Protein AF-0000000065869573 (afdb_homodimer)

Organism: Bacillus paralicheniformis (strain ATCC 9945a / NCIMB 11709 / CD-2) (NCBI:txid766760)

Radius of gyration: 25.01 Å; Cα contacts (8 Å, |Δi|>4): 930; chains: 2; bounding box: 67×70×61 Å

Foldseek 3Di:
DPVVVVLVVVLVVVLVLVVLCLVPDPVNCVVCVVVVCCCVVSVSDDDPPPDCPDDPVNVVSVVVSVVVVCVVPCPQDKFKEKADAPVDDDVHHAPVVVLQVQLVPFQAEKEWEAAAAAPVCVVSVVSNQVNVVVPHQYEYEYEDDDRVVVVCVVCAPPPGDPSHKYKYFPDDPPRDTPQWTWIDGPLFKMKTKNAGNDCCRRHNDIMMIMITGDNVCVVVVVVVVVCVVVPRIDIDDHDD/DPVVVVLVVVLVVVLVLVVLCQVPDPVNCVVCVVVVCCCVPSVSDDPPPPPCPQDPVNVVSVVVSVVVVCVVPCPQDKFKEKADAPVDDDVGHAPVVVLQVQLVPFQAEKEWEAAAAAPVCVVVVVSNQVNVVVPHQYEYEYEDDDRVVVVCVVCAPPPGDPSHKYKYFPDDPPRDTPQWTWIDGPLFKMKTKNAGNDCCRRHNDIMMIMITGDNVCVVVVVVVVVCVVVPRIDIDDHDD

pLDDT: mean 81.39, std 19.96, range [32.12, 98.94]

Nearest PDB structures (foldseek):
  5qhm-assembly1_A  TM=8.121E-01  e=1.082E-10  Homo sapiens
  6ehi-assembly5_J  TM=7.724E-01  e=4.300E-10  Helicobacter pylori
  4urj-assembly1_A  TM=7.788E-01  e=1.507E-09  Homo sapiens
  4urj-assembly2_C  TM=7.269E-01  e=3.346E-10  Homo sapiens
  1byr-assembly1_A  TM=7.566E-01  e=9.718E-10  Salmonella enterica subsp. enterica serovar Typhimurium

Sequence (480 aa):
MRNVTRSHMVLHQIQSVLKKYEEVSAQELYESLDKGTVQREFGVRSVDLSRLSVSEEQFSELLLLFKLYSDQQQQSSIEFVATVPSEVDVRLRKTIAVIREMIHGAQNTILVTGYAVSEYVDEIMERVLEKALAGVNVDIFLDRNPQTDRYIENIRGRNLPSNFNVYVYKGSQGYSSLHAKVIMVDEEKAFVSSANLSYNGIVNNIEIGTLVGGEKILVIKNVLLELVKNNYFEKIIWYAMRNVTRSHMVLHQIQSVLKKYEEVSAQELYESLDKGTVQREFGVRSVDLSRLSVSEEQFSELLLLFKLYSDQQQQSSIEFVATVPSEVDVRLRKTIAVIREMIHGAQNTILVTGYAVSEYVDEIMERVLEKALAGVNVDIFLDRNPQTDRYIENIRGRNLPSNFNVYVYKGSQGYSSLHAKVIMVDEEKAFVSSANLSYNGIVNNIEIGTLVGGEKILVIKNVLLELVKNNYFEKIIWYA

Secondary structure (DSSP, 8-state):
-HHHHHHHHHHHHHHHHHHTTTTS-HHHHHHHHHHT-HHHHH-TT----TT----HHHHHHHHHHHHHHHHHH--S-EEEEEE--TTS--SSEEHHHHHHHHHHH-SSEEEEEES-B-GGGHHHHHHHHHHHHTT-EEEEEE-SSHHHHHHHHHHTTS---TTEEEEEE---TT---B--EEEEETTTEEEEES--BSHIIIIISBEEEEEEESGGGHHHHHHHHHHHHTTSEEEPP---/-HHHHHHHHHHHHHHHHHHTTTTS-HHHHHHHHHHT-HHHHH------STT----HHHHHHHHHHHHHHHHHH--S-EEEEEE--TTS--SSEEHHHHHHHHHHH-SSEEEEEES-B-GGGHHHHHHHHHHHHTT-EEEEEE-SSHHHHHHHHHHTTS---TTEEEEEE---TT---B--EEEEETTTEEEEES--BSHIIIIISBEEEEEEESGGGHHHHHHHHHHHHTT-EEEPP---

Structure (mmCIF, N/CA/C/O backbone):
data_AF-0000000065869573-model_v1
#
loop_
_entity.id
_entity.type
_entity.pdbx_description
1 polymer 'DISARM protein DrmC'
#
loop_
_atom_site.group_PDB
_atom_site.id
_atom_site.type_symbol
_atom_site.label_atom_id
_atom_site.label_alt_id
_atom_site.label_comp_id
_atom_site.label_asym_id
_atom_site.label_entity_id
_atom_site.label_seq_id
_atom_site.pdbx_PDB_ins_code
_atom_site.Cartn_x
_atom_site.Cartn_y
_atom_site.Cartn_z
_atom_site.occupancy
_atom_site.B_iso_or_equiv
_atom_site.auth_seq_id
_atom_site.auth_comp_id
_atom_site.auth_asym_id
_atom_site.auth_atom_id
_atom_site.pdbx_PDB_model_num
ATOM 1 N N . MET A 1 1 ? -0.78 -22.328 -35.75 1 32.72 1 MET A N 1
ATOM 2 C CA . MET A 1 1 ? -1.962 -21.641 -35.281 1 32.72 1 MET A CA 1
ATOM 3 C C . MET A 1 1 ? -2.727 -22.5 -34.281 1 32.72 1 MET A C 1
ATOM 5 O O . MET A 1 1 ? -3.494 -21.984 -33.469 1 32.72 1 MET A O 1
ATOM 9 N N . ARG A 1 2 ? -2.582 -23.719 -34.25 1 42.62 2 ARG A N 1
ATOM 10 C CA . ARG A 1 2 ? -3.434 -24.734 -33.656 1 42.62 2 ARG A CA 1
ATOM 11 C C . ARG A 1 2 ? -3.033 -24.984 -32.188 1 42.62 2 ARG A C 1
ATOM 13 O O . ARG A 1 2 ? -3.893 -25.172 -31.328 1 42.62 2 ARG A O 1
ATOM 20 N N . ASN A 1 3 ? -1.771 -24.828 -31.938 1 44.91 3 ASN A N 1
ATOM 21 C CA . ASN A 1 3 ? -1.206 -25.234 -30.656 1 44.91 3 ASN A CA 1
ATOM 22 C C . ASN A 1 3 ? -1.406 -24.156 -29.594 1 44.91 3 ASN A C 1
ATOM 24 O O . ASN A 1 3 ? -1.649 -24.469 -28.422 1 44.91 3 ASN A O 1
ATOM 28 N N . VAL A 1 4 ? -1.486 -22.938 -30.062 1 45.28 4 VAL A N 1
ATOM 29 C CA . VAL A 1 4 ? -1.736 -21.797 -29.203 1 45.28 4 VAL A CA 1
ATOM 30 C C . VAL A 1 4 ? -3.18 -21.828 -28.703 1 45.28 4 VAL A C 1
ATOM 32 O O . VAL A 1 4 ? -3.439 -21.594 -27.516 1 45.28 4 VAL A O 1
ATOM 35 N N . THR A 1 5 ? -4.004 -22.234 -29.609 1 48.41 5 THR A N 1
ATOM 36 C CA . THR A 1 5 ? -5.426 -22.312 -29.281 1 48.41 5 THR A CA 1
ATOM 37 C C . THR A 1 5 ? -5.691 -23.406 -28.25 1 48.41 5 THR A C 1
ATOM 39 O O . THR A 1 5 ? -6.523 -23.234 -27.359 1 48.41 5 THR A O 1
ATOM 42 N N . ARG A 1 6 ? -4.934 -24.375 -28.438 1 52.56 6 ARG A N 1
ATOM 43 C CA . ARG A 1 6 ? -5.145 -25.5 -27.531 1 52.56 6 ARG A CA 1
ATOM 44 C C . ARG A 1 6 ? -4.66 -25.172 -26.125 1 52.56 6 ARG A C 1
ATOM 46 O O . ARG A 1 6 ? -5.344 -25.469 -25.141 1 52.56 6 ARG A O 1
ATOM 53 N N . SER A 1 7 ? -3.543 -24.453 -26.125 1 54 7 SER A N 1
ATOM 54 C CA . SER A 1 7 ? -3.01 -24.094 -24.812 1 54 7 SER A CA 1
ATOM 55 C C . SER A 1 7 ? -3.914 -23.094 -24.094 1 54 7 SER A C 1
ATOM 57 O O . SER A 1 7 ? -4.129 -23.188 -22.891 1 54 7 SER A O 1
ATOM 59 N N . HIS A 1 8 ? -4.414 -22.234 -24.891 1 53.69 8 HIS A N 1
ATOM 60 C CA . HIS A 1 8 ? -5.344 -21.266 -24.297 1 53.69 8 HIS A CA 1
ATOM 61 C C . HIS A 1 8 ? -6.617 -21.953 -23.812 1 53.69 8 HIS A C 1
ATOM 63 O O . HIS A 1 8 ? -7.148 -21.609 -22.766 1 53.69 8 HIS A O 1
ATOM 69 N N . MET A 1 9 ? -7.008 -22.891 -24.641 1 52.22 9 MET A N 1
ATOM 70 C CA . MET A 1 9 ? -8.211 -23.625 -24.266 1 52.22 9 MET A CA 1
ATOM 71 C C . MET A 1 9 ? -7.969 -24.438 -23 1 52.22 9 MET A C 1
ATOM 73 O O . MET A 1 9 ? -8.82 -24.469 -22.109 1 52.22 9 MET A O 1
ATOM 77 N N . VAL A 1 10 ? -6.805 -25.062 -23.031 1 56.22 10 VAL A N 1
ATOM 78 C CA . VAL A 1 10 ? -6.465 -25.859 -21.859 1 56.22 10 VAL A CA 1
ATOM 79 C C . VAL A 1 10 ? -6.324 -24.969 -20.641 1 56.22 10 VAL A C 1
ATOM 81 O O . VAL A 1 10 ? -6.812 -25.297 -19.562 1 56.22 10 VAL A O 1
ATOM 84 N N . LEU A 1 11 ? -5.707 -23.781 -20.891 1 59 11 LEU A N 1
ATOM 85 C CA . LEU A 1 11 ? -5.586 -22.812 -19.797 1 59 11 LEU A CA 1
ATOM 86 C C . LEU A 1 11 ? -6.961 -22.375 -19.312 1 59 11 LEU A C 1
ATOM 88 O O . LEU A 1 11 ? -7.203 -22.281 -18.109 1 59 11 LEU A O 1
ATOM 92 N N . HIS A 1 12 ? -7.727 -22.125 -20.234 1 57.66 12 HIS A N 1
ATOM 93 C CA . HIS A 1 12 ? -9.078 -21.719 -19.859 1 57.66 12 HIS A CA 1
ATOM 94 C C . HIS A 1 12 ? -9.789 -22.828 -19.094 1 57.66 12 HIS A C 1
ATOM 96 O O . HIS A 1 12 ? -10.523 -22.547 -18.141 1 57.66 12 HIS A O 1
ATOM 102 N N . GLN A 1 13 ? -9.617 -24.047 -19.531 1 56.16 13 GLN A N 1
ATOM 103 C CA . GLN A 1 13 ? -10.219 -25.172 -18.828 1 56.16 13 GLN A CA 1
ATOM 104 C C . GLN A 1 13 ? -9.664 -25.297 -17.422 1 56.16 13 GLN A C 1
ATOM 106 O O . GLN A 1 13 ? -10.414 -25.516 -16.469 1 56.16 13 GLN A O 1
ATOM 111 N N . ILE A 1 14 ? -8.305 -25.125 -17.344 1 60.25 14 ILE A N 1
ATOM 112 C CA . ILE A 1 14 ? -7.652 -25.172 -16.047 1 60.25 14 ILE A CA 1
ATOM 113 C C . ILE A 1 14 ? -8.188 -24.047 -15.156 1 60.25 14 ILE A C 1
ATOM 115 O O . ILE A 1 14 ? -8.547 -24.281 -14 1 60.25 14 ILE A O 1
ATOM 119 N N . GLN A 1 15 ? -8.273 -22.875 -15.766 1 57.16 15 GLN A N 1
ATOM 120 C CA . GLN A 1 15 ? -8.781 -21.734 -15.031 1 57.16 15 GLN A CA 1
ATOM 121 C C . GLN A 1 15 ? -10.219 -21.969 -14.57 1 57.16 15 GLN A C 1
ATOM 123 O O . GLN A 1 15 ? -10.562 -21.672 -13.422 1 57.16 15 GLN A O 1
ATOM 128 N N . SER A 1 16 ? -10.914 -22.469 -15.445 1 58.5 16 SER A N 1
ATOM 129 C CA . SER A 1 16 ? -12.312 -22.719 -15.133 1 58.5 16 SER A CA 1
ATOM 130 C C . SER A 1 16 ? -12.445 -23.734 -14 1 58.5 16 SER A C 1
ATOM 132 O O . SER A 1 16 ? -13.289 -23.562 -13.109 1 58.5 16 SER A O 1
ATOM 134 N N . VAL A 1 17 ? -11.609 -24.75 -14.031 1 58.16 17 VAL A N 1
ATOM 135 C CA . VAL A 1 17 ? -11.656 -25.766 -12.992 1 58.16 17 VAL A CA 1
ATOM 136 C C . VAL A 1 17 ? -11.156 -25.188 -11.672 1 58.16 17 VAL A C 1
ATOM 138 O O . VAL A 1 17 ? -11.789 -25.375 -10.625 1 58.16 17 VAL A O 1
ATOM 141 N N . LEU A 1 18 ? -10.07 -24.406 -11.898 1 62.31 18 LEU A N 1
ATOM 142 C CA . LEU A 1 18 ? -9.445 -23.891 -10.68 1 62.31 18 LEU A CA 1
ATOM 143 C C . LEU A 1 18 ? -10.32 -22.812 -10.031 1 62.31 18 LEU A C 1
ATOM 145 O O . LEU A 1 18 ? -10.32 -22.672 -8.805 1 62.31 18 LEU A O 1
ATOM 149 N N . LYS A 1 19 ? -10.984 -22.109 -10.875 1 57 19 LYS A N 1
ATOM 150 C CA . LYS A 1 19 ? -11.891 -21.078 -10.375 1 57 19 LYS A CA 1
ATOM 151 C C . LYS A 1 19 ? -12.945 -21.688 -9.445 1 57 19 LYS A C 1
ATOM 153 O O . LYS A 1 19 ? -13.383 -21.047 -8.492 1 57 19 LYS A O 1
ATOM 158 N N . LYS A 1 20 ? -13.234 -22.844 -9.695 1 57.12 20 LYS A N 1
ATOM 159 C CA . LYS A 1 20 ? -14.242 -23.5 -8.875 1 57.12 20 LYS A CA 1
ATOM 160 C C . LYS A 1 20 ? -13.742 -23.719 -7.449 1 57.12 20 LYS A C 1
ATOM 162 O O . LYS A 1 20 ? -14.539 -23.906 -6.527 1 57.12 20 LYS A O 1
ATOM 167 N N . TYR A 1 21 ? -12.391 -23.5 -7.367 1 57 21 TYR A N 1
ATOM 168 C CA . TYR A 1 21 ? -11.812 -23.797 -6.062 1 57 21 TYR A CA 1
ATOM 169 C C . TYR A 1 21 ? -11.211 -22.547 -5.434 1 57 21 TYR A C 1
ATOM 171 O O . TYR A 1 21 ? -10.43 -22.625 -4.48 1 57 21 TYR A O 1
ATOM 179 N N . GLU A 1 22 ? -11.484 -21.516 -6.066 1 56.84 22 GLU A N 1
ATOM 180 C CA . GLU A 1 22 ? -10.93 -20.234 -5.602 1 56.84 22 GLU A CA 1
ATOM 181 C C . GLU A 1 22 ? -11.352 -19.953 -4.164 1 56.84 22 GLU A C 1
ATOM 183 O O . GLU A 1 22 ? -10.594 -19.344 -3.406 1 56.84 22 GLU A O 1
ATOM 188 N N . GLU A 1 23 ? -12.438 -20.5 -3.773 1 50.56 23 GLU A N 1
ATOM 189 C CA . GLU A 1 23 ? -12.969 -20.188 -2.447 1 50.56 23 GLU A CA 1
ATOM 190 C C . GLU A 1 23 ? -12.555 -21.25 -1.433 1 50.56 23 GLU A C 1
ATOM 192 O O . GLU A 1 23 ? -12.852 -21.141 -0.243 1 50.56 23 GLU A O 1
ATOM 197 N N . VAL A 1 24 ? -11.883 -22.266 -1.902 1 55.19 24 VAL A N 1
ATOM 198 C CA . VAL A 1 24 ? -11.477 -23.344 -1.003 1 55.19 24 VAL A CA 1
ATOM 199 C C . VAL A 1 24 ? -10.141 -22.984 -0.348 1 55.19 24 VAL A C 1
ATOM 201 O O . VAL A 1 24 ? -9.18 -22.641 -1.034 1 55.19 24 VAL A O 1
ATOM 204 N N . SER A 1 25 ? -10.172 -22.953 0.922 1 54.03 25 SER A N 1
ATOM 205 C CA . SER A 1 25 ? -8.938 -22.656 1.645 1 54.03 25 SER A CA 1
ATOM 206 C C . SER A 1 25 ? -7.867 -23.703 1.363 1 54.03 25 SER A C 1
ATOM 208 O O . SER A 1 25 ? -8.188 -24.844 1.022 1 54.03 25 SER A O 1
ATOM 210 N N . ALA A 1 26 ? -6.602 -23.219 1.472 1 56.09 26 ALA A N 1
ATOM 211 C CA . ALA A 1 26 ? -5.477 -24.125 1.296 1 56.09 26 ALA A CA 1
ATOM 212 C C . ALA A 1 26 ? -5.57 -25.312 2.258 1 56.09 26 ALA A C 1
ATOM 214 O O . ALA A 1 26 ? -5.301 -26.453 1.879 1 56.09 26 ALA A O 1
ATOM 215 N N . GLN A 1 27 ? -5.93 -24.969 3.34 1 56.94 27 GLN A N 1
ATOM 216 C CA . GLN A 1 27 ? -6.039 -26.016 4.355 1 56.94 27 GLN A CA 1
ATOM 217 C C . GLN A 1 27 ? -7.078 -27.062 3.963 1 56.94 27 GLN A C 1
ATOM 219 O O . GLN A 1 27 ? -6.828 -28.266 4.086 1 56.94 27 GLN A O 1
ATOM 224 N N . GLU A 1 28 ? -8.172 -26.625 3.557 1 63.69 28 GLU A N 1
ATOM 225 C CA . GLU A 1 28 ? -9.242 -27.531 3.143 1 63.69 28 GLU A CA 1
ATOM 226 C C . GLU A 1 28 ? -8.805 -28.406 1.966 1 63.69 28 GLU A C 1
ATOM 228 O O . GLU A 1 28 ? -9.117 -29.594 1.918 1 63.69 28 GLU A O 1
ATOM 233 N N . LEU A 1 29 ? -8.047 -27.797 1.129 1 63.25 29 LEU A N 1
ATOM 234 C CA . LEU A 1 29 ? -7.574 -28.531 -0.042 1 63.25 29 LEU A CA 1
ATOM 235 C C . LEU A 1 29 ? -6.57 -29.609 0.358 1 63.25 29 LEU A C 1
ATOM 237 O O . LEU A 1 29 ? -6.633 -30.734 -0.138 1 63.25 29 LEU A O 1
ATOM 241 N N . TYR A 1 30 ? -5.75 -29.172 1.295 1 60.66 30 TYR A N 1
ATOM 242 C CA . TYR A 1 30 ? -4.77 -30.141 1.78 1 60.66 30 TYR A CA 1
ATOM 243 C C . TYR A 1 30 ? -5.453 -31.328 2.432 1 60.66 30 TYR A C 1
ATOM 245 O O . TYR A 1 30 ? -5.066 -32.469 2.201 1 60.66 30 TYR A O 1
ATOM 253 N N . GLU A 1 31 ? -6.324 -31.031 3.094 1 64.81 31 GLU A N 1
ATOM 254 C CA . GLU A 1 31 ? -7.035 -32.094 3.803 1 64.81 31 GLU A CA 1
ATOM 255 C C . GLU A 1 31 ? -7.758 -33.031 2.826 1 64.81 31 GLU A C 1
ATOM 257 O O . GLU A 1 31 ? -7.723 -34.25 2.986 1 64.81 31 GLU A O 1
ATOM 262 N N . SER A 1 32 ? -8.367 -32.469 1.845 1 66.44 32 SER A N 1
ATOM 263 C CA . SER A 1 32 ? -9.102 -33.281 0.869 1 66.44 32 SER A CA 1
ATOM 264 C C . SER A 1 32 ? -8.156 -34.125 0.018 1 66.44 32 SER A C 1
ATOM 266 O O . SER A 1 32 ? -8.484 -35.25 -0.343 1 66.44 32 SER A O 1
ATOM 268 N N . LEU A 1 33 ? -7.074 -33.531 -0.231 1 62.78 33 LEU A N 1
ATOM 269 C CA . LEU A 1 33 ? -6.062 -34.25 -0.993 1 62.78 33 LEU A CA 1
ATOM 270 C C . LEU A 1 33 ? -5.535 -35.469 -0.199 1 62.78 33 LEU A C 1
ATOM 272 O O . LEU A 1 33 ? -5.375 -36.562 -0.746 1 62.78 33 LEU A O 1
ATOM 276 N N . ASP A 1 34 ? -5.32 -35.156 0.992 1 60.97 34 ASP A N 1
ATOM 277 C CA . ASP A 1 34 ? -4.801 -36.219 1.86 1 60.97 34 ASP A CA 1
ATOM 278 C C . ASP A 1 34 ? -5.816 -37.344 2.029 1 60.97 34 ASP A C 1
ATOM 280 O O . ASP A 1 34 ? -5.445 -38.5 2.08 1 60.97 34 ASP A O 1
ATOM 284 N N . LYS A 1 35 ? -7.02 -36.906 2.037 1 63.84 35 LYS A N 1
ATOM 285 C CA . LYS A 1 35 ? -8.086 -37.906 2.254 1 63.84 35 LYS A CA 1
ATOM 286 C C . LYS A 1 35 ? -8.523 -38.531 0.936 1 63.84 35 LYS A C 1
ATOM 288 O O . LYS A 1 35 ? -9.266 -39.5 0.931 1 63.84 35 LYS A O 1
ATOM 293 N N . GLY A 1 36 ? -8.023 -38 -0.086 1 60.56 36 GLY A N 1
ATOM 294 C CA . GLY A 1 36 ? -8.453 -38.469 -1.391 1 60.56 36 GLY A CA 1
ATOM 295 C C . GLY A 1 36 ? -9.906 -38.156 -1.694 1 60.56 36 GLY A C 1
ATOM 296 O O . GLY A 1 36 ? -10.57 -38.875 -2.422 1 60.56 36 GLY A O 1
ATOM 297 N N . THR A 1 37 ? -10.398 -37.156 -0.965 1 63.94 37 THR A N 1
ATOM 298 C CA . THR A 1 37 ? -11.82 -36.844 -1.084 1 63.94 37 THR A CA 1
ATOM 299 C C . THR A 1 37 ? -12.039 -35.625 -1.967 1 63.94 37 THR A C 1
ATOM 301 O O . THR A 1 37 ? -13.109 -35.031 -1.932 1 63.94 37 THR A O 1
ATOM 304 N N . VAL A 1 38 ? -11.125 -35.188 -2.617 1 59.47 38 VAL A N 1
ATOM 305 C CA . VAL A 1 38 ? -11.18 -33.938 -3.395 1 59.47 38 VAL A CA 1
ATOM 306 C C . VAL A 1 38 ? -12.383 -33.969 -4.328 1 59.47 38 VAL A C 1
ATOM 308 O O . VAL A 1 38 ? -13.117 -33 -4.438 1 59.47 38 VAL A O 1
ATOM 311 N N . GLN A 1 39 ? -12.523 -35.125 -4.965 1 59.31 39 GLN A N 1
ATOM 312 C CA . GLN A 1 39 ? -13.633 -35.25 -5.902 1 59.31 39 GLN A CA 1
ATOM 313 C C . GLN A 1 39 ? -14.977 -35.094 -5.191 1 59.31 39 GLN A C 1
ATOM 315 O O . GLN A 1 39 ? -15.867 -34.375 -5.684 1 59.31 39 GLN A O 1
ATOM 320 N N . ARG A 1 40 ? -14.977 -35.719 -4.113 1 64.19 40 ARG A N 1
ATOM 321 C CA . ARG A 1 40 ? -16.219 -35.719 -3.348 1 64.19 40 ARG A CA 1
ATOM 322 C C . ARG A 1 40 ? -16.5 -34.344 -2.768 1 64.19 40 ARG A C 1
ATOM 324 O O . ARG A 1 40 ? -17.641 -33.906 -2.738 1 64.19 40 ARG A O 1
ATOM 331 N N . GLU A 1 41 ? -15.594 -33.688 -2.262 1 62.53 41 GLU A N 1
ATOM 332 C CA . GLU A 1 41 ? -15.789 -32.469 -1.455 1 62.53 41 GLU A CA 1
ATOM 333 C C . GLU A 1 41 ? -15.875 -31.234 -2.334 1 62.53 41 GLU A C 1
ATOM 335 O O . GLU A 1 41 ? -16.625 -30.297 -2.023 1 62.53 41 GLU A O 1
ATOM 340 N N . PHE A 1 42 ? -15.086 -31.234 -3.123 1 57.06 42 PHE A N 1
ATOM 341 C CA . PHE A 1 42 ? -15.031 -29.984 -3.887 1 57.06 42 PHE A CA 1
ATOM 342 C C . PHE A 1 42 ? -15.578 -30.188 -5.293 1 57.06 42 PHE A C 1
ATOM 344 O O . PHE A 1 42 ? -15.664 -29.25 -6.078 1 57.06 42 PHE A O 1
ATOM 351 N N . GLY A 1 43 ? -16.25 -31.203 -5.359 1 49.59 43 GLY A N 1
ATOM 352 C CA . GLY A 1 43 ? -16.844 -31.5 -6.652 1 49.59 43 GLY A CA 1
ATOM 353 C C . GLY A 1 43 ? -15.859 -31.375 -7.805 1 49.59 43 GLY A C 1
ATOM 354 O O . GLY A 1 43 ? -16.234 -30.906 -8.883 1 49.59 43 GLY A O 1
ATOM 355 N N . VAL A 1 44 ? -14.75 -31.391 -7.254 1 47.53 44 VAL A N 1
ATOM 356 C CA . VAL A 1 44 ? -13.742 -31.266 -8.305 1 47.53 44 VAL A CA 1
ATOM 357 C C . VAL A 1 44 ? -14.148 -32.094 -9.516 1 47.53 44 VAL A C 1
ATOM 359 O O . VAL A 1 44 ? -13.859 -33.281 -9.586 1 47.53 44 VAL A O 1
ATOM 362 N N . ARG A 1 45 ? -15.055 -32 -10.016 1 41.12 45 ARG A N 1
ATOM 363 C CA . ARG A 1 45 ? -15.297 -32.781 -11.234 1 41.12 45 ARG A CA 1
ATOM 364 C C . ARG A 1 45 ? -14.672 -32.062 -12.445 1 41.12 45 ARG A C 1
ATOM 366 O O . ARG A 1 45 ? -14.055 -32.719 -13.289 1 41.12 45 ARG A O 1
ATOM 373 N N . SER A 1 46 ? -14.609 -30.719 -13.094 1 35.88 46 SER A N 1
ATOM 374 C CA . SER A 1 46 ? -14.867 -31.234 -14.438 1 35.88 46 SER A CA 1
ATOM 375 C C . SER A 1 46 ? -13.602 -31.828 -15.047 1 35.88 46 SER A C 1
ATOM 377 O O . SER A 1 46 ? -12.562 -31.156 -15.102 1 35.88 46 SER A O 1
ATOM 379 N N . VAL A 1 47 ? -12.891 -32.844 -15.43 1 36.88 47 VAL A N 1
ATOM 380 C CA . VAL A 1 47 ? -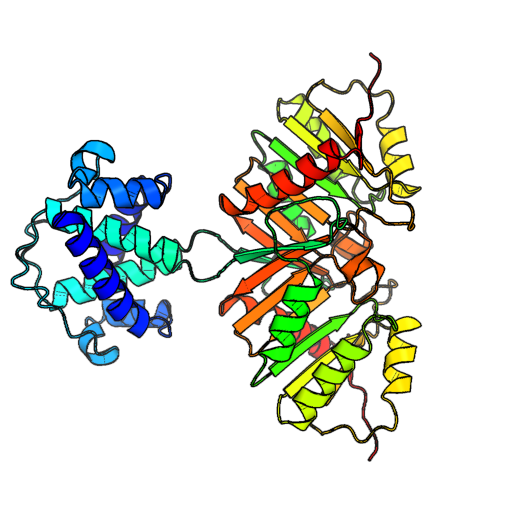12.219 -33.938 -16.094 1 36.88 47 VAL A CA 1
ATOM 381 C C . VAL A 1 47 ? -12.562 -33.938 -17.578 1 36.88 47 VAL A C 1
ATOM 383 O O . VAL A 1 47 ? -11.695 -34.188 -18.422 1 36.88 47 VAL A O 1
ATOM 386 N N . ASP A 1 48 ? -13.062 -33.969 -18.562 1 37.25 48 ASP A N 1
ATOM 387 C CA . ASP A 1 48 ? -12.75 -34.844 -19.672 1 37.25 48 ASP A CA 1
ATOM 388 C C . ASP A 1 48 ? -11.406 -34.469 -20.312 1 37.25 48 ASP A C 1
ATOM 390 O O . ASP A 1 48 ? -11.367 -33.781 -21.312 1 37.25 48 ASP A O 1
ATOM 394 N N . LEU A 1 49 ? -10.648 -34.281 -19.812 1 39.88 49 LEU A N 1
ATOM 395 C CA . LEU A 1 49 ? -9.625 -33.594 -20.609 1 39.88 49 LEU A CA 1
ATOM 396 C C . LEU A 1 49 ? -8.906 -34.625 -21.516 1 39.88 49 LEU A C 1
ATOM 398 O O . LEU A 1 49 ? -8.492 -35.688 -21.047 1 39.88 49 LEU A O 1
ATOM 402 N N . SER A 1 50 ? -10.211 -35.156 -22.438 1 41.03 50 SER A N 1
ATOM 403 C CA . SER A 1 50 ? -10.602 -36.188 -23.391 1 41.03 50 SER A CA 1
ATOM 404 C C . SER A 1 50 ? -9.82 -37.5 -23.172 1 41.03 50 SER A C 1
ATOM 406 O O . SER A 1 50 ? -10.328 -38.594 -23.438 1 41.03 50 SER A O 1
ATOM 408 N N . ARG A 1 51 ? -9.211 -38.375 -22.938 1 44.56 51 ARG A N 1
ATOM 409 C CA . ARG A 1 51 ? -8.273 -39.5 -23.016 1 44.56 51 ARG A CA 1
ATOM 410 C C . ARG A 1 51 ? -7.184 -39.406 -21.969 1 44.56 51 ARG A C 1
ATOM 412 O O . ARG A 1 51 ? -6.203 -40.125 -21.984 1 44.56 51 ARG A O 1
ATOM 419 N N . LEU A 1 52 ? -6.855 -39.125 -21.297 1 43.78 52 LEU A N 1
ATOM 420 C CA . LEU A 1 52 ? -5.688 -38.406 -20.797 1 43.78 52 LEU A CA 1
ATOM 421 C C . LEU A 1 52 ? -4.453 -39.312 -20.812 1 43.78 52 LEU A C 1
ATOM 423 O O . LEU A 1 52 ? -4.219 -40.062 -19.859 1 43.78 52 LEU A O 1
ATOM 427 N N . SER A 1 53 ? -4.016 -40 -21.328 1 53 53 SER A N 1
ATOM 428 C CA . SER A 1 53 ? -2.725 -40.625 -21.578 1 53 53 SER A CA 1
ATOM 429 C C . SER A 1 53 ? -1.607 -39.594 -21.641 1 53 53 SER A C 1
ATOM 431 O O . SER A 1 53 ? -1.274 -39.094 -22.719 1 53 53 SER A O 1
ATOM 433 N N . VAL A 1 54 ? -1.24 -39 -20.594 1 54.03 54 VAL A N 1
ATOM 434 C CA . VAL A 1 54 ? -0.41 -37.812 -20.562 1 54.03 54 VAL A CA 1
ATOM 435 C C . VAL A 1 54 ? 1.065 -38.188 -20.594 1 54.03 54 VAL A C 1
ATOM 437 O O . VAL A 1 54 ? 1.528 -38.969 -19.75 1 54.03 54 VAL A O 1
ATOM 440 N N . SER A 1 55 ? 1.533 -37.906 -21.719 1 58.44 55 SER A N 1
ATOM 441 C CA . SER A 1 55 ? 2.977 -38.094 -21.828 1 58.44 55 SER A CA 1
ATOM 442 C C . SER A 1 55 ? 3.729 -37.125 -20.906 1 58.44 55 SER A C 1
ATOM 444 O O . SER A 1 55 ? 3.141 -36.188 -20.359 1 58.44 55 SER A O 1
ATOM 446 N N . GLU A 1 56 ? 4.832 -37.562 -20.562 1 56.41 56 GLU A N 1
ATOM 447 C CA . GLU A 1 56 ? 5.703 -36.688 -19.797 1 56.41 56 GLU A CA 1
ATOM 448 C C . GLU A 1 56 ? 5.691 -35.25 -20.375 1 56.41 56 GLU A C 1
ATOM 450 O O . GLU A 1 56 ? 5.715 -34.281 -19.641 1 56.41 56 GLU A O 1
ATOM 455 N N . GLU A 1 57 ? 5.609 -35.25 -21.641 1 57.38 57 GLU A N 1
ATOM 456 C CA . GLU A 1 57 ? 5.594 -33.969 -22.344 1 57.38 57 GLU A CA 1
ATOM 457 C C . GLU A 1 57 ? 4.312 -33.188 -22.031 1 57.38 57 GLU A C 1
ATOM 459 O O . GLU A 1 57 ? 4.359 -31.984 -21.781 1 57.38 57 GLU A O 1
ATOM 464 N N . GLN A 1 58 ? 3.25 -33.938 -22.062 1 58.19 58 GLN A N 1
ATOM 465 C CA . GLN A 1 58 ? 1.96 -33.312 -21.797 1 58.19 58 GLN A CA 1
ATOM 466 C C . GLN A 1 58 ? 1.869 -32.781 -20.359 1 58.19 58 GLN A C 1
ATOM 468 O O . GLN A 1 58 ? 1.312 -31.719 -20.109 1 58.19 58 GLN A O 1
ATOM 473 N N . PHE A 1 59 ? 2.482 -33.531 -19.469 1 59 59 PHE A N 1
ATOM 474 C CA . PHE A 1 59 ? 2.484 -33.125 -18.062 1 59 59 PHE A CA 1
ATOM 475 C C . PHE A 1 59 ? 3.301 -31.875 -17.875 1 59 59 PHE A C 1
ATOM 477 O O . PHE A 1 59 ? 2.893 -30.969 -17.125 1 59 59 PHE A O 1
ATOM 484 N N . SER A 1 60 ? 4.402 -31.812 -18.469 1 55.19 60 SER A N 1
ATOM 485 C CA . SER A 1 60 ? 5.219 -30.609 -18.406 1 55.19 60 SER A CA 1
ATOM 486 C C . SER A 1 60 ? 4.449 -29.391 -18.922 1 55.19 60 SER A C 1
ATOM 488 O O . SER A 1 60 ? 4.535 -28.312 -18.344 1 55.19 60 SER A O 1
ATOM 490 N N . GLU A 1 61 ? 3.703 -29.656 -19.984 1 57.19 61 GLU A N 1
ATOM 491 C CA . GLU A 1 61 ? 2.896 -28.562 -20.531 1 57.19 61 GLU A CA 1
ATOM 492 C C . GLU A 1 61 ? 1.83 -28.125 -19.531 1 57.19 61 GLU A C 1
ATOM 494 O O . GLU A 1 61 ? 1.56 -26.922 -19.406 1 57.19 61 GLU A O 1
ATOM 499 N N . LEU A 1 62 ? 1.265 -29.125 -18.859 1 61.38 62 LEU A N 1
ATOM 500 C CA . LEU A 1 62 ? 0.239 -28.812 -17.875 1 61.38 62 LEU A CA 1
ATOM 501 C C . LEU A 1 62 ? 0.815 -27.969 -16.75 1 61.38 62 LEU A C 1
ATOM 503 O O . LEU A 1 62 ? 0.175 -27.031 -16.281 1 61.38 62 LEU A O 1
ATOM 507 N N . LEU A 1 63 ? 2.012 -28.344 -16.281 1 59.66 63 LEU A N 1
ATOM 508 C CA . LEU A 1 63 ? 2.674 -27.594 -15.219 1 59.66 63 LEU A CA 1
ATOM 509 C C . LEU A 1 63 ? 2.916 -26.156 -15.633 1 59.66 63 LEU A C 1
ATOM 511 O O . LEU A 1 63 ? 2.766 -25.234 -14.828 1 59.66 63 LEU A O 1
ATOM 515 N N . LEU A 1 64 ? 3.213 -26.016 -16.891 1 56.19 64 LEU A N 1
ATOM 516 C CA . LEU A 1 64 ? 3.441 -24.672 -17.391 1 56.19 64 LEU A CA 1
ATOM 517 C C . LEU A 1 64 ? 2.137 -23.875 -17.438 1 56.19 64 LEU A C 1
ATOM 519 O O . LEU A 1 64 ? 2.115 -22.688 -17.125 1 56.19 64 LEU A O 1
ATOM 523 N N . LEU A 1 65 ? 1.11 -24.625 -17.891 1 56.88 65 LEU A N 1
ATOM 524 C CA . LEU A 1 65 ? -0.187 -23.953 -17.906 1 56.88 65 LEU A CA 1
ATOM 525 C C . LEU A 1 65 ? -0.623 -23.562 -16.5 1 56.88 65 LEU A C 1
ATOM 527 O O . LEU A 1 65 ? -1.206 -22.484 -16.312 1 56.88 65 LEU A O 1
ATOM 531 N N . PHE A 1 66 ? -0.197 -24.422 -15.609 1 59.59 66 PHE A N 1
ATOM 532 C CA . PHE A 1 66 ? -0.507 -24.125 -14.211 1 59.59 66 PHE A CA 1
ATOM 533 C C . PHE A 1 66 ? 0.278 -22.922 -13.719 1 59.59 66 PHE A C 1
ATOM 535 O O . PHE A 1 66 ? -0.25 -22.094 -12.977 1 59.59 66 PHE A O 1
ATOM 542 N N . LYS A 1 67 ? 1.528 -22.953 -14.008 1 56.56 67 LYS A N 1
ATOM 543 C CA . LYS A 1 67 ? 2.328 -21.781 -13.664 1 56.56 67 LYS A CA 1
ATOM 544 C C . LYS A 1 67 ? 1.703 -20.5 -14.219 1 56.56 67 LYS A C 1
ATOM 546 O O . LYS A 1 67 ? 1.66 -19.469 -13.531 1 56.56 67 LYS A O 1
ATOM 551 N N . LEU A 1 68 ? 1.263 -20.625 -15.383 1 50.28 68 LEU A N 1
ATOM 552 C CA . LEU A 1 68 ? 0.639 -19.453 -16.016 1 50.28 68 LEU A CA 1
ATOM 553 C C . LEU A 1 68 ? -0.638 -19.062 -15.281 1 50.28 68 LEU A C 1
ATOM 555 O O . LEU A 1 68 ? -0.905 -17.875 -15.086 1 50.28 68 LEU A O 1
ATOM 559 N N . TYR A 1 69 ? -1.327 -20.141 -14.953 1 51.03 69 TYR A N 1
ATOM 560 C CA . TYR A 1 69 ? -2.543 -19.875 -14.195 1 51.03 69 TYR A CA 1
ATOM 561 C C . TYR A 1 69 ? -2.215 -19.203 -12.867 1 51.03 69 TYR A C 1
ATOM 563 O O . TYR A 1 69 ? -2.861 -18.219 -12.484 1 51.03 69 TYR A O 1
ATOM 571 N N . SER A 1 70 ? -1.334 -19.906 -12.078 1 53.12 70 SER A N 1
ATOM 572 C CA . SER A 1 70 ? -0.941 -19.391 -10.773 1 53.12 70 SER A CA 1
ATOM 573 C C . SER A 1 70 ? -0.508 -17.938 -10.859 1 53.12 70 SER A C 1
ATOM 575 O O . SER A 1 70 ? -0.856 -17.125 -10 1 53.12 70 SER A O 1
ATOM 577 N N . ASP A 1 71 ? 0.229 -17.766 -11.867 1 50.38 71 ASP A N 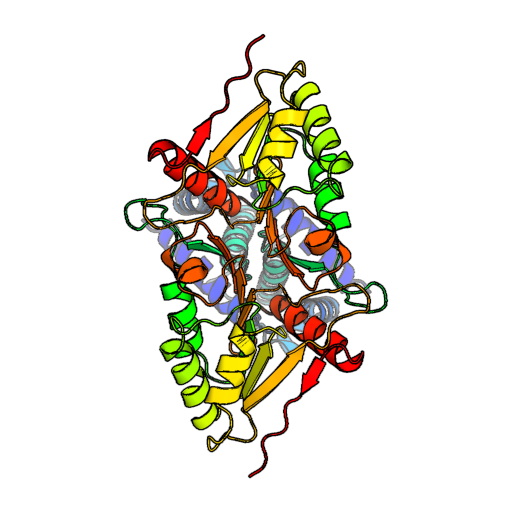1
ATOM 578 C CA . ASP A 1 71 ? 0.685 -16.391 -12.078 1 50.38 71 ASP A CA 1
ATOM 579 C C . ASP A 1 71 ? -0.495 -15.453 -12.289 1 50.38 71 ASP A C 1
ATOM 581 O O . ASP A 1 71 ? -0.472 -14.305 -11.836 1 50.38 71 ASP A O 1
ATOM 585 N N . GLN A 1 72 ? -1.346 -16.172 -13.016 1 46.41 72 GLN A N 1
ATOM 586 C CA . GLN A 1 72 ? -2.525 -15.367 -13.297 1 46.41 72 GLN A CA 1
ATOM 587 C C . GLN A 1 72 ? -3.379 -15.188 -12.047 1 46.41 72 GLN A C 1
ATOM 589 O O . GLN A 1 72 ? -4.008 -14.141 -11.867 1 46.41 72 GLN A O 1
ATOM 594 N N . GLN A 1 73 ? -3.529 -16.531 -11.445 1 46.84 73 GLN A N 1
ATOM 595 C CA . GLN A 1 73 ? -4.363 -16.469 -10.25 1 46.84 73 GLN A CA 1
ATOM 596 C C . GLN A 1 73 ? -3.668 -15.688 -9.133 1 46.84 73 GLN A C 1
ATOM 598 O O . GLN A 1 73 ? -4.281 -15.367 -8.117 1 46.84 73 GLN A O 1
ATOM 603 N N . GLN A 1 74 ? -2.389 -16.094 -8.898 1 47.75 74 GLN A N 1
ATOM 604 C CA . GLN A 1 74 ? -1.768 -15.211 -7.918 1 47.75 74 GLN A CA 1
ATOM 605 C C . GLN A 1 74 ? -2.598 -13.945 -7.715 1 47.75 74 GLN A C 1
ATOM 607 O O . GLN A 1 74 ? -2.561 -13.031 -8.539 1 47.75 74 GLN A O 1
ATOM 612 N N . GLN A 1 75 ? -3.699 -14.43 -7.277 1 46.34 75 GLN A N 1
ATOM 613 C CA . GLN A 1 75 ? -4.961 -13.758 -6.973 1 46.34 75 GLN A CA 1
ATOM 614 C C . GLN A 1 75 ? -4.719 -12.43 -6.266 1 46.34 75 GLN A C 1
ATOM 616 O O . GLN A 1 75 ? -5.492 -11.484 -6.43 1 46.34 75 GLN A O 1
ATOM 621 N N . SER A 1 76 ? -3.928 -12.539 -4.961 1 53.59 76 SER A N 1
ATOM 622 C CA . SER A 1 76 ? -3.949 -11.141 -4.562 1 53.59 76 SER A CA 1
ATOM 623 C C . SER A 1 76 ? -3.467 -10.234 -5.691 1 53.59 76 SER A C 1
ATOM 625 O O . SER A 1 76 ? -2.383 -10.445 -6.238 1 53.59 76 SER A O 1
ATOM 627 N N . SER A 1 77 ? -4.512 -9.906 -6.312 1 70.25 77 SER A N 1
ATOM 628 C CA . SER A 1 77 ? -4.18 -8.945 -7.359 1 70.25 77 SER A CA 1
ATOM 629 C C . SER A 1 77 ? -3.658 -7.641 -6.766 1 70.25 77 SER A C 1
ATOM 631 O O . SER A 1 77 ? -4.074 -7.238 -5.676 1 70.25 77 SER A O 1
ATOM 633 N N . ILE A 1 78 ? -2.52 -7.422 -6.969 1 84.94 78 ILE A N 1
ATOM 634 C CA . ILE A 1 78 ? -1.974 -6.137 -6.551 1 84.94 78 ILE A CA 1
ATOM 635 C C . ILE A 1 78 ? -1.875 -5.199 -7.754 1 84.94 78 ILE A C 1
ATOM 637 O O . ILE A 1 78 ? -1.503 -5.625 -8.852 1 84.94 78 ILE A O 1
ATOM 641 N N . GLU A 1 79 ? -2.422 -4.121 -7.586 1 90.06 79 GLU A N 1
ATOM 642 C CA . GLU A 1 79 ? -2.264 -3.014 -8.523 1 90.06 79 GLU A CA 1
ATOM 643 C C . GLU A 1 79 ? -1.695 -1.778 -7.832 1 90.06 79 GLU A C 1
ATOM 645 O O . GLU A 1 79 ? -2.172 -1.385 -6.766 1 90.06 79 GLU A O 1
ATOM 650 N N . PHE A 1 80 ? -0.61 -1.306 -8.375 1 95.5 80 PHE A N 1
ATOM 651 C CA . PHE A 1 80 ? -0.118 -0.03 -7.871 1 95.5 80 PHE A CA 1
ATOM 652 C C . PHE A 1 80 ? -0.911 1.129 -8.461 1 95.5 80 PHE A C 1
ATOM 654 O O . PHE A 1 80 ? -1.29 1.096 -9.633 1 95.5 80 PHE A O 1
ATOM 661 N N . VAL A 1 81 ? -1.178 2.098 -7.637 1 97.81 81 VAL A N 1
ATOM 662 C CA . VAL A 1 81 ? -1.942 3.297 -7.965 1 97.81 81 VAL A CA 1
ATOM 663 C C . VAL A 1 81 ? -1.147 4.539 -7.57 1 97.81 81 VAL A C 1
ATOM 665 O O . VAL A 1 81 ? -0.438 4.539 -6.562 1 97.81 81 VAL A O 1
ATOM 668 N N . ALA A 1 82 ? -1.253 5.641 -8.43 1 98.25 82 ALA A N 1
ATOM 669 C CA . ALA A 1 82 ? -0.419 6.797 -8.109 1 98.25 82 ALA A CA 1
ATOM 670 C C . ALA A 1 82 ? -1.184 8.102 -8.32 1 98.25 82 ALA A C 1
ATOM 672 O O . ALA A 1 82 ? -2.113 8.156 -9.125 1 98.25 82 ALA A O 1
ATOM 673 N N . THR A 1 83 ? -0.931 9.047 -7.523 1 97.88 83 THR A N 1
ATOM 674 C CA . THR A 1 83 ? -1.168 10.461 -7.816 1 97.88 83 THR A CA 1
ATOM 675 C C . THR A 1 83 ? 0.089 11.117 -8.383 1 97.88 83 THR A C 1
ATOM 677 O O . THR A 1 83 ? 1.131 11.141 -7.723 1 97.88 83 THR A O 1
ATOM 680 N N . VAL A 1 84 ? 0.013 11.562 -9.594 1 96 84 VAL A N 1
ATOM 681 C CA . VAL A 1 84 ? 1.102 12.258 -10.266 1 96 84 VAL A CA 1
ATOM 682 C C . VAL A 1 84 ? 0.544 13.438 -11.062 1 96 84 VAL A C 1
ATOM 684 O O . VAL A 1 84 ? -0.653 13.484 -11.352 1 96 84 VAL A O 1
ATOM 687 N N . PRO A 1 85 ? 1.447 14.367 -11.336 1 92.88 85 PRO A N 1
ATOM 688 C CA . PRO A 1 85 ? 0.967 15.445 -12.203 1 92.88 85 PRO A CA 1
ATOM 689 C C . PRO A 1 85 ? 0.37 14.93 -13.508 1 92.88 85 PRO A C 1
ATOM 691 O O . PRO A 1 85 ? 0.854 13.938 -14.062 1 92.88 85 PRO A O 1
ATOM 694 N N . SER A 1 86 ? -0.679 15.664 -14.008 1 88.44 86 SER A N 1
ATOM 695 C CA . SER A 1 86 ? -1.465 15.211 -15.148 1 88.44 86 SER A CA 1
ATOM 696 C C . SER A 1 86 ? -0.601 15.086 -16.406 1 88.44 86 SER A C 1
ATOM 698 O O . SER A 1 86 ? -0.886 14.273 -17.281 1 88.44 86 SER A O 1
ATOM 700 N N . GLU A 1 87 ? 0.462 15.82 -16.484 1 88.75 87 GLU A N 1
ATOM 701 C CA . GLU A 1 87 ? 1.285 15.836 -17.688 1 88.75 87 GLU A CA 1
ATOM 702 C C . GLU A 1 87 ? 2.254 14.656 -17.703 1 88.75 87 GLU A C 1
ATOM 704 O O . GLU A 1 87 ? 2.891 14.383 -18.734 1 88.75 87 GLU A O 1
ATOM 709 N N . VAL A 1 88 ? 2.383 14.008 -16.594 1 90.19 88 VAL A N 1
ATOM 710 C CA . VAL A 1 88 ? 3.299 12.875 -16.5 1 90.19 88 VAL A CA 1
ATOM 711 C C . VAL A 1 88 ? 2.547 11.578 -16.797 1 90.19 88 VAL A C 1
ATOM 713 O O . VAL A 1 88 ? 1.552 11.266 -16.141 1 90.19 88 VAL A O 1
ATOM 716 N N . ASP A 1 89 ? 2.934 10.883 -17.75 1 86.44 89 ASP A N 1
ATOM 717 C CA . ASP A 1 89 ? 2.314 9.617 -18.109 1 86.44 89 ASP A CA 1
ATOM 718 C C . ASP A 1 89 ? 2.996 8.445 -17.406 1 86.44 89 ASP A C 1
ATOM 720 O O . ASP A 1 89 ? 4.109 8.062 -17.75 1 86.44 89 ASP A O 1
ATOM 724 N N . VAL A 1 90 ? 2.172 8.086 -16.406 1 80.38 90 VAL A N 1
ATOM 725 C CA . VAL A 1 90 ? 2.652 6.902 -15.695 1 80.38 90 VAL A CA 1
ATOM 726 C C . VAL A 1 90 ? 1.714 5.727 -15.961 1 80.38 90 VAL A C 1
ATOM 728 O O . VAL A 1 90 ? 0.543 5.922 -16.297 1 80.38 90 VAL A O 1
ATOM 731 N N . ARG A 1 91 ? 1.854 4.641 -16.609 1 84.56 91 ARG A N 1
ATOM 732 C CA . ARG A 1 91 ? 1.057 3.463 -16.953 1 84.56 91 ARG A CA 1
ATOM 733 C C . ARG A 1 91 ? 0.386 2.885 -15.711 1 84.56 91 ARG A C 1
ATOM 735 O O . ARG A 1 91 ? 0.409 1.671 -15.492 1 84.56 91 ARG A O 1
ATOM 742 N N . LEU A 1 92 ? -0.103 3.822 -14.75 1 89.5 92 LEU A N 1
ATOM 743 C CA . LEU A 1 92 ? -0.854 3.453 -13.555 1 89.5 92 LEU A CA 1
ATOM 744 C C . LEU A 1 92 ? -2.201 4.168 -13.516 1 89.5 92 LEU A C 1
ATOM 746 O O . LEU A 1 92 ? -2.334 5.281 -14.031 1 89.5 92 LEU A O 1
ATOM 750 N N . ARG A 1 93 ? -3.172 3.551 -12.961 1 92.06 93 ARG A N 1
ATOM 751 C CA . ARG A 1 93 ? -4.426 4.25 -12.703 1 92.06 93 ARG A CA 1
ATOM 752 C C . ARG A 1 93 ? -4.238 5.344 -11.656 1 92.06 93 ARG A C 1
ATOM 754 O O . ARG A 1 93 ? -3.406 5.211 -10.758 1 92.06 93 ARG A O 1
ATOM 761 N N . LYS A 1 94 ? -5.07 6.398 -11.82 1 95.62 94 LYS A N 1
ATOM 762 C CA . LYS A 1 94 ? -5.02 7.527 -10.898 1 95.62 94 LYS A CA 1
ATOM 763 C C . LYS A 1 94 ? -5.801 7.234 -9.625 1 95.62 94 LYS A C 1
ATOM 765 O O . LYS A 1 94 ? -6.809 6.527 -9.656 1 95.62 94 LYS A O 1
ATOM 770 N N . THR A 1 95 ? -5.352 7.836 -8.578 1 98.38 95 THR A N 1
ATOM 771 C CA . THR A 1 95 ? -5.938 7.637 -7.258 1 98.38 95 THR A CA 1
ATOM 772 C C . THR A 1 95 ? -7.438 7.906 -7.285 1 98.38 95 THR A C 1
ATOM 774 O O . THR A 1 95 ? -8.227 7.094 -6.797 1 98.38 95 THR A O 1
ATOM 777 N N . ILE A 1 96 ? -7.852 8.984 -7.953 1 97.31 96 ILE A N 1
ATOM 778 C CA . ILE A 1 96 ? -9.258 9.375 -7.969 1 97.31 96 ILE A CA 1
ATOM 779 C C . ILE A 1 96 ? -10.078 8.305 -8.688 1 97.31 96 ILE A C 1
ATOM 781 O O . ILE A 1 96 ? -11.195 7.984 -8.273 1 97.31 96 ILE A O 1
ATOM 785 N N . ALA A 1 97 ? -9.57 7.77 -9.75 1 95.88 97 ALA A N 1
ATOM 786 C CA . ALA A 1 97 ? -10.289 6.762 -10.523 1 95.88 97 ALA A CA 1
ATOM 787 C C . ALA A 1 97 ? -10.516 5.496 -9.703 1 95.88 97 ALA A C 1
ATOM 789 O O . ALA A 1 97 ? -11.617 4.934 -9.711 1 95.88 97 ALA A O 1
ATOM 790 N N . VAL A 1 98 ? -9.516 5.102 -8.984 1 96.44 98 VAL A N 1
ATOM 791 C CA . VAL A 1 98 ? -9.586 3.881 -8.195 1 96.44 98 VAL A CA 1
ATOM 792 C C . VAL A 1 98 ? -10.562 4.07 -7.035 1 96.44 98 VAL A C 1
ATOM 794 O O . VAL A 1 98 ? -11.406 3.209 -6.781 1 96.44 98 VAL A O 1
ATOM 797 N N . ILE A 1 99 ? -10.492 5.23 -6.359 1 98.62 99 ILE A N 1
ATOM 798 C CA . ILE A 1 99 ? -11.375 5.516 -5.238 1 98.62 99 ILE A CA 1
ATOM 799 C C . ILE A 1 99 ? -12.828 5.512 -5.711 1 98.62 99 ILE A C 1
ATOM 801 O O . ILE A 1 99 ? -13.688 4.867 -5.102 1 98.62 99 ILE A O 1
ATOM 805 N N . ARG A 1 100 ? -13.055 6.172 -6.801 1 97.06 100 ARG A N 1
ATOM 806 C CA . ARG A 1 100 ? -14.414 6.258 -7.328 1 97.06 100 ARG A CA 1
ATOM 807 C C . ARG A 1 100 ? -14.93 4.879 -7.723 1 97.06 100 ARG A C 1
ATOM 809 O O . ARG A 1 100 ? -16.078 4.535 -7.43 1 97.06 100 ARG A O 1
ATOM 816 N N . GLU A 1 101 ? -14.117 4.152 -8.414 1 96.25 101 GLU A N 1
ATOM 817 C CA . GLU A 1 101 ? -14.5 2.805 -8.828 1 96.25 101 GLU A CA 1
ATOM 818 C C . GLU A 1 101 ? -14.852 1.936 -7.621 1 96.25 101 GLU A C 1
ATOM 820 O O . GLU A 1 101 ? -15.852 1.218 -7.637 1 96.25 101 GLU A O 1
ATOM 825 N N . MET A 1 102 ? -14.086 1.992 -6.617 1 97.5 102 MET A N 1
ATOM 826 C CA . MET A 1 102 ? -14.289 1.178 -5.422 1 97.5 102 MET A CA 1
ATOM 827 C C . MET A 1 102 ? -15.609 1.541 -4.738 1 97.5 102 MET A C 1
ATOM 829 O O . MET A 1 102 ? -16.422 0.666 -4.449 1 97.5 102 MET A O 1
ATOM 833 N N . ILE A 1 103 ? -15.797 2.822 -4.5 1 98.62 103 ILE A N 1
ATOM 834 C CA . ILE A 1 103 ? -17 3.273 -3.801 1 98.62 103 ILE A CA 1
ATOM 835 C C . ILE A 1 103 ? -18.234 2.939 -4.629 1 98.62 103 ILE A C 1
ATOM 837 O O . ILE A 1 103 ? -19.219 2.422 -4.102 1 98.62 103 ILE A O 1
ATOM 841 N N . HIS A 1 104 ? -18.125 3.23 -5.91 1 96.62 104 HIS A N 1
ATOM 842 C CA . HIS A 1 104 ? -19.25 2.955 -6.797 1 96.62 104 HIS A CA 1
ATOM 843 C C . HIS A 1 104 ? -19.578 1.466 -6.824 1 96.62 104 HIS A C 1
ATOM 845 O O . HIS A 1 104 ? -20.75 1.085 -6.871 1 96.62 104 HIS A O 1
ATOM 851 N N . GLY A 1 105 ? -18.641 0.671 -6.793 1 95.75 105 GLY A N 1
ATOM 852 C CA . GLY A 1 105 ? -18.828 -0.762 -6.961 1 95.75 105 GLY A CA 1
ATOM 853 C C . GLY A 1 105 ? -19.188 -1.474 -5.668 1 95.75 105 GLY A C 1
ATOM 854 O O . GLY A 1 105 ? -19.562 -2.645 -5.684 1 95.75 105 GLY A O 1
ATOM 855 N N . ALA A 1 106 ? -19.062 -0.843 -4.582 1 97.62 106 ALA A N 1
ATOM 856 C CA . ALA A 1 106 ? -19.297 -1.472 -3.283 1 97.62 106 ALA A CA 1
ATOM 857 C C . ALA A 1 106 ? -20.734 -1.942 -3.146 1 97.62 106 ALA A C 1
ATOM 859 O O . ALA A 1 106 ? -21.672 -1.196 -3.449 1 97.62 106 ALA A O 1
ATOM 860 N N . GLN A 1 107 ? -20.922 -3.178 -2.557 1 96.56 107 GLN A N 1
ATOM 861 C CA . GLN A 1 107 ? -22.25 -3.754 -2.479 1 96.56 107 GLN A CA 1
ATOM 862 C C . GLN A 1 107 ? -22.609 -4.113 -1.04 1 96.56 107 GLN A C 1
ATOM 864 O O . GLN A 1 107 ? -23.797 -4.109 -0.67 1 96.56 107 GLN A O 1
ATOM 869 N N . ASN A 1 108 ? -21.672 -4.422 -0.217 1 97.88 108 ASN A N 1
ATOM 870 C CA . ASN A 1 108 ? -21.984 -4.949 1.109 1 97.88 108 ASN A CA 1
ATOM 871 C C . ASN A 1 108 ? -21.375 -4.082 2.211 1 97.88 108 ASN A C 1
ATOM 873 O O . ASN A 1 108 ? -22.047 -3.764 3.193 1 97.88 108 ASN A O 1
ATOM 877 N N . THR A 1 109 ? -20.078 -3.787 2.08 1 98.81 109 THR A N 1
ATOM 878 C CA . THR A 1 109 ? -19.406 -3.027 3.127 1 98.81 109 THR A CA 1
ATOM 879 C C . THR A 1 109 ? -18.453 -2.004 2.523 1 98.81 109 THR A C 1
ATOM 881 O O . THR A 1 109 ? -17.891 -2.23 1.448 1 98.81 109 THR A O 1
ATOM 884 N N . ILE A 1 110 ? -18.281 -0.868 3.182 1 98.88 110 ILE A N 1
ATOM 885 C CA . ILE A 1 110 ? -17.266 0.137 2.918 1 98.88 110 ILE A CA 1
ATOM 886 C C . ILE A 1 110 ? -16.547 0.504 4.219 1 98.88 110 ILE A C 1
ATOM 888 O O . ILE A 1 110 ? -17.188 0.788 5.227 1 98.88 110 ILE A O 1
ATOM 892 N N . LEU A 1 111 ? -15.289 0.38 4.246 1 98.94 111 LEU A N 1
ATOM 893 C CA . LEU A 1 111 ? -14.445 0.843 5.344 1 98.94 111 LEU A CA 1
ATOM 894 C C . LEU A 1 111 ? -13.477 1.914 4.863 1 98.94 111 LEU A C 1
ATOM 896 O O . LEU A 1 111 ? -12.797 1.735 3.848 1 98.94 111 LEU A O 1
ATOM 900 N N . VAL A 1 112 ? -13.453 3.057 5.539 1 98.88 112 VAL A N 1
ATOM 901 C CA . VAL A 1 112 ? -12.57 4.164 5.184 1 98.88 112 VAL A CA 1
ATOM 902 C C . VAL A 1 112 ? -11.812 4.641 6.418 1 98.88 112 VAL A C 1
ATOM 904 O O . VAL A 1 112 ? -12.398 4.797 7.492 1 98.88 112 VAL A O 1
ATOM 907 N N . THR A 1 113 ? -10.492 4.805 6.297 1 98.81 113 THR A N 1
ATOM 908 C CA . THR A 1 113 ? -9.734 5.562 7.285 1 98.81 113 THR A CA 1
ATOM 909 C C . THR A 1 113 ? -9.25 6.883 6.691 1 98.81 113 THR A C 1
ATOM 911 O O . THR A 1 113 ? -8.914 6.949 5.508 1 98.81 113 THR A O 1
ATOM 914 N N . GLY A 1 114 ? -9.266 7.953 7.508 1 97.44 114 GLY A N 1
ATOM 915 C CA . GLY A 1 114 ? -8.852 9.258 7.012 1 97.44 114 GLY A CA 1
ATOM 916 C C . GLY A 1 114 ? -8.156 10.102 8.062 1 97.44 114 GLY A C 1
ATOM 917 O O . GLY A 1 114 ? -8.719 10.352 9.133 1 97.44 114 GLY A O 1
ATOM 918 N N . TYR A 1 115 ? -6.969 10.492 7.734 1 98 115 TYR A N 1
ATOM 919 C CA . TYR A 1 115 ? -6.281 11.5 8.531 1 98 115 TYR A CA 1
ATOM 920 C C . TYR A 1 115 ? -6.777 12.898 8.18 1 98 115 TYR A C 1
ATOM 922 O O . TYR A 1 115 ? -7.07 13.703 9.07 1 98 115 TYR A O 1
ATOM 930 N N . ALA A 1 116 ? -6.898 13.133 6.91 1 97.12 116 ALA A N 1
ATOM 931 C CA . ALA A 1 116 ? -7.453 14.383 6.395 1 97.12 116 ALA A CA 1
ATOM 932 C C . ALA A 1 116 ? -8.602 14.117 5.422 1 97.12 116 ALA A C 1
ATOM 934 O O . ALA A 1 116 ? -8.469 13.297 4.508 1 97.12 116 ALA A O 1
ATOM 935 N N . VAL A 1 117 ? -9.711 14.781 5.68 1 97.44 117 VAL A N 1
ATOM 936 C CA . VAL A 1 117 ? -10.875 14.766 4.805 1 97.44 117 VAL A CA 1
ATOM 937 C C . VAL A 1 117 ? -11.281 16.203 4.457 1 97.44 117 VAL A C 1
ATOM 939 O O . VAL A 1 117 ? -12 16.859 5.219 1 97.44 117 VAL A O 1
ATOM 942 N N . SER A 1 118 ? -10.828 16.625 3.281 1 96.69 118 SER A N 1
ATOM 943 C CA . SER A 1 118 ? -11.078 18.016 2.92 1 96.69 118 SER A CA 1
ATOM 944 C C . SER A 1 118 ? -12.391 18.156 2.156 1 96.69 118 SER A C 1
ATOM 946 O O . SER A 1 118 ? -13.031 17.156 1.827 1 96.69 118 SER A O 1
ATOM 948 N N . GLU A 1 119 ? -12.742 19.344 1.865 1 95.5 119 GLU A N 1
ATOM 949 C CA . GLU A 1 119 ? -13.977 19.625 1.138 1 95.5 119 GLU A CA 1
ATOM 950 C C . GLU A 1 119 ? -13.906 19.094 -0.291 1 95.5 119 GLU A C 1
ATOM 952 O O . GLU A 1 119 ? -14.938 18.859 -0.92 1 95.5 119 GLU A O 1
ATOM 957 N N . TYR A 1 120 ? -12.758 18.891 -0.769 1 95.44 120 TYR A N 1
ATOM 958 C CA . TYR A 1 120 ? -12.562 18.391 -2.131 1 95.44 120 TYR A CA 1
ATOM 959 C C . TYR A 1 120 ? -13.195 17.016 -2.309 1 95.44 120 TYR A C 1
ATOM 961 O O . TYR A 1 120 ? -13.633 16.672 -3.406 1 95.44 120 TYR A O 1
ATOM 969 N N . VAL A 1 121 ? -13.305 16.281 -1.186 1 96.25 121 VAL A N 1
ATOM 970 C CA . VAL A 1 121 ? -13.781 14.914 -1.328 1 96.25 121 VAL A CA 1
ATOM 971 C C . VAL A 1 121 ? -15.227 14.812 -0.834 1 96.25 121 VAL A C 1
ATOM 973 O O . VAL A 1 121 ? -15.727 13.711 -0.581 1 96.25 121 VAL A O 1
ATOM 976 N N . ASP A 1 122 ? -15.945 15.883 -0.716 1 95.88 122 ASP A N 1
ATOM 977 C CA . ASP A 1 122 ? -17.328 15.883 -0.237 1 95.88 122 ASP A CA 1
ATOM 978 C C . ASP A 1 122 ? -18.203 15.016 -1.128 1 95.88 122 ASP A C 1
ATOM 980 O O . ASP A 1 122 ? -19.062 14.281 -0.633 1 95.88 122 ASP A O 1
ATOM 984 N N . GLU A 1 123 ? -18.016 15.133 -2.408 1 96.06 123 GLU A N 1
ATOM 985 C CA . GLU A 1 123 ? -18.828 14.344 -3.334 1 96.06 123 GLU A CA 1
ATOM 986 C C . GLU A 1 123 ? -18.609 12.852 -3.117 1 96.06 123 GLU A C 1
ATOM 988 O O . GLU A 1 123 ? -19.562 12.07 -3.148 1 96.06 123 GLU A O 1
ATOM 993 N N . ILE A 1 124 ? -17.359 12.469 -2.914 1 97.44 124 ILE A N 1
ATOM 994 C CA . ILE A 1 124 ? -17.031 11.062 -2.68 1 97.4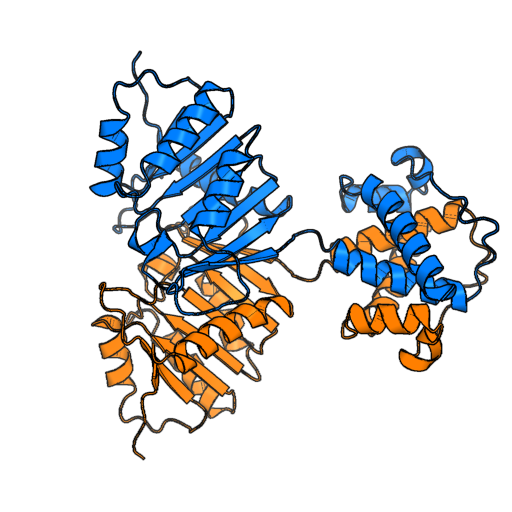4 124 ILE A CA 1
ATOM 995 C C . ILE A 1 124 ? -17.688 10.594 -1.38 1 97.44 124 ILE A C 1
ATOM 997 O O . ILE A 1 124 ? -18.297 9.523 -1.337 1 97.44 124 ILE A O 1
ATOM 1001 N N . MET A 1 125 ? -17.594 11.398 -0.349 1 96.94 125 MET A N 1
ATOM 1002 C CA . MET A 1 125 ? -18.156 11.039 0.953 1 96.94 125 MET A CA 1
ATOM 1003 C C . MET A 1 125 ? -19.672 11 0.901 1 96.94 125 MET A C 1
ATOM 1005 O O . MET A 1 125 ? -20.312 10.188 1.592 1 96.94 125 MET A O 1
ATOM 1009 N N . GLU A 1 126 ? -20.25 11.844 0.065 1 97.12 126 GLU A N 1
ATOM 1010 C CA . GLU A 1 126 ? -21.688 11.781 -0.146 1 97.12 126 GLU A CA 1
ATOM 1011 C C . GLU A 1 126 ? -22.094 10.461 -0.801 1 97.12 126 GLU A C 1
ATOM 1013 O O . GLU A 1 126 ? -23.141 9.891 -0.468 1 97.12 126 GLU A O 1
ATOM 1018 N N . ARG A 1 127 ? -21.312 10.062 -1.733 1 98.12 127 ARG A N 1
ATOM 1019 C CA . ARG A 1 127 ? -21.578 8.773 -2.367 1 98.12 127 ARG A CA 1
ATOM 1020 C C . ARG A 1 127 ? -21.484 7.633 -1.358 1 98.12 127 ARG A C 1
ATOM 1022 O O . ARG A 1 127 ? -22.25 6.672 -1.424 1 98.12 127 ARG A O 1
ATOM 1029 N N . VAL A 1 128 ? -20.562 7.688 -0.481 1 98.44 128 VAL A N 1
ATOM 1030 C CA . VAL A 1 128 ? -20.438 6.699 0.585 1 98.44 128 VAL A CA 1
ATOM 1031 C C . VAL A 1 128 ? -21.703 6.668 1.422 1 98.44 128 VAL A C 1
ATOM 1033 O O . VAL A 1 128 ? -22.234 5.594 1.73 1 98.44 128 VAL A O 1
ATOM 1036 N N . LEU A 1 129 ? -22.188 7.84 1.781 1 97.12 129 LEU A N 1
ATOM 1037 C CA . LEU A 1 129 ? -23.422 7.926 2.539 1 97.12 129 LEU A CA 1
ATOM 1038 C C . LEU A 1 129 ? -24.594 7.336 1.744 1 97.12 129 LEU A C 1
ATOM 1040 O O . LEU A 1 129 ? -25.422 6.617 2.297 1 97.12 129 LEU A O 1
ATOM 1044 N N . GLU A 1 130 ? -24.656 7.676 0.487 1 97.62 130 GLU A N 1
ATOM 1045 C CA . GLU A 1 130 ? -25.703 7.121 -0.369 1 97.62 130 GLU A CA 1
ATOM 1046 C C . GLU A 1 130 ? -25.656 5.598 -0.372 1 97.62 130 GLU A C 1
ATOM 1048 O O . GLU A 1 130 ? -26.703 4.941 -0.39 1 97.62 130 GLU A O 1
ATOM 1053 N N . LYS A 1 131 ? -24.469 5.078 -0.411 1 98.56 131 LYS A N 1
ATOM 1054 C CA . LYS A 1 131 ? -24.328 3.625 -0.348 1 98.56 131 LYS A CA 1
ATOM 1055 C C . LYS A 1 131 ? -24.891 3.074 0.962 1 98.56 131 LYS A C 1
ATOM 1057 O O . LYS A 1 131 ? -25.547 2.031 0.973 1 98.56 131 LYS A O 1
ATOM 1062 N N . ALA A 1 132 ? -24.625 3.721 2.035 1 98 132 ALA A N 1
ATOM 1063 C CA . ALA A 1 132 ? -25.172 3.307 3.326 1 98 132 ALA A CA 1
ATOM 1064 C C . ALA A 1 132 ? -26.688 3.314 3.307 1 98 132 ALA A C 1
ATOM 1066 O O . ALA A 1 132 ? -27.328 2.377 3.791 1 98 132 ALA A O 1
ATOM 1067 N N . LEU A 1 133 ? -27.234 4.355 2.764 1 97.19 133 LEU A N 1
ATOM 1068 C CA . LEU A 1 133 ? -28.688 4.48 2.664 1 97.19 133 LEU A CA 1
ATOM 1069 C C . LEU A 1 133 ? -29.281 3.359 1.811 1 97.19 133 LEU A C 1
ATOM 1071 O O . LEU A 1 133 ? -30.422 2.959 2.008 1 97.19 133 LEU A O 1
ATOM 1075 N N . ALA A 1 134 ? -28.484 2.857 0.949 1 97.94 134 ALA A N 1
ATOM 1076 C CA . ALA A 1 134 ? -28.906 1.763 0.078 1 97.94 134 ALA A CA 1
ATOM 1077 C C . ALA A 1 134 ? -28.641 0.409 0.733 1 97.94 134 ALA A C 1
ATOM 1079 O O . ALA A 1 134 ? -28.812 -0.637 0.104 1 97.94 134 ALA A O 1
ATOM 1080 N N . GLY A 1 135 ? -28.141 0.395 1.929 1 98.19 135 GLY A N 1
ATOM 1081 C CA . GLY A 1 135 ? -28.047 -0.851 2.674 1 98.19 135 GLY A CA 1
ATOM 1082 C C . GLY A 1 135 ? -26.625 -1.328 2.883 1 98.19 135 GLY A C 1
ATOM 1083 O O . GLY A 1 135 ? -26.406 -2.363 3.514 1 98.19 135 GLY A O 1
ATOM 1084 N N . VAL A 1 136 ? -25.656 -0.64 2.334 1 98.75 136 VAL A N 1
ATOM 1085 C CA . VAL A 1 136 ? -24.25 -0.994 2.508 1 98.75 136 VAL A CA 1
ATOM 1086 C C . VAL A 1 136 ? -23.797 -0.609 3.914 1 98.75 136 VAL A C 1
ATOM 1088 O O . VAL A 1 136 ? -24.062 0.5 4.379 1 98.75 136 VAL A O 1
ATOM 1091 N N . ASN A 1 137 ? -23.125 -1.538 4.637 1 98.81 137 ASN A N 1
ATOM 1092 C CA . ASN A 1 137 ? -22.562 -1.214 5.941 1 98.81 137 ASN A CA 1
ATOM 1093 C C . ASN A 1 137 ? -21.297 -0.37 5.809 1 98.81 137 ASN A C 1
ATOM 1095 O O . ASN A 1 137 ? -20.344 -0.768 5.129 1 98.81 137 ASN A O 1
ATOM 1099 N N . VAL A 1 138 ? -21.328 0.776 6.441 1 98.69 138 VAL A N 1
ATOM 1100 C CA . VAL A 1 138 ? -20.219 1.716 6.277 1 98.69 138 VAL A CA 1
ATOM 1101 C C . VAL A 1 138 ? -19.562 1.979 7.625 1 98.69 138 VAL A C 1
ATOM 1103 O O . VAL A 1 138 ? -20.234 2.311 8.602 1 98.69 138 VAL A O 1
ATOM 1106 N N . ASP A 1 139 ? -18.25 1.753 7.742 1 98.81 139 ASP A N 1
ATOM 1107 C CA . ASP A 1 139 ? -17.422 2.125 8.875 1 98.81 139 ASP A CA 1
ATOM 1108 C C . ASP A 1 139 ? -16.375 3.164 8.477 1 98.81 139 ASP A C 1
ATOM 1110 O O . ASP A 1 139 ? -15.508 2.891 7.641 1 98.81 139 ASP A O 1
ATOM 1114 N N . ILE A 1 140 ? -16.469 4.305 9.055 1 98.62 140 ILE A N 1
ATOM 1115 C CA . ILE A 1 140 ? -15.508 5.375 8.797 1 98.62 140 ILE A CA 1
ATOM 1116 C C . ILE A 1 140 ? -14.68 5.637 10.055 1 98.62 140 ILE A C 1
ATOM 1118 O O . ILE A 1 140 ? -15.227 5.93 11.117 1 98.62 140 ILE A O 1
ATOM 1122 N N . PHE A 1 141 ? -13.375 5.504 9.922 1 98.75 141 PHE A N 1
ATOM 1123 C CA . PHE A 1 141 ? -12.43 5.824 10.984 1 98.75 141 PHE A CA 1
ATOM 1124 C C . PHE A 1 141 ? -11.695 7.125 10.68 1 98.75 141 PHE A C 1
ATOM 1126 O O . PHE A 1 141 ? -11.023 7.242 9.648 1 98.75 141 PHE A O 1
ATOM 1133 N N . LEU A 1 142 ? -11.789 8.094 11.594 1 98.38 142 LEU A N 1
ATOM 1134 C CA . LEU A 1 142 ? -11.203 9.406 11.336 1 98.38 142 LEU A CA 1
ATOM 1135 C C . LEU A 1 142 ? -10.227 9.789 12.445 1 98.38 142 LEU A C 1
ATOM 1137 O O . LEU A 1 142 ? -10.453 9.477 13.609 1 98.38 142 LEU A O 1
ATOM 1141 N N . ASP A 1 143 ? -9.141 10.43 12.016 1 97.88 143 ASP A N 1
ATOM 1142 C CA . ASP A 1 143 ? -8.32 11.125 13.008 1 97.88 143 ASP A CA 1
ATOM 1143 C C . ASP A 1 143 ? -9.086 12.289 13.625 1 97.88 143 ASP A C 1
ATOM 1145 O O . ASP A 1 143 ? -10.094 12.742 13.078 1 97.88 143 ASP A O 1
ATOM 1149 N N . ARG A 1 144 ? -8.602 12.672 14.766 1 94.88 144 ARG A N 1
ATOM 1150 C CA . ARG A 1 144 ? -9.188 13.852 15.391 1 94.88 144 ARG A CA 1
ATOM 1151 C C . ARG A 1 144 ? -8.398 15.109 15.039 1 94.88 144 ARG A C 1
ATOM 1153 O O . ARG A 1 144 ? -7.312 15.336 15.578 1 94.88 144 ARG A O 1
ATOM 1160 N N . ASN A 1 145 ? -8.969 15.914 14.156 1 94 145 ASN A N 1
ATOM 1161 C CA . ASN A 1 145 ? -8.359 17.172 13.75 1 94 145 ASN A CA 1
ATOM 1162 C C . ASN A 1 145 ? -9.383 18.109 13.109 1 94 145 ASN A C 1
ATOM 1164 O O . ASN A 1 145 ? -10.523 17.719 12.883 1 94 145 ASN A O 1
ATOM 1168 N N . PRO A 1 146 ? -9.031 19.328 12.797 1 92.81 146 PRO A N 1
ATOM 1169 C CA . PRO A 1 146 ? -10.016 20.297 12.328 1 92.81 146 PRO A CA 1
ATOM 1170 C C . PRO A 1 146 ? -10.719 19.859 11.047 1 92.81 146 PRO A C 1
ATOM 1172 O O . PRO A 1 146 ? -11.914 20.094 10.883 1 92.81 146 PRO A O 1
ATOM 1175 N N . GLN A 1 147 ? -10.031 19.234 10.141 1 92.12 147 GLN A N 1
ATOM 1176 C CA . GLN A 1 147 ? -10.641 18.812 8.883 1 92.12 147 GLN A CA 1
ATOM 1177 C C . GLN A 1 147 ? -11.688 17.734 9.117 1 92.12 147 GLN A C 1
ATOM 1179 O O . GLN A 1 147 ? -12.789 17.797 8.57 1 92.12 147 GLN A O 1
ATOM 1184 N N . THR A 1 148 ? -11.328 16.797 9.891 1 94.31 148 THR A N 1
ATOM 1185 C CA . THR A 1 148 ? -12.258 15.695 10.133 1 94.31 148 THR A CA 1
ATOM 1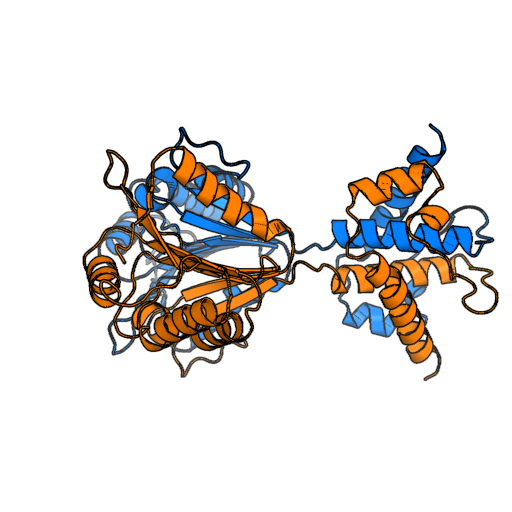186 C C . THR A 1 148 ? -13.391 16.141 11.055 1 94.31 148 THR A C 1
ATOM 1188 O O . THR A 1 148 ? -14.523 15.672 10.922 1 94.31 148 THR A O 1
ATOM 1191 N N . ASP A 1 149 ? -13.117 17.109 11.938 1 94.19 149 ASP A N 1
ATOM 1192 C CA . ASP A 1 149 ? -14.18 17.688 12.75 1 94.19 149 ASP A CA 1
ATOM 1193 C C . ASP A 1 149 ? -15.227 18.375 11.875 1 94.19 149 ASP A C 1
ATOM 1195 O O . ASP A 1 149 ? -16.438 18.25 12.125 1 94.19 149 ASP A O 1
ATOM 1199 N N . ARG A 1 150 ? -14.727 19.078 10.953 1 94.94 150 ARG A N 1
ATOM 1200 C CA . ARG A 1 150 ? -15.641 19.734 10.023 1 94.94 150 ARG A CA 1
ATOM 1201 C C . ARG A 1 150 ? -16.547 18.719 9.336 1 94.94 150 ARG A C 1
ATOM 1203 O O . ARG A 1 150 ? -17.75 18.938 9.203 1 94.94 150 ARG A O 1
ATOM 1210 N N . TYR A 1 151 ? -15.984 17.641 8.844 1 95 151 TYR A N 1
ATOM 1211 C CA . TYR A 1 151 ? -16.766 16.609 8.188 1 95 151 TYR A CA 1
ATOM 1212 C C . TYR A 1 151 ? -17.828 16.047 9.133 1 95 151 TYR A C 1
ATOM 1214 O O . TYR A 1 151 ? -18.984 15.891 8.75 1 95 151 TYR A O 1
ATOM 1222 N N . ILE A 1 152 ? -17.422 15.742 10.336 1 94.62 152 ILE A N 1
ATOM 1223 C CA . ILE A 1 152 ? -18.328 15.172 11.32 1 94.62 152 ILE A CA 1
ATOM 1224 C C . ILE A 1 152 ? -19.484 16.141 11.594 1 94.62 152 ILE A C 1
ATOM 1226 O O . ILE A 1 152 ? -20.641 15.734 11.656 1 94.62 152 ILE A O 1
ATOM 1230 N N . GLU A 1 153 ? -19.156 17.391 11.758 1 93.62 153 GLU A N 1
ATOM 1231 C CA . GLU A 1 153 ? -20.172 18.406 12 1 93.62 153 GLU A CA 1
ATOM 1232 C C . GLU A 1 153 ? -21.156 18.5 10.836 1 93.62 153 GLU A C 1
ATOM 1234 O O . GLU A 1 153 ? -22.359 18.688 11.039 1 93.62 153 GLU A O 1
ATOM 1239 N N . ASN A 1 154 ? -20.594 18.359 9.648 1 92.12 154 ASN A N 1
ATOM 1240 C CA . ASN A 1 154 ? -21.422 18.453 8.453 1 92.12 154 ASN A CA 1
ATOM 1241 C C . ASN A 1 154 ? -22.438 17.312 8.367 1 92.12 154 ASN A C 1
ATOM 1243 O O . ASN A 1 154 ? -23.531 17.484 7.832 1 92.12 154 ASN A O 1
ATOM 1247 N N . ILE A 1 155 ? -22 16.234 8.867 1 90.88 155 ILE A N 1
ATOM 1248 C CA . ILE A 1 155 ? -22.906 15.109 8.703 1 90.88 155 ILE A CA 1
ATOM 1249 C C . ILE A 1 155 ? -23.766 14.969 9.953 1 90.88 155 ILE A C 1
ATOM 1251 O O . ILE A 1 155 ? -24.781 14.25 9.945 1 90.88 155 ILE A O 1
ATOM 1255 N N . ARG A 1 156 ? -23.25 15.797 10.898 1 85.75 156 ARG A N 1
ATOM 1256 C CA . ARG A 1 156 ? -24.031 15.781 12.133 1 85.75 156 ARG A CA 1
ATOM 1257 C C . ARG A 1 156 ? -25.422 16.359 11.891 1 85.75 156 ARG A C 1
ATOM 1259 O O . ARG A 1 156 ? -25.578 17.375 11.219 1 85.75 156 ARG A O 1
ATOM 1266 N N . GLY A 1 157 ? -26.484 15.75 12.109 1 82 157 GLY A N 1
ATOM 1267 C CA . GLY A 1 157 ? -27.844 16.234 11.961 1 82 157 GLY A CA 1
ATOM 1268 C C . GLY A 1 157 ? -28.578 15.602 10.805 1 82 157 GLY A C 1
ATOM 1269 O O . GLY A 1 157 ? -29.781 15.828 10.633 1 82 157 GLY A O 1
ATOM 1270 N N . ARG A 1 158 ? -27.719 15.07 10.078 1 87.44 158 ARG A N 1
ATOM 1271 C CA . ARG A 1 158 ? -28.375 14.352 8.992 1 87.44 158 ARG A CA 1
ATOM 1272 C C . ARG A 1 158 ? -29.016 13.07 9.492 1 87.44 158 ARG A C 1
ATOM 1274 O O . ARG A 1 158 ? -28.797 12.656 10.633 1 87.44 158 ARG A O 1
ATOM 1281 N N . ASN A 1 159 ? -30.062 12.641 8.75 1 86.25 159 ASN A N 1
ATOM 1282 C CA . ASN A 1 159 ? -30.656 11.344 9.031 1 86.25 159 ASN A CA 1
ATOM 1283 C C . ASN A 1 159 ? -29.75 10.203 8.586 1 86.25 159 ASN A C 1
ATOM 1285 O O . ASN A 1 159 ? -29.875 9.703 7.465 1 86.25 159 ASN A O 1
ATOM 1289 N N . LEU A 1 160 ? -28.875 9.812 9.539 1 93.44 160 LEU A N 1
ATOM 1290 C CA . LEU A 1 160 ? -27.922 8.766 9.203 1 93.44 160 LEU A CA 1
ATOM 1291 C C . LEU A 1 160 ? -28.469 7.387 9.539 1 93.44 160 LEU A C 1
ATOM 1293 O O . LEU A 1 160 ? -29.078 7.199 10.594 1 93.44 160 LEU A O 1
ATOM 1297 N N . PRO A 1 161 ? -28.375 6.527 8.562 1 94.69 161 PRO A N 1
ATOM 1298 C CA . PRO A 1 161 ? -28.859 5.176 8.859 1 94.69 161 PRO A CA 1
ATOM 1299 C C . PRO A 1 161 ? -28 4.469 9.914 1 94.69 161 PRO A C 1
ATOM 1301 O O . PRO A 1 161 ? -26.875 4.875 10.172 1 94.69 161 PRO A O 1
ATOM 1304 N N . SER A 1 162 ? -28.5 3.379 10.531 1 94.69 162 SER A N 1
ATOM 1305 C CA . SER A 1 162 ? -27.859 2.688 11.648 1 94.69 162 SER A CA 1
ATOM 1306 C C . SER A 1 162 ? -26.594 1.951 11.195 1 94.69 162 SER A C 1
ATOM 1308 O O . SER A 1 162 ? -25.734 1.615 12.008 1 94.69 162 SER A O 1
ATOM 1310 N N . ASN A 1 163 ? -26.516 1.722 9.844 1 97.12 163 ASN A N 1
ATOM 1311 C CA . ASN A 1 163 ? -25.375 0.991 9.312 1 97.12 163 ASN A CA 1
ATOM 1312 C C . ASN A 1 163 ? -24.25 1.938 8.875 1 97.12 163 ASN A C 1
ATOM 1314 O O . ASN A 1 163 ? -23.344 1.539 8.141 1 97.12 163 ASN A O 1
ATOM 1318 N N . PHE A 1 164 ? -24.391 3.205 9.188 1 97.56 164 PHE A N 1
ATOM 1319 C CA . PHE A 1 164 ? -23.359 4.219 8.938 1 97.56 164 PHE A CA 1
ATOM 1320 C C . PHE A 1 164 ? -22.641 4.582 10.234 1 97.56 164 PHE A C 1
ATOM 1322 O O . PHE A 1 164 ? -23.141 5.379 11.031 1 97.56 164 PHE A O 1
ATOM 1329 N N . ASN A 1 165 ? -21.406 4.004 10.43 1 97.75 165 ASN A N 1
ATOM 1330 C CA . ASN A 1 165 ? -20.656 4.176 11.664 1 97.75 165 ASN A CA 1
ATOM 1331 C C . ASN A 1 165 ? -19.438 5.082 11.469 1 97.75 165 ASN A C 1
ATOM 1333 O O . ASN A 1 165 ? -18.703 4.941 10.484 1 97.75 165 ASN A O 1
ATOM 1337 N N . VAL A 1 166 ? -19.297 5.98 12.383 1 97.88 166 VAL A N 1
ATOM 1338 C CA . VAL A 1 166 ? -18.125 6.855 12.383 1 97.88 166 VAL A CA 1
ATOM 1339 C C . VAL A 1 166 ? -17.359 6.699 13.695 1 97.88 166 VAL A C 1
ATOM 1341 O O . VAL A 1 166 ? -17.938 6.805 14.781 1 97.88 166 VAL A O 1
ATOM 1344 N N . TYR A 1 167 ? -16.125 6.363 13.586 1 98.06 167 TYR A N 1
ATOM 1345 C CA . TYR A 1 167 ? -15.195 6.25 14.703 1 98.06 167 TYR A CA 1
ATOM 1346 C C . TYR A 1 167 ? -14.164 7.363 14.664 1 98.06 167 TYR A C 1
ATOM 1348 O O . TYR A 1 167 ? -13.617 7.676 13.602 1 98.06 167 TYR A O 1
ATOM 1356 N N . VAL A 1 168 ? -13.891 7.953 15.812 1 97.62 168 VAL A N 1
ATOM 1357 C CA . VAL A 1 168 ? -12.898 9.016 15.891 1 97.62 168 VAL A CA 1
ATOM 1358 C C . VAL A 1 168 ? -11.734 8.578 16.766 1 97.62 168 VAL A C 1
ATOM 1360 O O . VAL A 1 168 ? -11.938 8.047 17.859 1 97.62 168 VAL A O 1
ATOM 1363 N N . TYR A 1 169 ? -10.562 8.836 16.266 1 97.62 169 TYR A N 1
ATOM 1364 C CA . TYR A 1 169 ? -9.344 8.453 16.969 1 97.62 169 TYR A CA 1
ATOM 1365 C C . TYR A 1 169 ? -9.164 9.281 18.234 1 97.62 169 TYR A C 1
ATOM 1367 O O . TYR A 1 169 ? -9.258 10.508 18.203 1 97.62 169 TYR A O 1
ATOM 1375 N N . LYS A 1 170 ? -8.922 8.664 19.344 1 93.38 170 LYS A N 1
ATOM 1376 C CA . LYS A 1 170 ? -8.789 9.328 20.641 1 93.38 170 LYS A CA 1
ATOM 1377 C C . LYS A 1 170 ? -7.344 9.727 20.906 1 93.38 170 LYS A C 1
ATOM 1379 O O . LYS A 1 170 ? -7.082 10.656 21.672 1 93.38 170 LYS A O 1
ATOM 1384 N N . GLY A 1 171 ? -6.441 9.188 20.203 1 81.62 171 GLY A N 1
ATOM 1385 C CA . GLY A 1 171 ? -5.035 9.477 20.422 1 81.62 171 GLY A CA 1
ATOM 1386 C C . GLY A 1 171 ? -4.434 8.695 21.578 1 81.62 171 GLY A C 1
ATOM 1387 O O . GLY A 1 171 ? -5.133 7.949 22.25 1 81.62 171 GLY A O 1
ATOM 1388 N N . SER A 1 172 ? -3.107 8.695 21.562 1 69.19 172 SER A N 1
ATOM 1389 C CA . SER A 1 172 ? -2.334 8.188 22.688 1 69.19 172 SER A CA 1
ATOM 1390 C C . SER A 1 172 ? -1.625 9.312 23.422 1 69.19 172 SER A C 1
ATOM 1392 O O . SER A 1 172 ? -1.726 10.477 23.031 1 69.19 172 SER A O 1
ATOM 1394 N N . GLN A 1 173 ? -1.12 9.078 24.594 1 64.81 173 GLN A N 1
ATOM 1395 C CA . GLN A 1 173 ? -0.385 10.039 25.406 1 64.81 173 GLN A CA 1
ATOM 1396 C C . GLN A 1 173 ? 0.74 10.688 24.609 1 64.81 173 GLN A C 1
ATOM 1398 O O . GLN A 1 173 ? 1.18 11.797 24.938 1 64.81 173 GLN A O 1
ATOM 1403 N N . GLY A 1 174 ? 1.024 10.359 23.531 1 70.19 174 GLY A N 1
ATOM 1404 C CA . GLY A 1 174 ? 2.189 10.844 22.812 1 70.19 174 GLY A CA 1
ATOM 1405 C C . GLY A 1 174 ? 1.834 11.562 21.516 1 70.19 174 GLY A C 1
ATOM 1406 O O . GLY A 1 174 ? 2.66 11.664 20.609 1 70.19 174 GLY A O 1
ATOM 1407 N N . TYR A 1 175 ? 0.638 12.148 21.422 1 85.12 175 TYR A N 1
ATOM 1408 C CA . TYR A 1 175 ? 0.19 12.922 20.266 1 85.12 175 TYR A CA 1
ATOM 1409 C C . TYR A 1 175 ? 0.252 12.086 19 1 85.12 175 TYR A C 1
ATOM 1411 O O . TYR A 1 175 ? 0.762 12.547 17.969 1 85.12 175 TYR A O 1
ATOM 1419 N N . SER A 1 176 ? -0.222 10.953 19.062 1 94.19 176 SER A N 1
ATOM 1420 C CA . SER A 1 176 ? -0.312 10.039 17.922 1 94.19 176 SER A CA 1
ATOM 1421 C C . SER A 1 176 ? -1.513 10.375 17.047 1 94.19 176 SER A C 1
ATOM 1423 O O . SER A 1 176 ? -2.428 11.078 17.469 1 94.19 176 SER A O 1
ATOM 1425 N N . SER A 1 177 ? -1.444 9.969 15.797 1 97.12 177 SER A N 1
ATOM 1426 C CA . SER A 1 177 ? -2.525 10.188 14.836 1 97.12 177 SER A CA 1
ATOM 1427 C C . SER A 1 177 ? -2.891 8.898 14.109 1 97.12 177 SER A C 1
ATOM 1429 O O . SER A 1 177 ? -2.07 7.984 14.008 1 97.12 177 SER A O 1
ATOM 1431 N N . LEU A 1 178 ? -4.133 8.797 13.789 1 98.19 178 LEU A N 1
ATOM 1432 C CA . LEU A 1 178 ? -4.48 7.855 12.734 1 98.19 178 LEU A CA 1
ATOM 1433 C C . LEU A 1 178 ? -4.035 8.375 11.367 1 98.19 178 LEU A C 1
ATOM 1435 O O . LEU A 1 178 ? -4.695 9.234 10.781 1 98.19 178 LEU A O 1
ATOM 1439 N N . HIS A 1 179 ? -2.934 7.797 10.906 1 98.5 179 HIS A N 1
ATOM 1440 C CA . HIS A 1 179 ? -2.318 8.328 9.695 1 98.5 179 HIS A CA 1
ATOM 1441 C C . HIS A 1 179 ? -2.463 7.352 8.531 1 98.5 179 HIS A C 1
ATOM 1443 O O . HIS A 1 179 ? -2.119 7.676 7.395 1 98.5 179 HIS A O 1
ATOM 1449 N N . ALA A 1 180 ? -3.055 6.207 8.859 1 98.75 180 ALA A N 1
ATOM 1450 C CA . ALA A 1 180 ? -3.328 5.23 7.805 1 98.75 180 ALA A CA 1
ATOM 1451 C C . ALA A 1 180 ? -4.434 5.727 6.875 1 98.75 180 ALA A C 1
ATOM 1453 O O . ALA A 1 180 ? -5.43 6.293 7.328 1 98.75 180 ALA A O 1
ATOM 1454 N N . LYS A 1 181 ? -4.246 5.562 5.547 1 98.69 181 LYS A N 1
ATOM 1455 C CA . LYS A 1 181 ? -5.254 5.832 4.527 1 98.69 181 LYS A CA 1
ATOM 1456 C C . LYS A 1 181 ? -5.676 4.547 3.818 1 98.69 181 LYS A C 1
ATOM 1458 O O . LYS A 1 181 ? -4.898 3.971 3.057 1 98.69 181 LYS A O 1
ATOM 1463 N N . VAL A 1 182 ? -6.879 4.176 4.133 1 98.88 182 VAL A N 1
ATOM 1464 C CA . VAL A 1 182 ? -7.355 2.893 3.625 1 98.88 182 VAL A CA 1
ATOM 1465 C C . VAL A 1 182 ? -8.797 3.029 3.143 1 98.88 182 VAL A C 1
ATOM 1467 O O . VAL A 1 182 ? -9.617 3.684 3.791 1 98.88 182 VAL A O 1
ATOM 1470 N N . ILE A 1 183 ? -9.109 2.467 2.004 1 98.94 183 ILE A N 1
ATOM 1471 C CA . ILE A 1 183 ? -10.477 2.176 1.567 1 98.94 183 ILE A CA 1
ATOM 1472 C C . ILE A 1 183 ? -10.617 0.681 1.292 1 98.94 183 ILE A C 1
ATOM 1474 O O . ILE A 1 183 ? -9.852 0.108 0.516 1 98.94 183 ILE A O 1
ATOM 1478 N N . MET A 1 184 ? -11.5 0.052 1.971 1 98.81 184 MET A N 1
ATOM 1479 C CA . MET A 1 184 ? -11.812 -1.357 1.754 1 98.81 184 MET A CA 1
ATOM 1480 C C . MET A 1 184 ? -13.281 -1.538 1.394 1 98.81 184 MET A C 1
ATOM 1482 O O . MET A 1 184 ? -14.156 -0.941 2.023 1 98.81 184 MET A O 1
ATOM 1486 N N . VAL A 1 185 ? -13.562 -2.352 0.357 1 98.5 185 VAL A N 1
ATOM 1487 C CA . VAL A 1 185 ? -14.945 -2.561 -0.051 1 98.5 185 VAL A CA 1
ATOM 1488 C C . VAL A 1 185 ? -15.25 -4.059 -0.101 1 98.5 185 VAL A C 1
ATOM 1490 O O . VAL A 1 185 ? -14.406 -4.852 -0.525 1 98.5 185 VAL A O 1
ATOM 1493 N N . ASP A 1 186 ? -16.391 -4.43 0.447 1 95.88 186 ASP A N 1
ATOM 1494 C CA . ASP A 1 186 ? -17.016 -5.742 0.388 1 95.88 186 ASP A CA 1
ATOM 1495 C C . ASP A 1 186 ? -16.094 -6.82 0.956 1 95.88 186 ASP A C 1
ATOM 1497 O O . ASP A 1 186 ? -16.25 -8.008 0.649 1 95.88 186 ASP A O 1
ATOM 1501 N N . GLU A 1 187 ? -15.062 -6.309 1.671 1 92.81 187 GLU A N 1
ATOM 1502 C CA . GLU A 1 187 ? -14.078 -7.207 2.275 1 92.81 187 GLU A CA 1
ATOM 1503 C C . GLU A 1 187 ? -13.398 -8.07 1.221 1 92.81 187 GLU A C 1
ATOM 1505 O O . GLU A 1 187 ? -13.07 -9.234 1.477 1 92.81 187 GLU A O 1
ATOM 1510 N N . GLU A 1 188 ? -13.25 -7.473 0.052 1 87.81 188 GLU A N 1
ATOM 1511 C CA . GLU A 1 188 ? -12.656 -8.188 -1.07 1 87.81 188 GLU A CA 1
ATOM 1512 C C . GLU A 1 188 ? -11.469 -7.426 -1.652 1 87.81 188 GLU A C 1
ATOM 1514 O O . GLU A 1 188 ? -10.539 -8.023 -2.188 1 87.81 188 GLU A O 1
ATOM 1519 N N . LYS A 1 189 ? -11.578 -6.078 -1.579 1 93.31 189 LYS A N 1
ATOM 1520 C CA . LYS A 1 189 ? -10.539 -5.203 -2.111 1 93.31 189 LYS A CA 1
ATOM 1521 C C . LYS A 1 189 ? -10.18 -4.105 -1.114 1 93.31 189 LYS A C 1
ATOM 1523 O O . LYS A 1 189 ? -11.055 -3.553 -0.449 1 93.31 189 LYS A O 1
ATOM 1528 N N . ALA A 1 190 ? -8.945 -3.854 -1.016 1 97.75 190 ALA A N 1
ATOM 1529 C CA . ALA A 1 190 ? -8.484 -2.764 -0.161 1 97.75 190 ALA A CA 1
ATOM 1530 C C . ALA A 1 190 ? -7.453 -1.903 -0.882 1 97.75 190 ALA A C 1
ATOM 1532 O O . ALA A 1 190 ? -6.59 -2.424 -1.594 1 97.75 190 ALA A O 1
ATOM 1533 N N . PHE A 1 191 ? -7.68 -0.655 -0.808 1 98.81 191 PHE A N 1
ATOM 1534 C CA . PHE A 1 191 ? -6.727 0.339 -1.291 1 98.81 191 PHE A CA 1
ATOM 1535 C C . PHE A 1 191 ? -5.98 0.981 -0.13 1 98.81 191 PHE A C 1
ATOM 1537 O O . PHE A 1 191 ? -6.59 1.611 0.737 1 98.81 191 PHE A O 1
ATOM 1544 N N . VAL A 1 192 ? -4.637 0.746 0.002 1 98.75 192 VAL A N 1
ATOM 1545 C CA . VAL A 1 192 ? -3.738 1.341 0.987 1 98.75 192 VAL A CA 1
ATOM 1546 C C . VAL A 1 192 ? -2.791 2.318 0.299 1 98.75 192 VAL A C 1
ATOM 1548 O O . VAL A 1 192 ? -2.125 1.965 -0.677 1 98.75 192 VAL A O 1
ATOM 1551 N N . SER A 1 193 ? -2.74 3.559 0.827 1 98.62 193 SER A N 1
ATOM 1552 C CA . SER A 1 193 ? -2.002 4.57 0.079 1 98.62 193 SER A CA 1
ATOM 1553 C C . SER A 1 193 ? -1.406 5.621 1.01 1 98.62 193 SER A C 1
ATOM 1555 O O . SER A 1 193 ? -1.679 5.621 2.213 1 98.62 193 SER A O 1
ATOM 1557 N N . SER A 1 194 ? -0.491 6.383 0.408 1 98.69 194 SER A N 1
ATOM 1558 C CA . SER A 1 194 ? 0.018 7.57 1.086 1 98.69 194 SER A CA 1
ATOM 1559 C C . SER A 1 194 ? -0.951 8.742 0.951 1 98.69 194 SER A C 1
ATOM 1561 O O . SER A 1 194 ? -0.802 9.758 1.631 1 98.69 194 SER A O 1
ATOM 1563 N N . ALA A 1 195 ? -1.988 8.648 0.162 1 98.62 195 ALA A N 1
ATOM 1564 C CA . ALA A 1 195 ? -2.838 9.766 -0.243 1 98.62 195 ALA A CA 1
ATOM 1565 C C . ALA A 1 195 ? -3.924 10.031 0.796 1 98.62 195 ALA A C 1
ATOM 1567 O O . ALA A 1 195 ? -4.758 9.164 1.071 1 98.62 195 ALA A O 1
ATOM 1568 N N . ASN A 1 196 ? -3.969 11.242 1.314 1 98.38 196 ASN A N 1
ATOM 1569 C CA . ASN A 1 196 ? -5.109 11.703 2.096 1 98.38 196 ASN A CA 1
ATOM 1570 C C . ASN A 1 196 ? -6.34 11.922 1.22 1 98.38 196 ASN A C 1
ATOM 1572 O O . ASN A 1 196 ? -6.223 12.031 -0.002 1 98.38 196 ASN A O 1
ATOM 1576 N N . LEU A 1 197 ? -7.477 11.945 1.891 1 98.19 197 LEU A N 1
ATOM 1577 C CA . LEU A 1 197 ? -8.703 12.312 1.195 1 98.19 197 LEU A CA 1
ATOM 1578 C C . LEU A 1 197 ? -8.828 13.82 1.06 1 98.19 197 LEU A C 1
ATOM 1580 O O . LEU A 1 197 ? -9.688 14.445 1.686 1 98.19 197 LEU A O 1
ATOM 1584 N N . SER A 1 198 ? -8.055 14.383 0.212 1 97.44 198 SER A N 1
ATOM 1585 C CA . SER A 1 198 ? -7.934 15.82 -0.028 1 97.44 198 SER A CA 1
ATOM 1586 C C . SER A 1 198 ? -7.496 16.109 -1.461 1 97.44 198 SER A C 1
ATOM 1588 O O . SER A 1 198 ? -7.129 15.188 -2.197 1 97.44 198 SER A O 1
ATOM 1590 N N . TYR A 1 199 ? -7.594 17.328 -1.839 1 96.12 199 TYR A N 1
ATOM 1591 C CA . TYR A 1 199 ? -7.117 17.719 -3.158 1 96.12 199 TYR A CA 1
ATOM 1592 C C . TYR A 1 199 ? -5.652 17.344 -3.348 1 96.12 199 TYR A C 1
ATOM 1594 O O . TYR A 1 199 ? -5.277 16.797 -4.387 1 96.12 199 TYR A O 1
ATOM 1602 N N . ASN A 1 200 ? -4.852 17.609 -2.338 1 96.19 200 ASN A N 1
ATOM 1603 C CA . ASN A 1 200 ? -3.428 17.312 -2.439 1 96.19 200 ASN A CA 1
ATOM 1604 C C . ASN A 1 200 ? -3.182 15.812 -2.602 1 96.19 200 ASN A C 1
ATOM 1606 O O . ASN A 1 200 ? -2.43 15.398 -3.484 1 96.19 200 ASN A O 1
ATOM 1610 N N . GLY A 1 201 ? -3.82 15 -1.81 1 97.69 201 GLY A N 1
ATOM 1611 C CA . GLY A 1 201 ? -3.629 13.562 -1.88 1 97.69 201 GLY A CA 1
ATOM 1612 C C . GLY A 1 201 ? -4.133 12.961 -3.176 1 97.69 201 GLY A C 1
ATOM 1613 O O . GLY A 1 201 ? -3.469 12.102 -3.764 1 97.69 201 GLY A O 1
ATOM 1614 N N . ILE A 1 202 ? -5.215 13.508 -3.676 1 97.25 202 ILE A N 1
ATOM 1615 C CA . ILE A 1 202 ? -5.918 12.867 -4.777 1 97.25 202 ILE A CA 1
ATOM 1616 C C . ILE A 1 202 ? -5.414 13.414 -6.109 1 97.25 202 ILE A C 1
ATOM 1618 O O . ILE A 1 202 ? -5.352 12.695 -7.105 1 97.25 202 ILE A O 1
ATOM 1622 N N . VAL A 1 203 ? -4.887 14.672 -6.125 1 94.56 203 VAL A N 1
ATOM 1623 C CA . VAL A 1 203 ? -4.637 15.305 -7.418 1 94.56 203 VAL A CA 1
ATOM 1624 C C . VAL A 1 203 ? -3.234 15.906 -7.438 1 94.56 203 VAL A C 1
ATOM 1626 O O . VAL A 1 203 ? -2.479 15.703 -8.391 1 94.56 203 VAL A O 1
ATOM 1629 N N . ASN A 1 204 ? -2.842 16.547 -6.391 1 95.12 204 ASN A N 1
ATOM 1630 C CA . ASN A 1 204 ? -1.766 17.531 -6.473 1 95.12 204 ASN A CA 1
ATOM 1631 C C . ASN A 1 204 ? -0.417 16.922 -6.117 1 95.12 204 ASN A C 1
ATOM 1633 O O . ASN A 1 204 ? 0.591 17.203 -6.766 1 95.12 204 ASN A O 1
ATOM 1637 N N . ASN A 1 205 ? -0.361 16.109 -5.117 1 97.25 205 ASN A N 1
ATOM 1638 C CA . ASN A 1 205 ? 0.878 15.531 -4.613 1 97.25 205 ASN A CA 1
ATOM 1639 C C . ASN A 1 205 ? 1.356 14.383 -5.496 1 97.25 205 ASN A C 1
ATOM 1641 O O . ASN A 1 205 ? 0.718 14.055 -6.5 1 97.25 205 ASN A O 1
ATOM 1645 N N . ILE A 1 206 ? 2.537 13.898 -5.203 1 97.88 206 ILE A N 1
ATOM 1646 C CA . ILE A 1 206 ? 2.975 12.578 -5.645 1 97.88 206 ILE A CA 1
ATOM 1647 C C . ILE A 1 206 ? 2.67 11.547 -4.562 1 97.88 206 ILE A C 1
ATOM 1649 O O . ILE A 1 206 ? 3.244 11.594 -3.471 1 97.88 206 ILE A O 1
ATOM 1653 N N . GLU A 1 207 ? 1.757 10.656 -4.852 1 98.56 207 GLU A N 1
ATOM 1654 C CA . GLU A 1 207 ? 1.341 9.594 -3.947 1 98.56 207 GLU A CA 1
ATOM 1655 C C . GLU A 1 207 ? 1.445 8.227 -4.617 1 98.56 207 GLU A C 1
ATOM 1657 O O . GLU A 1 207 ? 1.257 8.109 -5.828 1 98.56 207 GLU A O 1
ATOM 1662 N N . ILE A 1 208 ? 1.75 7.246 -3.842 1 98.75 208 ILE A N 1
ATOM 1663 C CA . ILE A 1 208 ? 1.706 5.867 -4.32 1 98.75 208 ILE A CA 1
ATOM 1664 C C . ILE A 1 208 ? 0.92 5.004 -3.338 1 98.75 208 ILE A C 1
ATOM 1666 O O . ILE A 1 208 ? 1.06 5.156 -2.121 1 98.75 208 ILE A O 1
ATOM 1670 N N . GLY A 1 209 ? 0.054 4.16 -3.855 1 98.69 209 GLY A N 1
ATOM 1671 C CA . GLY A 1 209 ? -0.714 3.203 -3.074 1 98.69 209 GLY A CA 1
ATOM 1672 C C . GLY A 1 209 ? -0.821 1.843 -3.736 1 98.69 209 GLY A C 1
ATOM 1673 O O . GLY A 1 209 ? -0.308 1.641 -4.84 1 98.69 209 GLY A O 1
ATOM 1674 N N . THR A 1 210 ? -1.414 0.92 -3.029 1 97.69 210 THR A N 1
ATOM 1675 C CA . THR A 1 210 ? -1.616 -0.444 -3.502 1 97.69 210 THR A CA 1
ATOM 1676 C C . THR A 1 210 ? -3.086 -0.842 -3.395 1 97.69 210 THR A C 1
ATOM 1678 O O . THR A 1 210 ? -3.701 -0.683 -2.338 1 97.69 210 THR A O 1
ATOM 1681 N N . LEU A 1 211 ? -3.607 -1.271 -4.535 1 96.25 211 LEU A N 1
ATOM 1682 C CA . LEU A 1 211 ? -4.91 -1.931 -4.559 1 96.25 211 LEU A CA 1
ATOM 1683 C C . LEU A 1 211 ? -4.754 -3.445 -4.48 1 96.25 211 LEU A C 1
ATOM 1685 O O . LEU A 1 211 ? -4.164 -4.059 -5.375 1 96.25 211 LEU A O 1
ATOM 1689 N N . VAL A 1 212 ? -5.254 -4.004 -3.404 1 92.94 212 VAL A N 1
ATOM 1690 C CA . VAL A 1 212 ? -5.043 -5.426 -3.141 1 92.94 212 VAL A CA 1
ATOM 1691 C C . VAL A 1 212 ? -6.387 -6.148 -3.094 1 92.94 212 VAL A C 1
ATOM 1693 O O . VAL A 1 212 ? -7.324 -5.691 -2.432 1 92.94 212 VAL A O 1
ATOM 1696 N N . GLY A 1 213 ? -6.422 -7.129 -3.826 1 86.56 213 GLY A N 1
ATOM 1697 C CA . GLY A 1 213 ? -7.574 -8.016 -3.748 1 86.56 213 GLY A CA 1
ATOM 1698 C C . GLY A 1 213 ? -7.277 -9.32 -3.033 1 86.56 213 GLY A C 1
ATOM 1699 O O . GLY A 1 213 ? -6.133 -9.781 -3.016 1 86.56 213 GLY A O 1
ATOM 1700 N N . GLY A 1 214 ? -8.336 -9.82 -2.34 1 80.94 214 GLY A N 1
ATOM 1701 C CA . GLY A 1 214 ? -8.188 -11.125 -1.706 1 80.94 214 GLY A CA 1
ATOM 1702 C C . GLY A 1 214 ? -8.375 -11.078 -0.202 1 80.94 214 GLY A C 1
ATOM 1703 O O . GLY A 1 214 ? -8.531 -10 0.379 1 80.94 214 GLY A O 1
ATOM 1704 N N . GLU A 1 215 ? -8.344 -12.18 0.454 1 78.5 215 GLU A N 1
ATOM 1705 C CA . GLU A 1 215 ? -8.742 -12.328 1.85 1 78.5 215 GLU A CA 1
ATOM 1706 C C . GLU A 1 215 ? -7.707 -11.711 2.789 1 78.5 215 GLU A C 1
ATOM 1708 O O . GLU A 1 215 ? -8.016 -11.391 3.938 1 78.5 215 GLU A O 1
ATOM 1713 N N . LYS A 1 216 ? -6.508 -11.539 2.305 1 82.69 216 LYS A N 1
ATOM 1714 C CA . LYS A 1 216 ? -5.441 -11.016 3.156 1 82.69 216 LYS A CA 1
ATOM 1715 C C . LYS A 1 216 ? -5.766 -9.609 3.645 1 82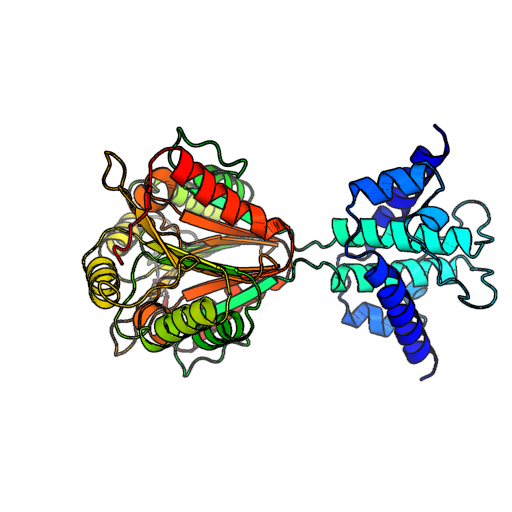.69 216 LYS A C 1
ATOM 1717 O O . LYS A 1 216 ? -5.254 -9.172 4.676 1 82.69 216 LYS A O 1
ATOM 1722 N N . ILE A 1 217 ? -6.652 -8.969 2.916 1 92.31 217 ILE A N 1
ATOM 1723 C CA . ILE A 1 217 ? -6.934 -7.578 3.246 1 92.31 217 ILE A CA 1
ATOM 1724 C C . ILE A 1 217 ? -7.711 -7.504 4.559 1 92.31 217 ILE A C 1
ATOM 1726 O O . ILE A 1 217 ? -7.816 -6.438 5.164 1 92.31 217 ILE A O 1
ATOM 1730 N N . LEU A 1 218 ? -8.25 -8.656 5.008 1 91.25 218 LEU A N 1
ATOM 1731 C CA . LEU A 1 218 ? -9.094 -8.664 6.191 1 91.25 218 LEU A CA 1
ATOM 1732 C C . LEU A 1 218 ? -8.289 -8.344 7.445 1 91.25 218 LEU A C 1
ATOM 1734 O O . LEU A 1 218 ? -8.844 -7.922 8.461 1 91.25 218 LEU A O 1
ATOM 1738 N N . VAL A 1 219 ? -6.988 -8.508 7.34 1 90.69 219 VAL A N 1
ATOM 1739 C CA . VAL A 1 219 ? -6.133 -8.195 8.477 1 90.69 219 VAL A CA 1
ATOM 1740 C C . VAL A 1 219 ? -6.215 -6.699 8.789 1 90.69 219 VAL A C 1
ATOM 1742 O O . VAL A 1 219 ? -6.066 -6.293 9.945 1 90.69 219 VAL A O 1
ATOM 1745 N N . ILE A 1 220 ? -6.477 -5.875 7.785 1 97.75 220 ILE A N 1
ATOM 1746 C CA . ILE A 1 220 ? -6.609 -4.434 7.977 1 97.75 220 ILE A CA 1
ATOM 1747 C C . ILE A 1 220 ? -7.801 -4.141 8.883 1 97.75 220 ILE A C 1
ATOM 1749 O O . ILE A 1 220 ? -7.684 -3.375 9.844 1 97.75 220 ILE A O 1
ATOM 1753 N N . LYS A 1 221 ? -8.875 -4.777 8.523 1 97.31 221 LYS A N 1
ATOM 1754 C CA . LYS A 1 221 ? -10.07 -4.617 9.344 1 97.31 221 LYS A CA 1
ATOM 1755 C C . LYS A 1 221 ? -9.82 -5.086 10.773 1 97.31 221 LYS A C 1
ATOM 1757 O O . LYS A 1 221 ? -10.227 -4.426 11.734 1 97.31 221 LYS A O 1
ATOM 1762 N N . ASN A 1 222 ? -9.148 -6.172 10.914 1 95.38 222 ASN A N 1
ATOM 1763 C CA . ASN A 1 222 ? -8.852 -6.719 12.234 1 95.38 222 ASN A CA 1
ATOM 1764 C C . ASN A 1 222 ? -8.008 -5.758 13.062 1 95.38 222 ASN A C 1
ATOM 1766 O O . ASN A 1 222 ? -8.211 -5.625 14.273 1 95.38 222 ASN A O 1
ATOM 1770 N N . VAL A 1 223 ? -7.078 -5.082 12.477 1 97.19 223 VAL A N 1
ATOM 1771 C CA . VAL A 1 223 ? -6.246 -4.094 13.156 1 97.19 223 VAL A CA 1
ATOM 1772 C C . VAL A 1 223 ? -7.125 -2.986 13.734 1 97.19 223 VAL A C 1
ATOM 1774 O O . VAL A 1 223 ? -7 -2.635 14.906 1 97.19 223 VAL A O 1
ATOM 1777 N N . LEU A 1 224 ? -8.023 -2.498 12.906 1 98.19 224 LEU A N 1
ATOM 1778 C CA . LEU A 1 224 ? -8.875 -1.392 13.32 1 98.19 224 LEU A CA 1
ATOM 1779 C C . LEU A 1 224 ? -9.82 -1.826 14.438 1 98.19 224 LEU A C 1
ATOM 1781 O O . LEU A 1 224 ? -10.039 -1.081 15.398 1 98.19 224 LEU A O 1
ATOM 1785 N N . LEU A 1 225 ? -10.297 -3.051 14.336 1 96.88 225 LEU A N 1
ATOM 1786 C CA . LEU A 1 225 ? -11.195 -3.564 15.367 1 96.88 225 LEU A CA 1
ATOM 1787 C C . LEU A 1 225 ? -10.453 -3.75 16.688 1 96.88 225 LEU A C 1
ATOM 1789 O O . LEU A 1 225 ? -11.008 -3.482 17.75 1 96.88 225 LEU A O 1
ATOM 1793 N N . GLU A 1 226 ? -9.25 -4.199 16.625 1 96.06 226 GLU A N 1
ATOM 1794 C CA . GLU A 1 226 ? -8.438 -4.344 17.844 1 96.06 226 GLU A CA 1
ATOM 1795 C C . GLU A 1 226 ? -8.188 -2.994 18.5 1 96.06 226 GLU A C 1
ATOM 1797 O O . GLU A 1 226 ? -8.203 -2.885 19.719 1 96.06 226 GLU A O 1
ATOM 1802 N N . LEU A 1 227 ? -7.953 -1.989 17.688 1 97.06 227 LEU A N 1
ATOM 1803 C CA . LEU A 1 227 ? -7.742 -0.647 18.234 1 97.06 227 LEU A CA 1
ATOM 1804 C C . LEU A 1 227 ? -9 -0.124 18.906 1 97.06 227 LEU A C 1
ATOM 1806 O O . LEU A 1 227 ? -8.93 0.538 19.938 1 97.06 227 LEU A O 1
ATOM 1810 N N . VAL A 1 228 ? -10.125 -0.451 18.312 1 97.25 228 VAL A N 1
ATOM 1811 C CA . VAL A 1 228 ? -11.391 -0.077 18.938 1 97.25 228 VAL A CA 1
ATOM 1812 C C . VAL A 1 228 ? -11.539 -0.786 20.281 1 97.25 228 VAL A C 1
ATOM 1814 O O . VAL A 1 228 ? -11.875 -0.157 21.281 1 97.25 228 VAL A O 1
ATOM 1817 N N . LYS A 1 229 ? -11.25 -2.023 20.25 1 95.81 229 LYS A N 1
ATOM 1818 C CA . LYS A 1 229 ? -11.367 -2.83 21.453 1 95.81 229 LYS A CA 1
ATOM 1819 C C . LYS A 1 229 ? -10.461 -2.295 22.562 1 95.81 229 LYS A C 1
ATOM 1821 O O . LYS A 1 229 ? -10.805 -2.361 23.75 1 95.81 229 LYS A O 1
ATOM 1826 N N . ASN A 1 230 ? -9.383 -1.778 22.188 1 94.56 230 ASN A N 1
ATOM 1827 C CA . ASN A 1 230 ? -8.414 -1.267 23.156 1 94.56 230 ASN A CA 1
ATOM 1828 C C . ASN A 1 230 ? -8.641 0.213 23.453 1 94.56 230 ASN A C 1
ATOM 1830 O O . ASN A 1 230 ? -7.758 0.89 23.969 1 94.56 230 ASN A O 1
ATOM 1834 N N . ASN A 1 231 ? -9.68 0.791 23 1 94.62 231 ASN A N 1
ATOM 1835 C CA . ASN A 1 231 ? -10.188 2.107 23.375 1 94.62 231 ASN A CA 1
ATOM 1836 C C . ASN A 1 231 ? -9.391 3.225 22.703 1 94.62 231 ASN A C 1
ATOM 1838 O O . ASN A 1 231 ? -9.203 4.297 23.281 1 94.62 231 ASN A O 1
ATOM 1842 N N . TYR A 1 232 ? -8.922 2.934 21.547 1 96.31 232 TYR A N 1
ATOM 1843 C CA . TYR A 1 232 ? -8.211 3.973 20.812 1 96.31 232 TYR A CA 1
ATOM 1844 C C . TYR A 1 232 ? -9.172 4.762 19.922 1 96.31 232 TYR A C 1
ATOM 1846 O O . TYR A 1 232 ? -8.781 5.762 19.312 1 96.31 232 TYR A O 1
ATOM 1854 N N . PHE A 1 233 ? -10.383 4.289 19.859 1 97.19 233 PHE A N 1
ATOM 1855 C CA . PHE A 1 233 ? -11.406 4.984 19.078 1 97.19 233 PHE A CA 1
ATOM 1856 C C . PHE A 1 233 ? -12.672 5.191 19.891 1 97.19 233 PHE A C 1
ATOM 1858 O O . PHE A 1 233 ? -12.961 4.414 20.797 1 97.19 233 PHE A O 1
ATOM 1865 N N . GLU A 1 234 ? -13.352 6.246 19.547 1 96.12 234 GLU A N 1
ATOM 1866 C CA . GLU A 1 234 ? -14.695 6.5 20.047 1 96.12 234 GLU A CA 1
ATOM 1867 C C . GLU A 1 234 ? -15.719 6.488 18.922 1 96.12 234 GLU A C 1
ATOM 1869 O O . GLU A 1 234 ? -15.547 7.168 17.906 1 96.12 234 GLU A O 1
ATOM 1874 N N . LYS A 1 235 ? -16.688 5.676 19.109 1 96.31 235 LYS A N 1
ATOM 1875 C CA . LYS A 1 235 ? -17.766 5.676 18.141 1 96.31 235 LYS A CA 1
ATOM 1876 C C . LYS A 1 235 ? -18.719 6.852 18.359 1 96.31 235 LYS A C 1
ATOM 1878 O O . LYS A 1 235 ? -19.172 7.082 19.484 1 96.31 235 LYS A O 1
ATOM 1883 N N . ILE A 1 236 ? -18.969 7.59 17.312 1 94.5 236 ILE A N 1
ATOM 1884 C CA . ILE A 1 236 ? -19.891 8.703 17.406 1 94.5 236 ILE A CA 1
ATOM 1885 C C . ILE A 1 236 ? -21.328 8.188 17.422 1 94.5 236 ILE A C 1
ATOM 1887 O O . ILE A 1 236 ? -21.703 7.367 16.562 1 94.5 236 ILE A O 1
ATOM 1891 N N . ILE A 1 237 ? -22.094 8.516 18.328 1 87.12 237 ILE A N 1
ATOM 1892 C CA . ILE A 1 237 ? -23.516 8.172 18.406 1 87.12 237 ILE A CA 1
ATOM 1893 C C . ILE A 1 237 ? -24.359 9.312 17.828 1 87.12 237 ILE A C 1
ATOM 1895 O O . ILE A 1 237 ? -24.203 10.469 18.234 1 87.12 237 ILE A O 1
ATOM 1899 N N . TRP A 1 238 ? -25.125 8.859 16.859 1 81.69 238 TRP A N 1
ATOM 1900 C CA . TRP A 1 238 ? -25.953 9.852 16.188 1 81.69 238 TRP A CA 1
ATOM 1901 C C . TRP A 1 238 ? -27.344 9.93 16.828 1 81.69 238 TRP A C 1
ATOM 1903 O O . TRP A 1 238 ? -27.891 8.914 17.25 1 81.69 238 TRP A O 1
ATOM 1913 N N . TYR A 1 239 ? -27.797 10.805 17.531 1 63.66 239 TYR A N 1
ATOM 1914 C CA . TYR A 1 239 ? -29.141 10.922 18.094 1 63.66 239 TYR A CA 1
ATOM 1915 C C . TYR A 1 239 ? -30.172 11.203 17.016 1 63.66 239 TYR A C 1
ATOM 1917 O O . TYR A 1 239 ? -29.891 11.945 16.062 1 63.66 239 TYR A O 1
ATOM 1925 N N . ALA A 1 240 ? -31.156 10.125 16.906 1 49.72 240 ALA A N 1
ATOM 1926 C CA . ALA A 1 240 ? -32.375 10.43 16.141 1 49.72 240 ALA A CA 1
ATOM 1927 C C . ALA A 1 240 ? -33.094 11.648 16.734 1 49.72 240 ALA A C 1
ATOM 1929 O O . ALA A 1 240 ? -33.031 11.898 17.938 1 49.72 240 ALA A O 1
ATOM 1930 N N . MET B 1 1 ? -2.129 -42.312 5.996 1 32.12 1 MET B N 1
ATOM 1931 C CA . MET B 1 1 ? -0.879 -41.594 6.164 1 32.12 1 MET B CA 1
ATOM 1932 C C . MET B 1 1 ? -0.165 -41.406 4.828 1 32.12 1 MET B C 1
ATOM 1934 O O . MET B 1 1 ? 0.711 -40.562 4.691 1 32.12 1 MET B O 1
ATOM 1938 N N . ARG B 1 2 ? -0.446 -42.125 3.869 1 42.75 2 ARG B N 1
ATOM 1939 C CA . ARG B 1 2 ? 0.335 -42.344 2.656 1 42.75 2 ARG B CA 1
ATOM 1940 C C . ARG B 1 2 ? -0.026 -41.344 1.573 1 42.75 2 ARG B C 1
ATOM 1942 O O . ARG B 1 2 ? 0.848 -40.875 0.842 1 42.75 2 ARG B O 1
ATOM 1949 N N . ASN B 1 3 ? -1.248 -40.906 1.587 1 44.34 3 ASN B N 1
ATOM 1950 C CA . ASN B 1 3 ? -1.795 -40.125 0.49 1 44.34 3 ASN B CA 1
ATOM 1951 C C . ASN B 1 3 ? -1.447 -38.625 0.639 1 44.34 3 ASN B C 1
ATOM 1953 O O . ASN B 1 3 ? -1.194 -37.938 -0.354 1 44.34 3 ASN B O 1
ATOM 1957 N N . VAL B 1 4 ? -1.295 -38.219 1.871 1 44.84 4 VAL B N 1
ATOM 1958 C CA . VAL B 1 4 ? -0.881 -36.875 2.205 1 44.84 4 VAL B CA 1
ATOM 1959 C C . VAL B 1 4 ? 0.567 -36.656 1.772 1 44.84 4 VAL B C 1
ATOM 1961 O O . VAL B 1 4 ? 0.899 -35.594 1.20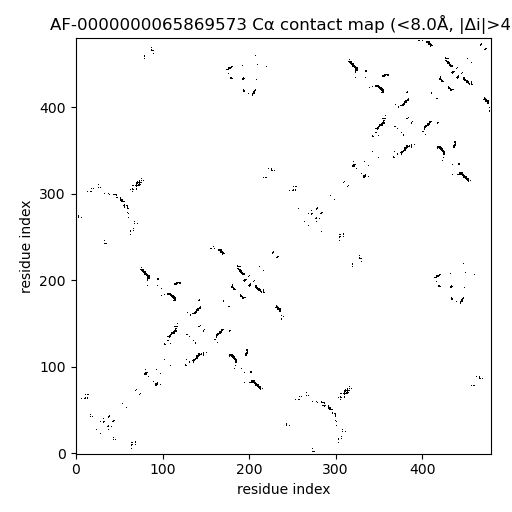1 1 44.84 4 VAL B O 1
ATOM 1964 N N . THR B 1 5 ? 1.292 -37.688 2.008 1 48.19 5 THR B N 1
ATOM 1965 C CA . THR B 1 5 ? 2.711 -37.625 1.67 1 48.19 5 THR B CA 1
ATOM 1966 C C . THR B 1 5 ? 2.904 -37.531 0.159 1 48.19 5 THR B C 1
ATOM 1968 O O . THR B 1 5 ? 3.793 -36.844 -0.32 1 48.19 5 THR B O 1
ATOM 1971 N N . ARG B 1 6 ? 2.049 -38.156 -0.443 1 52.75 6 ARG B N 1
ATOM 1972 C CA . ARG B 1 6 ? 2.176 -38.188 -1.896 1 52.75 6 ARG B CA 1
ATOM 1973 C C . ARG B 1 6 ? 1.796 -36.844 -2.51 1 52.75 6 ARG B C 1
ATOM 1975 O O . ARG B 1 6 ? 2.486 -36.344 -3.4 1 52.75 6 ARG B O 1
ATOM 1982 N N . SER B 1 7 ? 0.758 -36.25 -1.893 1 53.78 7 SER B N 1
ATOM 1983 C CA . SER B 1 7 ? 0.327 -34.969 -2.42 1 53.78 7 SER B CA 1
ATOM 1984 C C . SER B 1 7 ? 1.367 -33.875 -2.15 1 53.78 7 SER B C 1
ATOM 1986 O O . SER B 1 7 ? 1.623 -33.031 -3.008 1 53.78 7 SER B O 1
ATOM 1988 N N . HIS B 1 8 ? 1.906 -34 -0.991 1 53.38 8 HIS B N 1
ATOM 1989 C CA . HIS B 1 8 ? 2.961 -33.062 -0.671 1 53.38 8 HIS B CA 1
ATOM 1990 C C . HIS B 1 8 ? 4.176 -33.25 -1.573 1 53.38 8 HIS B C 1
ATOM 1992 O O . HIS B 1 8 ? 4.793 -32.281 -2.014 1 53.38 8 HIS B O 1
ATOM 1998 N N . MET B 1 9 ? 4.43 -34.5 -1.755 1 52.75 9 MET B N 1
ATOM 1999 C CA . MET B 1 9 ? 5.559 -34.812 -2.629 1 52.75 9 MET B CA 1
ATOM 2000 C C . MET B 1 9 ? 5.289 -34.344 -4.051 1 52.75 9 MET B C 1
ATOM 2002 O O . MET B 1 9 ? 6.172 -33.75 -4.691 1 52.75 9 MET B O 1
ATOM 2006 N N . VAL B 1 10 ? 4.078 -34.625 -4.473 1 56.28 10 VAL B N 1
ATOM 2007 C CA . VAL B 1 10 ? 3.715 -34.188 -5.816 1 56.28 10 VAL B CA 1
ATOM 2008 C C . VAL B 1 10 ? 3.734 -32.656 -5.895 1 56.28 10 VAL B C 1
ATOM 2010 O O . VAL B 1 10 ? 4.238 -32.094 -6.863 1 56.28 10 VAL B O 1
ATOM 2013 N N . LEU B 1 11 ? 3.223 -32.031 -4.785 1 58.72 11 LEU B N 1
ATOM 2014 C CA . LEU B 1 11 ? 3.264 -30.578 -4.723 1 58.72 11 LEU B CA 1
ATOM 2015 C C . LEU B 1 11 ? 4.703 -30.078 -4.766 1 58.72 11 LEU B C 1
ATOM 2017 O O . LEU B 1 11 ? 5.008 -29.109 -5.477 1 58.72 11 LEU B O 1
ATOM 2021 N N . HIS B 1 12 ? 5.438 -30.703 -4.027 1 57.44 12 HIS B N 1
ATOM 2022 C CA . HIS B 1 12 ? 6.844 -30.297 -4.027 1 57.44 12 HIS B CA 1
ATOM 2023 C C . HIS B 1 12 ? 7.465 -30.469 -5.406 1 57.44 12 HIS B C 1
ATOM 2025 O O . HIS B 1 12 ? 8.273 -29.641 -5.84 1 57.44 12 HIS B O 1
ATOM 2031 N N . GLN B 1 13 ? 7.152 -31.562 -6.051 1 56.47 13 GLN B N 1
ATOM 2032 C CA . GLN B 1 13 ? 7.66 -31.812 -7.398 1 56.47 13 GLN B CA 1
ATOM 2033 C C . GLN B 1 13 ? 7.156 -30.734 -8.367 1 56.47 13 GLN B C 1
ATOM 2035 O O . GLN B 1 13 ? 7.926 -30.219 -9.18 1 56.47 13 GLN B O 1
ATOM 2040 N N . ILE B 1 14 ? 5.852 -30.438 -8.211 1 60 14 ILE B N 1
ATOM 2041 C CA . ILE B 1 14 ? 5.258 -29.406 -9.047 1 60 14 ILE B CA 1
ATOM 2042 C C . ILE B 1 14 ? 5.945 -28.062 -8.781 1 60 14 ILE B C 1
ATOM 2044 O O . ILE B 1 14 ? 6.332 -27.359 -9.719 1 60 14 ILE B O 1
ATOM 2048 N N . GLN B 1 15 ? 6.109 -27.812 -7.484 1 57.03 15 GLN B N 1
ATOM 2049 C CA . GLN B 1 15 ? 6.773 -26.578 -7.102 1 57.03 15 GLN B CA 1
ATOM 2050 C C . GLN B 1 15 ? 8.195 -26.516 -7.652 1 57.03 15 GLN B C 1
ATOM 2052 O O . GLN B 1 15 ? 8.625 -25.484 -8.172 1 57.03 15 GLN B O 1
ATOM 2057 N N . SER B 1 16 ? 8.812 -27.562 -7.512 1 58.66 16 SER B N 1
ATOM 2058 C CA . SER B 1 16 ? 10.195 -27.641 -7.992 1 58.66 16 SER B CA 1
ATOM 2059 C C . SER B 1 16 ? 10.266 -27.406 -9.5 1 58.66 16 SER B C 1
ATOM 2061 O O . SER B 1 16 ? 11.156 -26.703 -9.977 1 58.66 16 SER B O 1
ATOM 2063 N N . VAL B 1 17 ? 9.32 -27.984 -10.219 1 58.22 17 VAL B N 1
ATOM 2064 C CA . VAL B 1 17 ? 9.312 -27.844 -11.672 1 58.22 17 VAL B CA 1
ATOM 2065 C C . VAL B 1 17 ? 8.938 -26.406 -12.031 1 58.22 17 VAL B C 1
ATOM 2067 O O . VAL B 1 17 ? 9.594 -25.781 -12.875 1 58.22 17 VAL B O 1
ATOM 2070 N N . LEU B 1 18 ? 7.914 -25.969 -11.234 1 62.19 18 LEU B N 1
ATOM 2071 C CA . LEU B 1 18 ? 7.406 -24.641 -11.578 1 62.19 18 LEU B CA 1
ATOM 2072 C C . LEU B 1 18 ? 8.414 -23.562 -11.219 1 62.19 18 LEU B C 1
ATOM 2074 O O . LEU B 1 18 ? 8.492 -22.531 -11.891 1 62.19 18 LEU B O 1
ATOM 2078 N N . LYS B 1 19 ? 9.117 -23.812 -10.141 1 57 19 LYS B N 1
ATOM 2079 C CA . LYS B 1 19 ? 10.156 -22.875 -9.727 1 57 19 LYS B CA 1
ATOM 2080 C C . LYS B 1 19 ? 11.172 -22.656 -10.844 1 57 19 LYS B C 1
ATOM 2082 O O . LYS B 1 19 ? 11.734 -21.578 -10.977 1 57 19 LYS B O 1
ATOM 2087 N N . LYS B 1 20 ? 11.375 -23.625 -11.594 1 58.16 20 LYS B N 1
ATOM 2088 C CA . LYS B 1 20 ? 12.336 -23.516 -12.688 1 58.16 20 LYS B CA 1
ATOM 2089 C C . LYS B 1 20 ? 11.875 -22.5 -13.719 1 58.16 20 LYS B C 1
ATOM 2091 O O . LYS B 1 20 ? 12.695 -21.984 -14.492 1 58.16 20 LYS B O 1
ATOM 2096 N N . TYR B 1 21 ? 10.531 -22.156 -13.539 1 57.31 21 TYR B N 1
ATOM 2097 C CA . TYR B 1 21 ? 9.984 -21.266 -14.562 1 57.31 21 TYR B CA 1
ATOM 2098 C C . TYR B 1 21 ? 9.578 -19.938 -13.961 1 57.31 21 TYR B C 1
ATOM 2100 O O . TYR B 1 21 ? 8.844 -19.156 -14.594 1 57.31 21 TYR B O 1
ATOM 2108 N N . GLU B 1 22 ? 9.938 -19.766 -12.781 1 56.69 22 GLU B N 1
ATOM 2109 C CA . GLU B 1 22 ? 9.555 -18.547 -12.07 1 56.69 22 GLU B CA 1
ATOM 2110 C C . GLU B 1 22 ? 10.078 -17.297 -12.781 1 56.69 22 GLU B C 1
ATOM 2112 O O . GLU B 1 22 ? 9.438 -16.25 -12.758 1 56.69 22 GLU B O 1
ATOM 2117 N N . GLU B 1 23 ? 11.125 -17.469 -13.508 1 50.59 23 GLU B N 1
ATOM 2118 C CA . GLU B 1 23 ? 11.75 -16.312 -14.148 1 50.59 23 GLU B CA 1
ATOM 2119 C C . GLU B 1 23 ? 11.281 -16.172 -15.594 1 50.59 23 GLU B C 1
ATOM 2121 O O . GLU B 1 23 ? 11.664 -15.227 -16.281 1 50.59 23 GLU B O 1
ATOM 2126 N N . VAL B 1 24 ? 10.469 -17.094 -16.031 1 55.31 24 VAL B N 1
ATOM 2127 C CA . VAL B 1 24 ? 10 -17.031 -17.406 1 55.31 24 VAL B CA 1
ATOM 2128 C C . VAL B 1 24 ? 8.742 -16.172 -17.5 1 55.31 24 VAL B C 1
ATOM 2130 O O . VAL B 1 24 ? 7.793 -16.359 -16.734 1 55.31 24 VAL B O 1
ATOM 2133 N N . SER B 1 25 ? 8.812 -15.172 -18.281 1 53.88 25 SER B N 1
ATOM 2134 C CA . SER B 1 25 ? 7.656 -14.305 -18.453 1 53.88 25 SER B CA 1
ATOM 2135 C C . SER B 1 25 ? 6.473 -15.07 -19.031 1 53.88 25 SER B C 1
ATOM 2137 O O . SER B 1 25 ? 6.652 -16.078 -19.703 1 53.88 25 SER B O 1
ATOM 2139 N N . ALA B 1 26 ? 5.281 -14.547 -18.656 1 56.03 26 ALA B N 1
ATOM 2140 C CA . ALA B 1 26 ? 4.062 -15.141 -19.188 1 56.03 26 ALA B CA 1
ATOM 2141 C C . ALA B 1 26 ? 4.086 -15.148 -20.719 1 56.03 26 ALA B C 1
ATOM 2143 O O . ALA B 1 26 ? 3.68 -16.125 -21.344 1 56.03 26 ALA B O 1
ATOM 2144 N N . GLN B 1 27 ? 4.512 -14.141 -21.156 1 56.94 27 GLN B N 1
ATOM 2145 C CA . GLN B 1 27 ? 4.566 -14.023 -22.609 1 56.94 27 GLN B CA 1
ATOM 2146 C C . GLN B 1 27 ? 5.465 -15.094 -23.219 1 56.94 27 GLN B C 1
ATOM 2148 O O . GLN B 1 27 ? 5.105 -15.734 -24.219 1 56.94 27 GLN B O 1
ATOM 2153 N N . GLU B 1 28 ? 6.594 -15.266 -22.672 1 63.88 28 GLU B N 1
ATOM 2154 C CA . GLU B 1 28 ? 7.539 -16.266 -23.156 1 63.88 28 GLU B CA 1
ATOM 2155 C C . GLU B 1 28 ? 6.953 -17.672 -23.062 1 63.88 28 GLU B C 1
ATOM 2157 O O . GLU B 1 28 ? 7.145 -18.5 -23.953 1 63.88 28 GLU B O 1
ATOM 2162 N N . LEU B 1 29 ? 6.211 -17.859 -22.016 1 63.84 29 LEU B N 1
ATOM 2163 C CA . LEU B 1 29 ? 5.605 -19.172 -21.812 1 63.84 29 LEU B CA 1
ATOM 2164 C C . LEU B 1 29 ? 4.52 -19.438 -22.844 1 63.84 29 LEU B C 1
ATOM 2166 O O . LEU B 1 29 ? 4.438 -20.531 -23.391 1 63.84 29 LEU B O 1
ATOM 2170 N N . TYR B 1 30 ? 3.816 -18.328 -23.047 1 60.91 30 TYR B N 1
ATOM 2171 C CA . TYR B 1 30 ? 2.77 -18.453 -24.062 1 60.91 30 TYR B CA 1
ATOM 2172 C C . TYR B 1 30 ? 3.361 -18.781 -25.422 1 60.91 30 TYR B C 1
ATOM 2174 O O . TYR B 1 30 ? 2.848 -19.641 -26.141 1 60.91 30 TYR B O 1
ATOM 2182 N N . GLU B 1 31 ? 4.262 -18.203 -25.656 1 65.88 31 GLU B N 1
ATOM 2183 C CA . GLU B 1 31 ? 4.898 -18.406 -26.953 1 65.88 31 GLU B CA 1
ATOM 2184 C C . GLU B 1 31 ? 5.465 -19.812 -27.078 1 65.88 31 GLU B C 1
ATOM 2186 O O . GLU B 1 31 ? 5.309 -20.453 -28.109 1 65.88 31 GLU B O 1
ATOM 2191 N N . SER B 1 32 ? 6.098 -20.281 -26.078 1 66.94 32 SER B N 1
ATOM 2192 C CA . SER B 1 32 ? 6.695 -21.609 -26.109 1 66.94 32 SER B CA 1
ATOM 2193 C C . SER B 1 32 ? 5.629 -22.688 -26.172 1 66.94 32 SER B C 1
ATOM 2195 O O . SER B 1 32 ? 5.816 -23.719 -26.828 1 66.94 32 SER B O 1
ATOM 2197 N N . LEU B 1 33 ? 4.594 -22.391 -25.5 1 63.25 33 LEU B N 1
ATOM 2198 C CA . LEU B 1 33 ? 3.477 -23.328 -25.516 1 63.25 33 LEU B CA 1
ATOM 2199 C C . LEU B 1 33 ? 2.869 -23.406 -26.922 1 63.25 33 LEU B C 1
ATOM 2201 O O . LEU B 1 33 ? 2.574 -24.5 -27.406 1 63.25 33 LEU B O 1
ATOM 2205 N N . ASP B 1 34 ? 2.748 -22.266 -27.438 1 61.16 34 ASP B N 1
ATOM 2206 C CA . ASP B 1 34 ? 2.168 -22.203 -28.781 1 61.16 34 ASP B CA 1
ATOM 2207 C C . ASP B 1 34 ? 3.068 -22.891 -29.797 1 61.16 34 ASP B C 1
ATOM 2209 O O . ASP B 1 34 ? 2.582 -23.562 -30.719 1 61.16 34 ASP B O 1
ATOM 2213 N N . LYS B 1 35 ? 4.289 -22.781 -29.516 1 65.19 35 LYS B N 1
ATOM 2214 C CA . LYS B 1 35 ? 5.258 -23.344 -30.453 1 65.19 35 LYS B CA 1
ATOM 2215 C C . LYS B 1 35 ? 5.566 -24.797 -30.125 1 65.19 35 LYS B C 1
ATOM 2217 O O . LYS B 1 35 ? 6.199 -25.5 -30.922 1 65.19 35 LYS B O 1
ATOM 2222 N N . GLY B 1 36 ? 5.066 -25.188 -29.078 1 60.94 36 GLY B N 1
ATOM 2223 C CA . GLY B 1 36 ? 5.379 -26.547 -28.641 1 60.94 36 GLY B CA 1
ATOM 2224 C C . GLY B 1 36 ? 6.84 -26.734 -28.281 1 60.94 36 GLY B C 1
ATOM 2225 O O . GLY B 1 36 ? 7.383 -27.828 -28.422 1 60.94 36 GLY B O 1
ATOM 2226 N N . THR B 1 37 ? 7.449 -25.656 -28.062 1 63.62 37 THR B N 1
ATOM 2227 C CA . THR B 1 37 ? 8.883 -25.703 -27.828 1 63.62 37 THR B CA 1
ATOM 2228 C C . THR B 1 37 ? 9.195 -25.641 -26.328 1 63.62 37 THR B C 1
ATOM 2230 O O . THR B 1 37 ? 10.32 -25.344 -25.938 1 63.62 37 THR B O 1
ATOM 2233 N N . VAL B 1 38 ? 8.273 -25.75 -25.5 1 60.44 38 VAL B N 1
ATOM 2234 C CA . VAL B 1 38 ? 8.422 -25.594 -24.062 1 60.44 38 VAL B CA 1
ATOM 2235 C C . VAL B 1 38 ? 9.578 -26.453 -23.562 1 60.44 38 VAL B C 1
ATOM 2237 O O . VAL B 1 38 ? 10.406 -26 -22.766 1 60.44 38 VAL B O 1
ATOM 2240 N N . GLN B 1 39 ? 9.547 -27.688 -24.031 1 60.41 39 GLN B N 1
ATOM 2241 C CA . GLN B 1 39 ? 10.586 -28.609 -23.594 1 60.41 39 GLN B CA 1
ATOM 2242 C C . GLN B 1 39 ? 11.969 -28.109 -23.984 1 60.41 39 GLN B C 1
ATOM 2244 O O . GLN B 1 39 ? 12.906 -28.141 -23.188 1 60.41 39 GLN B O 1
ATOM 2249 N N . ARG B 1 40 ? 11.953 -27.75 -25.203 1 64.25 40 ARG B N 1
ATOM 2250 C CA . ARG B 1 40 ? 13.227 -27.281 -25.766 1 64.25 40 ARG B CA 1
ATOM 2251 C C . ARG B 1 40 ? 13.688 -26 -25.094 1 64.25 40 ARG B C 1
ATOM 2253 O O . ARG B 1 40 ? 14.875 -25.828 -24.828 1 64.25 40 ARG B O 1
ATOM 2260 N N . GLU B 1 41 ? 12.883 -25.094 -24.875 1 63.25 41 GLU B N 1
ATOM 2261 C CA . GLU B 1 41 ? 13.242 -23.734 -24.484 1 63.25 41 GLU B CA 1
ATOM 2262 C C . GLU B 1 41 ? 13.422 -23.625 -22.969 1 63.25 41 GLU B C 1
ATOM 2264 O O . GLU B 1 41 ? 14.273 -22.875 -22.484 1 63.25 41 GLU B O 1
ATOM 2269 N N . PHE B 1 42 ? 12.555 -24.234 -22.438 1 58.62 42 PHE B N 1
ATOM 2270 C CA . PHE B 1 42 ? 12.594 -24.047 -21 1 58.62 42 PHE B CA 1
ATOM 2271 C C . PHE B 1 42 ? 13.047 -25.328 -20.297 1 58.62 42 PHE B C 1
ATOM 2273 O O . PHE B 1 42 ? 13.18 -25.344 -19.078 1 58.62 42 PHE B O 1
ATOM 2280 N N . GLY B 1 43 ? 13.562 -26.203 -21.219 1 51.56 43 GLY B N 1
ATOM 2281 C CA . GLY B 1 43 ? 14.039 -27.453 -20.656 1 51.56 43 GLY B CA 1
ATOM 2282 C C . GLY B 1 43 ? 13.023 -28.156 -19.781 1 51.56 43 GLY B C 1
ATOM 2283 O O . GLY B 1 43 ? 13.375 -28.734 -18.75 1 51.56 43 GLY B O 1
ATOM 2284 N N . VAL B 1 44 ? 11.859 -27.828 -20.219 1 48.31 44 VAL B N 1
ATOM 2285 C CA . VAL B 1 44 ? 10.812 -28.438 -19.406 1 48.31 44 VAL B CA 1
ATOM 2286 C C . VAL B 1 44 ? 11.016 -29.953 -19.359 1 48.31 44 VAL B C 1
ATOM 2288 O O . VAL B 1 44 ? 10.828 -30.656 -20.359 1 48.31 44 VAL B O 1
ATOM 2291 N N . ARG B 1 45 ? 11.758 -30.594 -19.234 1 41.41 45 ARG B N 1
ATOM 2292 C CA . ARG B 1 45 ? 11.844 -32.062 -19.094 1 41.41 45 ARG B CA 1
ATOM 2293 C C . ARG B 1 45 ? 11.07 -32.531 -17.891 1 41.41 45 ARG B C 1
ATOM 2295 O O . ARG B 1 45 ? 10.266 -33.469 -17.984 1 41.41 45 ARG B O 1
ATOM 2302 N N . SER B 1 46 ? 11.43 -32.688 -16.562 1 37.12 46 SER B N 1
ATOM 2303 C CA . SER B 1 46 ? 11.547 -34.125 -16.422 1 37.12 46 SER B CA 1
ATOM 2304 C C . SER B 1 46 ? 10.188 -34.781 -16.219 1 37.12 46 SER B C 1
ATOM 2306 O O . SER B 1 46 ? 9.422 -34.375 -15.336 1 37.12 46 SER B O 1
ATOM 2308 N N . VAL B 1 47 ? 9.195 -35.312 -16.766 1 39.88 47 VAL B N 1
ATOM 2309 C CA . VAL B 1 47 ? 7.859 -35.625 -16.266 1 39.88 47 VAL B CA 1
ATOM 2310 C C . VAL B 1 47 ? 7.801 -37.125 -15.883 1 39.88 47 VAL B C 1
ATOM 2312 O O . VAL B 1 47 ? 6.758 -37.594 -15.438 1 39.88 47 VAL B O 1
ATOM 2315 N N . ASP B 1 48 ? 8.039 -38.188 -15.977 1 37.62 48 ASP B N 1
ATOM 2316 C CA . ASP B 1 48 ? 7.816 -39.469 -15.352 1 37.62 48 ASP B CA 1
ATOM 2317 C C . ASP B 1 48 ? 7.359 -39.344 -13.906 1 37.62 48 ASP B C 1
ATOM 2319 O O . ASP B 1 48 ? 8.172 -39.406 -12.984 1 37.62 48 ASP B O 1
ATOM 2323 N N . LEU B 1 49 ? 6.293 -38.719 -13.57 1 40.78 49 LEU B N 1
ATOM 2324 C CA . LEU B 1 49 ? 6.293 -39 -12.133 1 40.78 49 LEU B CA 1
ATOM 2325 C C . LEU B 1 49 ? 5.762 -40.375 -11.828 1 40.78 49 LEU B C 1
ATOM 2327 O O . LEU B 1 49 ? 4.875 -40.875 -12.523 1 40.78 49 LEU B O 1
ATOM 2331 N N . SER B 1 50 ? 6.266 -41.594 -11.602 1 41.44 50 SER B N 1
ATOM 2332 C CA . SER B 1 50 ? 6.348 -43.062 -11.734 1 41.44 50 SER B CA 1
ATOM 2333 C C . SER B 1 50 ? 5.645 -43.531 -13 1 41.44 50 SER B C 1
ATOM 2335 O O . SER B 1 50 ? 5.969 -44.594 -13.531 1 41.44 50 SER B O 1
ATOM 2337 N N . ARG B 1 51 ? 4.789 -43.531 -14.016 1 45.53 51 ARG B N 1
ATOM 2338 C CA . ARG B 1 51 ? 3.871 -44.156 -14.961 1 45.53 51 ARG B CA 1
ATOM 2339 C C . ARG B 1 51 ? 3.154 -43.125 -15.812 1 45.53 51 ARG B C 1
ATOM 2341 O O . ARG B 1 51 ? 2.258 -43.438 -16.594 1 45.53 51 ARG B O 1
ATOM 2348 N N . LEU B 1 52 ? 2.609 -42.281 -15.891 1 42.72 52 LEU B N 1
ATOM 2349 C CA . LEU B 1 52 ? 1.539 -41.438 -15.375 1 42.72 52 LEU B CA 1
ATOM 2350 C C . LEU B 1 52 ? 0.206 -41.781 -16.031 1 42.72 52 LEU B C 1
ATOM 2352 O O . LEU B 1 52 ? 0.065 -41.719 -17.25 1 42.72 52 LEU B O 1
ATOM 2356 N N . SER B 1 53 ? -0.351 -42.562 -16.234 1 52.62 53 SER B N 1
ATOM 2357 C CA . SER B 1 53 ? -1.708 -42.969 -16.578 1 52.62 53 SER B CA 1
ATOM 2358 C C . SER B 1 53 ? -2.744 -42.188 -15.789 1 52.62 53 SER B C 1
ATOM 2360 O O . SER B 1 53 ? -3.186 -42.594 -14.727 1 52.62 53 SER B O 1
ATOM 2362 N N . VAL B 1 54 ? -2.959 -40.906 -16.047 1 54.31 54 VAL B N 1
ATOM 2363 C CA . VAL B 1 54 ? -3.664 -40 -15.148 1 54.31 54 VAL B CA 1
ATOM 2364 C C . VAL B 1 54 ? -5.168 -40.094 -15.391 1 54.31 54 VAL B C 1
ATOM 2366 O O . VAL B 1 54 ? -5.637 -39.875 -16.516 1 54.31 54 VAL B O 1
ATOM 2369 N N . SER B 1 55 ? -5.668 -40.75 -14.469 1 58.38 55 SER B N 1
ATOM 2370 C CA . SER B 1 55 ? -7.125 -40.781 -14.484 1 58.38 55 SER B CA 1
ATOM 2371 C C . SER B 1 55 ? -7.703 -39.375 -14.32 1 58.38 55 SER B C 1
ATOM 2373 O O . SER B 1 55 ? -6.98 -38.438 -13.992 1 58.38 55 SER B O 1
ATOM 2375 N N . GLU B 1 56 ? -8.867 -39.25 -14.828 1 56.06 56 GLU B N 1
ATOM 2376 C CA . GLU B 1 56 ? -9.586 -38 -14.594 1 56.06 56 GLU B CA 1
ATOM 2377 C C . GLU B 1 56 ? -9.438 -37.531 -13.148 1 56.06 56 GLU B C 1
ATOM 2379 O O . GLU B 1 56 ? -9.312 -36.344 -12.875 1 56.06 56 GLU B O 1
ATOM 2384 N N . GLU B 1 57 ? -9.391 -38.562 -12.328 1 56.88 57 GLU B N 1
ATOM 2385 C CA . GLU B 1 57 ? -9.258 -38.281 -10.906 1 56.88 57 GLU B CA 1
ATOM 2386 C C . GLU B 1 57 ? -7.879 -37.688 -10.586 1 56.88 57 GLU B C 1
ATOM 2388 O O . GLU B 1 57 ? -7.766 -36.719 -9.82 1 56.88 57 GLU B O 1
ATOM 2393 N N . GLN B 1 58 ? -6.93 -38.281 -11.18 1 57.5 58 GLN B N 1
ATOM 2394 C CA . GLN B 1 58 ? -5.562 -37.812 -10.938 1 57.5 58 GLN B CA 1
ATOM 2395 C C . GLN B 1 58 ? -5.332 -36.406 -11.477 1 57.5 58 GLN B C 1
ATOM 2397 O O . GLN B 1 58 ? -4.645 -35.594 -10.859 1 57.5 58 GLN B O 1
ATOM 2402 N N . PHE B 1 59 ? -5.969 -36.125 -12.594 1 58.62 59 PHE B N 1
ATOM 2403 C CA . PHE B 1 59 ? -5.836 -34.812 -13.188 1 58.62 59 PHE B CA 1
ATOM 2404 C C . PHE B 1 59 ? -6.496 -33.75 -12.312 1 58.62 59 PHE B C 1
ATOM 2406 O O . PHE B 1 59 ? -5.945 -32.656 -12.117 1 58.62 59 PHE B O 1
ATOM 2413 N N . SER B 1 60 ? -7.594 -34.062 -11.844 1 54.56 60 SER B N 1
ATOM 2414 C CA . SER B 1 60 ? -8.266 -33.156 -10.914 1 54.56 60 SER B CA 1
ATOM 2415 C C . SER B 1 60 ? -7.387 -32.875 -9.703 1 54.56 60 SER B C 1
ATOM 2417 O O . SER B 1 60 ? -7.316 -31.719 -9.242 1 54.56 60 SER B O 1
ATOM 2419 N N . GLU B 1 61 ? -6.754 -33.938 -9.242 1 56.81 61 GLU B N 1
ATOM 2420 C CA . GLU B 1 61 ? -5.859 -33.781 -8.102 1 56.81 61 GLU B CA 1
ATOM 2421 C C . GLU B 1 61 ? -4.695 -32.844 -8.453 1 56.81 61 GLU B C 1
ATOM 2423 O O . GLU B 1 61 ? -4.281 -32.031 -7.641 1 56.81 61 GLU B O 1
ATOM 2428 N N . LEU B 1 62 ? -4.199 -33.031 -9.703 1 61.41 62 LEU B N 1
ATOM 2429 C CA . LEU B 1 62 ? -3.094 -32.188 -10.156 1 61.41 62 LEU B CA 1
ATOM 2430 C C . LEU B 1 62 ? -3.512 -30.719 -10.211 1 61.41 62 LEU B C 1
ATOM 2432 O O . LEU B 1 62 ? -2.748 -29.828 -9.812 1 61.41 62 LEU B O 1
ATOM 2436 N N . LEU B 1 63 ? -4.715 -30.469 -10.734 1 59.69 63 LEU B N 1
ATOM 2437 C CA . LEU B 1 63 ? -5.23 -29.109 -10.812 1 59.69 63 LEU B CA 1
ATOM 2438 C C . LEU B 1 63 ? -5.34 -28.484 -9.422 1 59.69 63 LEU B C 1
ATOM 2440 O O . LEU B 1 63 ? -5.043 -27.297 -9.242 1 59.69 63 LEU B O 1
ATOM 2444 N N . LEU B 1 64 ? -5.695 -29.344 -8.523 1 55.59 64 LEU B N 1
ATOM 2445 C CA . LEU B 1 64 ? -5.805 -28.844 -7.152 1 55.59 64 LEU B CA 1
ATOM 2446 C C . LEU B 1 64 ? -4.43 -28.531 -6.574 1 55.59 64 LEU B C 1
ATOM 2448 O O . LEU B 1 64 ? -4.266 -27.547 -5.855 1 55.59 64 LEU B O 1
ATOM 2452 N N . LEU B 1 65 ? -3.521 -29.453 -6.887 1 56.62 65 LEU B N 1
ATOM 2453 C CA . LEU B 1 65 ? -2.164 -29.188 -6.418 1 56.62 65 LEU B CA 1
ATOM 2454 C C . LEU B 1 65 ? -1.612 -27.906 -7.027 1 56.62 65 LEU B C 1
ATOM 2456 O O . LEU B 1 65 ? -0.914 -27.156 -6.355 1 56.62 65 LEU B O 1
ATOM 2460 N N . PHE B 1 66 ? -2.051 -27.703 -8.242 1 59.47 66 PHE B N 1
ATOM 2461 C CA . PHE B 1 66 ? -1.624 -26.484 -8.922 1 59.47 66 PHE B CA 1
ATOM 2462 C C . PHE B 1 66 ? -2.26 -25.266 -8.281 1 59.47 66 PHE B C 1
ATOM 2464 O O . PHE B 1 66 ? -1.612 -24.219 -8.148 1 59.47 66 PHE B O 1
ATOM 2471 N N . LYS B 1 67 ? -3.518 -25.391 -8.078 1 56.53 67 LYS B N 1
ATOM 2472 C CA . LYS B 1 67 ? -4.172 -24.297 -7.367 1 56.53 67 LYS B CA 1
ATOM 2473 C C . LYS B 1 67 ? -3.449 -23.969 -6.062 1 56.53 67 LYS B C 1
ATOM 2475 O O . LYS B 1 67 ? -3.27 -22.797 -5.719 1 56.53 67 LYS B O 1
ATOM 2480 N N . LEU B 1 68 ? -3.113 -24.984 -5.418 1 50.19 68 LEU B N 1
ATOM 2481 C CA . LEU B 1 68 ? -2.4 -24.812 -4.16 1 50.19 68 LEU B CA 1
ATOM 2482 C C . LEU B 1 68 ? -1.052 -24.125 -4.391 1 50.19 68 LEU B C 1
ATOM 2484 O O . LEU B 1 68 ? -0.65 -23.266 -3.617 1 50.19 68 LEU B O 1
ATOM 2488 N N . TYR B 1 69 ? -0.44 -24.641 -5.445 1 51.22 69 TYR B N 1
ATOM 2489 C CA . TYR B 1 69 ? 0.833 -24.016 -5.785 1 51.22 69 TYR B CA 1
ATOM 2490 C C . TYR B 1 69 ? 0.646 -22.531 -6.109 1 51.22 69 TYR B C 1
ATOM 2492 O O . TYR B 1 69 ? 1.409 -21.688 -5.637 1 51.22 69 TYR B O 1
ATOM 2500 N N . SER B 1 70 ? -0.278 -22.297 -7.098 1 53.06 70 SER B N 1
ATOM 2501 C CA . SER B 1 70 ? -0.549 -20.922 -7.523 1 53.06 70 SER B CA 1
ATOM 2502 C C . SER B 1 70 ? -0.831 -20.031 -6.328 1 53.06 70 SER B C 1
ATOM 2504 O O . SER B 1 70 ? -0.358 -18.891 -6.277 1 53.06 70 SER B O 1
ATOM 2506 N N . ASP B 1 71 ? -1.602 -20.625 -5.52 1 50.28 71 ASP B N 1
ATOM 2507 C CA . ASP B 1 71 ? -1.921 -19.859 -4.316 1 50.28 71 ASP B CA 1
ATOM 2508 C C . ASP B 1 71 ? -0.66 -19.562 -3.51 1 50.28 71 ASP B C 1
ATOM 2510 O O . ASP B 1 71 ? -0.539 -18.484 -2.926 1 50.28 71 ASP B O 1
ATOM 2514 N N . GLN B 1 72 ? 0.047 -20.672 -3.623 1 46.28 72 GLN B N 1
ATOM 2515 C CA . GLN B 1 72 ? 1.29 -20.5 -2.879 1 46.28 72 GLN B CA 1
ATOM 2516 C C . GLN B 1 72 ? 2.219 -19.516 -3.58 1 46.28 72 GLN B C 1
ATOM 2518 O O . GLN B 1 72 ? 2.959 -18.781 -2.926 1 46.28 72 GLN B O 1
ATOM 2523 N N . GLN B 1 73 ? 2.252 -19.922 -4.996 1 46.88 73 GLN B N 1
ATOM 2524 C CA . GLN B 1 73 ? 3.145 -19.031 -5.742 1 46.88 73 GLN B CA 1
ATOM 2525 C C . GLN B 1 73 ? 2.582 -17.609 -5.816 1 46.88 73 GLN B C 1
ATOM 2527 O O . GLN B 1 73 ? 3.279 -16.688 -6.23 1 46.88 73 GLN B O 1
ATOM 2532 N N . GLN B 1 74 ? 1.272 -17.578 -6.207 1 47.84 74 GLN B N 1
ATOM 2533 C CA . GLN B 1 74 ? 0.788 -16.203 -6.125 1 47.84 74 GLN B CA 1
ATOM 2534 C C . GLN B 1 74 ? 1.743 -15.328 -5.312 1 47.84 74 GLN B C 1
ATOM 2536 O O . GLN B 1 74 ? 1.74 -15.375 -4.082 1 47.84 74 GLN B O 1
ATOM 2541 N N . GLN B 1 75 ? 2.789 -15.406 -5.969 1 46.62 75 GLN B N 1
ATOM 2542 C CA . GLN B 1 75 ? 4.113 -14.859 -5.68 1 46.62 75 GLN B CA 1
ATOM 2543 C C . GLN B 1 75 ? 4.016 -13.438 -5.137 1 46.62 75 GLN B C 1
ATOM 2545 O O . GLN B 1 75 ? 4.879 -13 -4.371 1 46.62 75 GLN B O 1
ATOM 2550 N N . SER B 1 76 ? 3.248 -12.453 -6.027 1 53.66 76 SER B N 1
ATOM 2551 C CA . SER B 1 76 ? 3.441 -11.242 -5.242 1 53.66 76 SER B CA 1
ATOM 2552 C C . SER B 1 76 ? 3.027 -11.445 -3.791 1 53.66 76 SER B C 1
ATOM 2554 O O . SER B 1 76 ? 1.908 -11.883 -3.514 1 53.66 76 SER B O 1
ATOM 2556 N N . SER B 1 77 ? 4.074 -11.805 -3.172 1 71.12 77 SER B N 1
ATOM 2557 C CA . SER B 1 77 ? 3.805 -11.906 -1.741 1 71.12 77 SER B CA 1
ATOM 2558 C C . SER B 1 77 ? 3.393 -10.562 -1.157 1 71.12 77 SER B C 1
ATOM 2560 O O . SER B 1 77 ? 3.881 -9.516 -1.59 1 71.12 77 SER B O 1
ATOM 2562 N N . ILE B 1 78 ? 2.227 -10.484 -0.839 1 85.94 78 ILE B N 1
ATOM 2563 C CA . ILE B 1 78 ? 1.747 -9.289 -0.161 1 85.94 78 ILE B CA 1
ATOM 2564 C C . ILE B 1 78 ? 1.701 -9.531 1.346 1 85.94 78 ILE B C 1
ATOM 2566 O O . ILE B 1 78 ? 1.255 -10.586 1.797 1 85.94 78 ILE B O 1
ATOM 2570 N N . GLU B 1 79 ? 2.344 -8.695 1.998 1 90.56 79 GLU B N 1
ATOM 2571 C CA . GLU B 1 79 ? 2.264 -8.648 3.455 1 90.56 79 GLU B CA 1
ATOM 2572 C C . GLU B 1 79 ? 1.853 -7.262 3.943 1 90.56 79 GLU B C 1
ATOM 2574 O O . GLU B 1 79 ? 2.43 -6.254 3.529 1 90.56 79 GLU B O 1
ATOM 2579 N N . PHE B 1 80 ? 0.78 -7.25 4.699 1 95.69 80 PHE B N 1
ATOM 2580 C CA . PHE B 1 80 ? 0.436 -5.984 5.34 1 95.69 80 PHE B CA 1
ATOM 2581 C C . PHE B 1 80 ? 1.307 -5.742 6.566 1 95.69 80 PHE B C 1
ATOM 2583 O O . PHE B 1 80 ? 1.631 -6.68 7.301 1 95.69 80 PHE B O 1
ATOM 2590 N N . VAL B 1 81 ? 1.705 -4.516 6.746 1 97.88 81 VAL B N 1
ATOM 2591 C CA . VAL B 1 81 ? 2.564 -4.043 7.828 1 97.88 81 VAL B CA 1
ATOM 2592 C C . VAL B 1 81 ? 1.911 -2.852 8.523 1 97.88 81 VAL B C 1
ATOM 2594 O O . VAL B 1 81 ? 1.251 -2.033 7.879 1 97.88 81 VAL B O 1
ATOM 2597 N N . ALA B 1 82 ? 2.084 -2.773 9.914 1 98.25 82 ALA B N 1
ATOM 2598 C CA . ALA B 1 82 ? 1.378 -1.688 10.586 1 98.25 82 ALA B CA 1
ATOM 2599 C C . ALA B 1 82 ? 2.252 -1.058 11.672 1 98.25 82 ALA B C 1
ATOM 2601 O O . ALA B 1 82 ? 3.141 -1.712 12.219 1 98.25 82 ALA B O 1
ATOM 2602 N N . THR B 1 83 ? 2.131 0.193 11.852 1 97.88 83 THR B N 1
ATOM 2603 C CA . THR B 1 83 ? 2.484 0.884 13.086 1 97.88 83 THR B CA 1
ATOM 2604 C C . THR B 1 83 ? 1.271 1.011 14 1 97.88 83 THR B C 1
ATOM 2606 O O . THR B 1 83 ? 0.269 1.625 13.633 1 97.88 83 THR B O 1
ATOM 2609 N N . VAL B 1 84 ? 1.329 0.394 15.148 1 96.06 84 VAL B N 1
ATOM 2610 C CA . VAL B 1 84 ? 0.284 0.456 16.156 1 96.06 84 VAL B CA 1
ATOM 2611 C C . VAL B 1 84 ? 0.917 0.584 17.547 1 96.06 84 VAL B C 1
ATOM 2613 O O . VAL B 1 84 ? 2.1 0.283 17.719 1 96.06 84 VAL B O 1
ATOM 2616 N N . PRO B 1 85 ? 0.092 1.084 18.453 1 93 85 PRO B N 1
ATOM 2617 C CA . PRO B 1 85 ? 0.636 1.103 19.812 1 93 85 PRO B CA 1
ATOM 2618 C C . PRO B 1 85 ? 1.124 -0.27 20.266 1 93 85 PRO B C 1
ATOM 2620 O O . PRO B 1 85 ? 0.523 -1.29 19.922 1 93 85 PRO B O 1
ATOM 2623 N N . SER B 1 86 ? 2.227 -0.256 21.094 1 88.56 86 SER B N 1
ATOM 2624 C CA . SER B 1 86 ? 2.914 -1.482 21.484 1 88.56 86 SER B CA 1
ATOM 2625 C C . SER B 1 86 ? 1.99 -2.414 22.266 1 88.56 86 SER B C 1
ATOM 2627 O O . SER B 1 86 ? 2.156 -3.635 22.219 1 88.56 86 SER B O 1
ATOM 2629 N N . GLU B 1 87 ? 0.999 -1.89 22.906 1 88.94 87 GLU B N 1
ATOM 2630 C CA . GLU B 1 87 ? 0.129 -2.699 23.766 1 88.94 87 GLU B CA 1
ATOM 2631 C C . GLU B 1 87 ? -0.949 -3.398 22.938 1 88.94 87 GLU B C 1
ATOM 2633 O O . GLU B 1 87 ? -1.65 -4.277 23.438 1 88.94 87 GLU B O 1
ATOM 2638 N N . VAL B 1 88 ? -1.089 -2.984 21.719 1 90.31 88 VAL B N 1
ATOM 2639 C CA . VAL B 1 88 ? -2.105 -3.578 20.859 1 90.31 88 VAL B CA 1
ATOM 2640 C C . VAL B 1 88 ? -1.498 -4.727 20.047 1 90.31 88 VAL B C 1
ATOM 2642 O O . VAL B 1 88 ? -0.515 -4.535 19.328 1 90.31 88 VAL B O 1
ATOM 2645 N N . ASP B 1 89 ? -2.039 -5.867 20.141 1 86.81 89 ASP B N 1
ATOM 2646 C CA . ASP B 1 89 ? -1.566 -7.035 19.406 1 86.81 89 ASP B CA 1
ATOM 2647 C C . ASP B 1 89 ? -2.334 -7.211 18.094 1 86.81 89 ASP B C 1
ATOM 2649 O O . ASP B 1 89 ? -3.49 -7.637 18.109 1 86.81 89 ASP B O 1
ATOM 2653 N N . VAL B 1 90 ? -1.704 -6.824 16.953 1 85.5 90 VAL B N 1
ATOM 2654 C CA . VAL B 1 90 ? -2.348 -6.945 15.648 1 85.5 90 VAL B CA 1
ATOM 2655 C C . VAL B 1 90 ? -1.638 -8.016 14.82 1 85.5 90 VAL B C 1
ATOM 2657 O O . VAL B 1 90 ? -1.911 -8.164 13.633 1 85.5 90 VAL B O 1
ATOM 2660 N N . ARG B 1 91 ? -1.263 -9.156 14.906 1 85.5 91 ARG B N 1
ATOM 2661 C CA . ARG B 1 91 ? -0.605 -10.258 14.219 1 85.5 91 ARG B CA 1
ATOM 2662 C C . ARG B 1 91 ? 0.026 -9.789 12.906 1 85.5 91 ARG B C 1
ATOM 2664 O O . ARG B 1 91 ? -0.118 -10.445 11.875 1 85.5 91 ARG B O 1
ATOM 2671 N N . LEU B 1 92 ? 0.528 -8.555 12.828 1 90.19 92 LEU B N 1
ATOM 2672 C CA . LEU B 1 92 ? 1.287 -7.98 11.727 1 90.19 92 LEU B CA 1
ATOM 2673 C C . LEU B 1 92 ? 2.697 -7.605 12.172 1 90.19 92 LEU B C 1
ATOM 2675 O O . LEU B 1 92 ? 2.914 -7.262 13.336 1 90.19 92 LEU B O 1
ATOM 2679 N N . ARG B 1 93 ? 3.617 -7.703 11.281 1 92.56 93 ARG B N 1
ATOM 2680 C CA . ARG B 1 93 ? 4.941 -7.168 11.57 1 92.56 93 ARG B CA 1
ATOM 2681 C C . ARG B 1 93 ? 4.902 -5.648 11.695 1 92.56 93 ARG B C 1
ATOM 2683 O O . ARG B 1 93 ? 4.098 -4.984 11.039 1 92.56 93 ARG B O 1
ATOM 2690 N N . LYS B 1 94 ? 5.82 -5.148 12.57 1 95.69 94 LYS B N 1
ATOM 2691 C CA . LYS B 1 94 ? 5.914 -3.711 12.797 1 95.69 94 LYS B CA 1
ATOM 2692 C C . LYS B 1 94 ? 6.715 -3.029 11.695 1 95.69 94 LYS B C 1
ATOM 2694 O O . LYS B 1 94 ? 7.652 -3.615 11.148 1 95.69 94 LYS B O 1
ATOM 2699 N N . THR B 1 95 ? 6.371 -1.816 11.461 1 98.38 95 THR B N 1
ATOM 2700 C CA . THR B 1 95 ? 6.988 -1.019 10.406 1 98.38 95 THR B CA 1
ATOM 2701 C C . THR B 1 95 ? 8.508 -1.005 10.562 1 98.38 95 THR B C 1
ATOM 2703 O O . THR B 1 95 ? 9.234 -1.256 9.594 1 98.38 95 THR B O 1
ATOM 2706 N N . ILE B 1 96 ? 8.992 -0.833 11.797 1 97.38 96 ILE B N 1
ATOM 2707 C CA . ILE B 1 96 ? 10.422 -0.721 12.031 1 97.38 96 ILE B CA 1
ATOM 2708 C C . ILE B 1 96 ? 11.109 -2.041 11.688 1 97.38 96 ILE B C 1
ATOM 2710 O O . ILE B 1 96 ? 12.203 -2.049 11.117 1 97.38 96 ILE B O 1
ATOM 2714 N N . ALA B 1 97 ? 10.508 -3.141 12.008 1 96 97 ALA B N 1
ATOM 2715 C CA . ALA B 1 97 ? 11.094 -4.453 11.742 1 96 97 ALA B CA 1
ATOM 2716 C C . ALA B 1 97 ? 11.234 -4.695 10.242 1 96 97 ALA B C 1
ATOM 2718 O O . ALA B 1 97 ? 12.273 -5.172 9.773 1 96 97 ALA B O 1
ATOM 2719 N N . VAL B 1 98 ? 10.234 -4.32 9.516 1 96.62 98 VAL B N 1
ATOM 2720 C CA . VAL B 1 98 ? 10.219 -4.539 8.07 1 96.62 98 VAL B CA 1
ATOM 2721 C C . VAL B 1 98 ? 11.258 -3.643 7.402 1 96.62 98 VAL B C 1
ATOM 2723 O O . VAL B 1 98 ? 12.023 -4.102 6.551 1 96.62 98 VAL B O 1
ATOM 2726 N N . ILE B 1 99 ? 11.328 -2.375 7.82 1 98.62 99 ILE B N 1
ATOM 2727 C CA . ILE B 1 99 ? 12.281 -1.433 7.246 1 98.62 99 ILE B CA 1
ATOM 2728 C C . ILE B 1 99 ? 13.703 -1.923 7.5 1 98.62 99 ILE B C 1
ATOM 2730 O O . ILE B 1 99 ? 14.523 -1.977 6.574 1 98.62 99 ILE B O 1
ATOM 2734 N N . ARG B 1 100 ? 13.953 -2.318 8.703 1 97.06 100 ARG B N 1
ATOM 2735 C CA . ARG B 1 100 ? 15.289 -2.783 9.062 1 97.06 100 ARG B CA 1
ATOM 2736 C C . ARG B 1 100 ? 15.656 -4.039 8.273 1 97.06 100 ARG B C 1
ATOM 2738 O O . ARG B 1 100 ? 16.781 -4.156 7.781 1 97.06 100 ARG B O 1
ATOM 2745 N N . GLU B 1 101 ? 14.75 -4.945 8.219 1 96.44 101 GLU B N 1
ATOM 2746 C CA . GLU B 1 101 ? 14.984 -6.18 7.477 1 96.44 101 GLU B CA 1
ATOM 2747 C C . GLU B 1 101 ? 15.305 -5.891 6.012 1 96.44 101 GLU B C 1
ATOM 2749 O O . GLU B 1 101 ? 16.234 -6.473 5.445 1 96.44 101 GLU B O 1
ATOM 2754 N N . MET B 1 102 ? 14.586 -5.031 5.422 1 97.56 102 MET B N 1
ATOM 2755 C CA . MET B 1 102 ? 14.773 -4.699 4.012 1 97.56 102 MET B CA 1
ATOM 2756 C C . MET B 1 102 ? 16.141 -4.074 3.773 1 97.56 102 MET B C 1
ATOM 2758 O O . MET B 1 102 ? 16.875 -4.516 2.893 1 97.56 102 MET B O 1
ATOM 2762 N N . ILE B 1 103 ? 16.453 -3.074 4.57 1 98.62 103 ILE B N 1
ATOM 2763 C CA . ILE B 1 103 ? 17.719 -2.367 4.387 1 98.62 103 ILE B CA 1
ATOM 2764 C C . ILE B 1 103 ? 18.875 -3.32 4.641 1 98.62 103 ILE B C 1
ATOM 2766 O O . ILE B 1 103 ? 19.828 -3.363 3.861 1 98.62 103 ILE B O 1
ATOM 2770 N N . HIS B 1 104 ? 18.75 -4.07 5.707 1 96.69 104 HIS B N 1
ATOM 2771 C CA . HIS B 1 104 ? 19.812 -5.02 6.043 1 96.69 104 HIS B CA 1
ATOM 2772 C C . HIS B 1 104 ? 19.984 -6.055 4.938 1 96.69 104 HIS B C 1
ATOM 2774 O O . HIS B 1 104 ? 21.125 -6.453 4.637 1 96.69 104 HIS B O 1
ATOM 2780 N N . GLY B 1 105 ? 18.984 -6.469 4.363 1 95.81 105 GLY B N 1
ATOM 2781 C CA . GLY B 1 105 ? 19.031 -7.555 3.396 1 95.81 105 GLY B CA 1
ATOM 2782 C C . GLY B 1 105 ? 19.375 -7.098 1.992 1 95.81 105 GLY B C 1
ATOM 2783 O O . GLY B 1 105 ? 19.656 -7.918 1.115 1 95.81 105 GLY B O 1
ATOM 2784 N N . ALA B 1 106 ? 19.359 -5.859 1.746 1 97.62 106 ALA B N 1
ATOM 2785 C CA . ALA B 1 106 ? 19.578 -5.328 0.403 1 97.62 106 ALA B CA 1
ATOM 2786 C C . ALA B 1 106 ? 20.984 -5.668 -0.096 1 97.62 106 ALA B C 1
ATOM 2788 O O . ALA B 1 106 ? 21.969 -5.488 0.626 1 97.62 106 ALA B O 1
ATOM 2789 N N . GLN B 1 107 ? 21.078 -6.055 -1.413 1 96.56 107 GLN B N 1
ATOM 2790 C CA . GLN B 1 107 ? 22.359 -6.5 -1.948 1 96.56 107 GLN B CA 1
ATOM 2791 C C . GLN B 1 107 ? 22.75 -5.703 -3.191 1 96.56 107 GLN B C 1
ATOM 2793 O O . GLN B 1 107 ? 23.938 -5.535 -3.486 1 96.56 107 GLN B O 1
ATOM 2798 N N . ASN B 1 108 ? 21.812 -5.219 -3.939 1 97.81 108 ASN B N 1
ATOM 2799 C CA . ASN B 1 108 ? 22.109 -4.609 -5.227 1 97.81 108 ASN B CA 1
ATOM 2800 C C . ASN B 1 108 ? 21.641 -3.158 -5.289 1 97.81 108 ASN B C 1
ATOM 2802 O O . ASN B 1 108 ? 22.391 -2.279 -5.738 1 97.81 108 ASN B O 1
ATOM 2806 N N . THR B 1 109 ? 20.375 -2.943 -4.914 1 98.81 109 THR B N 1
ATOM 2807 C CA . THR B 1 109 ? 19.828 -1.599 -5.02 1 98.81 109 THR B CA 1
ATOM 2808 C C . THR B 1 109 ? 18.953 -1.283 -3.811 1 98.81 109 THR B C 1
ATOM 2810 O O . THR B 1 109 ? 18.328 -2.18 -3.236 1 98.81 109 THR B O 1
ATOM 2813 N N . ILE B 1 110 ? 18.906 -0.023 -3.398 1 98.88 110 ILE B N 1
ATOM 2814 C CA . ILE B 1 110 ? 17.984 0.54 -2.432 1 98.88 110 ILE B CA 1
ATOM 2815 C C . ILE B 1 110 ? 17.359 1.816 -2.996 1 98.88 110 ILE B C 1
ATOM 2817 O O . ILE B 1 110 ? 18.062 2.695 -3.484 1 98.88 110 ILE B O 1
ATOM 2821 N N . LEU B 1 111 ? 16.094 1.874 -3.051 1 98.94 111 LEU B N 1
ATOM 2822 C CA . LEU B 1 111 ? 15.344 3.076 -3.402 1 98.94 111 LEU B CA 1
ATOM 2823 C C . LEU B 1 111 ? 14.453 3.518 -2.246 1 98.94 111 LEU B C 1
ATOM 2825 O O . LEU B 1 111 ? 13.727 2.705 -1.675 1 98.94 111 LEU B O 1
ATOM 2829 N N . VAL B 1 112 ? 14.57 4.777 -1.834 1 98.88 112 VAL B N 1
ATOM 2830 C CA . VAL B 1 112 ? 13.789 5.328 -0.736 1 98.88 112 VAL B CA 1
ATOM 2831 C C . VAL B 1 112 ? 13.133 6.637 -1.178 1 98.88 112 VAL B C 1
ATOM 2833 O O . VAL B 1 112 ? 13.773 7.48 -1.804 1 98.88 112 VAL B O 1
ATOM 2836 N N . THR B 1 113 ? 11.828 6.777 -0.922 1 98.81 113 THR B N 1
ATOM 2837 C CA . THR B 1 113 ? 11.188 8.086 -0.983 1 98.81 113 THR B CA 1
ATOM 2838 C C . THR B 1 113 ? 10.805 8.562 0.413 1 98.81 113 THR B C 1
ATOM 2840 O O . THR B 1 113 ? 10.43 7.758 1.269 1 98.81 113 THR B O 1
ATOM 2843 N N . GLY B 1 114 ? 10.953 9.875 0.676 1 97.44 114 GLY B N 1
ATOM 2844 C CA . GLY B 1 114 ? 10.641 10.406 1.993 1 97.44 114 GLY B CA 1
ATOM 2845 C C . GLY B 1 114 ? 10.078 11.812 1.95 1 97.44 114 GLY B C 1
ATOM 2846 O O . GLY B 1 114 ? 10.711 12.727 1.416 1 97.44 114 GLY B O 1
ATOM 2847 N N . TYR B 1 115 ? 8.898 11.93 2.494 1 98.06 115 TYR B N 1
ATOM 2848 C CA . TYR B 1 115 ? 8.344 13.258 2.75 1 98.06 115 TYR B CA 1
ATOM 2849 C C . TYR B 1 115 ? 8.953 13.867 4.004 1 98.06 115 TYR B C 1
ATOM 2851 O O . TYR B 1 115 ? 9.352 15.031 4 1 98.06 115 TYR B O 1
ATOM 2859 N N . ALA B 1 116 ? 9.047 13.062 5.016 1 97.19 116 ALA B N 1
ATOM 2860 C CA . ALA B 1 116 ? 9.688 13.453 6.27 1 97.19 116 ALA B CA 1
ATOM 2861 C C . ALA B 1 116 ? 10.766 12.445 6.668 1 97.19 116 ALA B C 1
ATOM 2863 O O . ALA B 1 116 ? 10.516 11.234 6.676 1 97.19 116 ALA B O 1
ATOM 2864 N N . VAL B 1 117 ? 11.945 12.984 6.949 1 97.5 117 VAL B N 1
ATOM 2865 C CA . VAL B 1 117 ? 13.07 12.211 7.469 1 97.5 117 VAL B CA 1
ATOM 2866 C C . VAL B 1 117 ? 13.594 12.859 8.75 1 97.5 117 VAL B C 1
ATOM 2868 O O . VAL B 1 117 ? 14.406 13.789 8.695 1 97.5 117 VAL B O 1
ATOM 2871 N N . SER B 1 118 ? 13.141 12.312 9.867 1 96.75 118 SER B N 1
ATOM 2872 C CA . SER B 1 118 ? 13.508 12.938 11.133 1 96.75 118 SER B CA 1
ATOM 2873 C C . SER B 1 118 ? 14.789 12.344 11.695 1 96.75 118 SER B C 1
ATOM 2875 O O . SER B 1 118 ? 15.328 11.375 11.141 1 96.75 118 SER B O 1
ATOM 2877 N N . GLU B 1 119 ? 15.234 12.883 12.766 1 95.56 119 GLU B N 1
ATOM 2878 C CA . GLU B 1 119 ? 16.453 12.406 13.406 1 95.56 119 GLU B CA 1
ATOM 2879 C C . GLU B 1 119 ? 16.281 11 13.961 1 95.56 119 GLU B C 1
ATOM 2881 O O . GLU B 1 119 ? 17.25 10.273 14.156 1 95.56 119 GLU B O 1
ATOM 2886 N N . TYR B 1 120 ? 15.094 10.609 14.172 1 95.5 120 TYR B N 1
ATOM 2887 C CA . TYR B 1 120 ? 14.797 9.289 14.719 1 95.5 120 TYR B CA 1
ATOM 2888 C C . TYR B 1 120 ? 15.289 8.188 13.789 1 95.5 120 TYR B C 1
ATOM 2890 O O . TYR B 1 120 ? 15.641 7.098 14.242 1 95.5 120 TYR B O 1
ATOM 2898 N N . VAL B 1 121 ? 15.375 8.523 12.492 1 96.19 121 VAL B N 1
ATOM 2899 C CA . VAL B 1 121 ? 15.711 7.465 11.547 1 96.19 121 VAL B CA 1
ATOM 2900 C C . VAL B 1 121 ? 17.156 7.629 11.086 1 96.19 121 VAL B C 1
ATOM 2902 O O . VAL B 1 121 ? 17.562 7.043 10.078 1 96.19 121 VAL B O 1
ATOM 2905 N N . ASP B 1 122 ? 17.984 8.359 11.766 1 95.88 122 ASP B N 1
ATOM 2906 C CA . ASP B 1 122 ? 19.375 8.586 11.391 1 95.88 122 ASP B CA 1
ATOM 2907 C C . ASP B 1 122 ? 20.141 7.27 11.297 1 95.88 122 ASP B C 1
ATOM 2909 O O . ASP B 1 122 ? 20.953 7.07 10.391 1 95.88 122 ASP B O 1
ATOM 2913 N N . GLU B 1 123 ? 19.906 6.41 12.242 1 96.12 123 GLU B N 1
ATOM 2914 C CA . GLU B 1 123 ? 20.594 5.125 12.242 1 96.12 123 GLU B CA 1
ATOM 2915 C C . GLU B 1 123 ? 20.25 4.316 10.992 1 96.12 123 GLU B C 1
ATOM 2917 O O . GLU B 1 123 ? 21.125 3.688 10.398 1 96.12 123 GLU B O 1
ATOM 2922 N N . ILE B 1 124 ? 18.984 4.34 10.625 1 97.44 124 ILE B N 1
ATOM 2923 C CA . ILE B 1 124 ? 18.547 3.619 9.438 1 97.44 124 ILE B CA 1
ATOM 2924 C C . ILE B 1 124 ? 19.203 4.215 8.195 1 97.44 124 ILE B C 1
ATOM 2926 O O . ILE B 1 124 ? 19.719 3.482 7.344 1 97.44 124 ILE B O 1
ATOM 2930 N N . MET B 1 125 ? 19.234 5.516 8.117 1 96.94 125 MET B N 1
ATOM 2931 C CA . MET B 1 125 ? 19.812 6.195 6.961 1 96.94 125 MET B CA 1
ATOM 2932 C C . MET B 1 125 ? 21.312 5.988 6.898 1 96.94 125 MET B C 1
ATOM 2934 O O . MET B 1 125 ? 21.891 5.906 5.812 1 96.94 125 MET B O 1
ATOM 2938 N N . GLU B 1 126 ? 21.938 5.867 8.062 1 97.12 126 GLU B N 1
ATOM 2939 C CA . GLU B 1 126 ? 23.359 5.531 8.094 1 97.12 126 GLU B CA 1
ATOM 2940 C C . GLU B 1 126 ? 23.609 4.137 7.531 1 97.12 126 GLU B C 1
ATOM 2942 O O . GLU B 1 126 ? 24.594 3.908 6.836 1 97.12 126 GLU B O 1
ATOM 2947 N N . ARG B 1 127 ? 22.75 3.25 7.879 1 98.12 127 ARG B N 1
ATOM 2948 C CA . ARG B 1 127 ? 22.859 1.902 7.332 1 98.12 127 ARG B CA 1
ATOM 2949 C C . ARG B 1 127 ? 22.703 1.911 5.816 1 98.12 127 ARG B C 1
ATOM 2951 O O . ARG B 1 127 ? 23.359 1.148 5.109 1 98.12 127 ARG B O 1
ATOM 2958 N N . VAL B 1 128 ? 21.828 2.688 5.312 1 98.44 128 VAL B N 1
ATOM 2959 C CA . VAL B 1 128 ? 21.641 2.842 3.871 1 98.44 128 VAL B CA 1
ATOM 2960 C C . VAL B 1 128 ? 22.953 3.322 3.236 1 98.44 128 VAL B C 1
ATOM 2962 O O . VAL B 1 128 ? 23.375 2.793 2.209 1 98.44 128 VAL B O 1
ATOM 2965 N N . LEU B 1 129 ? 23.547 4.316 3.852 1 97.12 129 LEU B N 1
ATOM 2966 C CA . LEU B 1 129 ? 24.828 4.816 3.357 1 97.12 129 LEU B CA 1
ATOM 2967 C C . LEU B 1 129 ? 25.891 3.729 3.4 1 97.12 129 LEU B C 1
ATOM 2969 O O . LEU B 1 129 ? 26.688 3.588 2.461 1 97.12 129 LEU B O 1
ATOM 2973 N N . GLU B 1 130 ? 25.938 3.012 4.484 1 97.62 130 GLU B N 1
ATOM 2974 C CA . GLU B 1 130 ? 26.891 1.91 4.598 1 97.62 130 GLU B CA 1
ATOM 2975 C C . GLU B 1 130 ? 26.719 0.905 3.465 1 97.62 130 GLU B C 1
ATOM 2977 O O . GLU B 1 130 ? 27.688 0.361 2.947 1 97.62 130 GLU B O 1
ATOM 2982 N N . LYS B 1 131 ? 25.484 0.646 3.145 1 98.56 131 LYS B N 1
ATOM 2983 C CA . LYS B 1 131 ? 25.219 -0.252 2.027 1 98.56 131 LYS B CA 1
ATOM 2984 C C . LYS B 1 131 ? 25.766 0.309 0.722 1 98.56 131 LYS B C 1
ATOM 2986 O O . LYS B 1 131 ? 26.328 -0.432 -0.091 1 98.56 131 LYS B O 1
ATOM 2991 N N . ALA B 1 132 ? 25.609 1.554 0.502 1 98 132 ALA B N 1
ATOM 2992 C CA . ALA B 1 132 ? 26.172 2.191 -0.688 1 98 132 ALA B CA 1
ATOM 2993 C C . ALA B 1 132 ? 27.688 2.039 -0.734 1 98 132 ALA B C 1
ATOM 2995 O O . ALA B 1 132 ? 28.25 1.721 -1.782 1 98 132 ALA B O 1
ATOM 2996 N N . LEU B 1 133 ? 28.297 2.262 0.382 1 97.19 133 LEU B N 1
ATOM 2997 C CA . LEU B 1 133 ? 29.75 2.135 0.482 1 97.19 133 LEU B CA 1
ATOM 2998 C C . LEU B 1 133 ? 30.188 0.704 0.19 1 97.19 133 LEU B C 1
ATOM 3000 O O . LEU B 1 133 ? 31.297 0.479 -0.291 1 97.19 133 LEU B O 1
ATOM 3004 N N . ALA B 1 134 ? 29.312 -0.186 0.419 1 97.94 134 ALA B N 1
ATOM 3005 C CA . ALA B 1 134 ? 29.594 -1.598 0.166 1 97.94 134 ALA B CA 1
ATOM 3006 C C . ALA B 1 134 ? 29.234 -1.979 -1.267 1 97.94 134 ALA B C 1
ATOM 3008 O O . ALA B 1 134 ? 29.281 -3.156 -1.632 1 97.94 134 ALA B O 1
ATOM 3009 N N . GLY B 1 135 ? 28.781 -1.046 -2.051 1 98.19 135 GLY B N 1
ATOM 3010 C CA . GLY B 1 135 ? 28.609 -1.307 -3.471 1 98.19 135 GLY B CA 1
ATOM 3011 C C . GLY B 1 135 ? 27.156 -1.33 -3.906 1 98.19 135 GLY B C 1
ATOM 3012 O O . GLY B 1 135 ? 26.859 -1.521 -5.086 1 98.19 135 GLY B O 1
ATOM 3013 N N . VAL B 1 136 ? 26.234 -1.195 -2.984 1 98.69 136 VAL B N 1
ATOM 3014 C CA . VAL B 1 136 ? 24.812 -1.168 -3.305 1 98.69 136 VAL B CA 1
ATOM 3015 C C . VAL B 1 136 ? 24.453 0.175 -3.936 1 98.69 136 VAL B C 1
ATOM 3017 O O . VAL B 1 136 ? 24.844 1.23 -3.43 1 98.69 136 VAL B O 1
ATOM 3020 N N . ASN B 1 137 ? 23.734 0.163 -5.082 1 98.81 137 ASN B N 1
ATOM 3021 C CA . ASN B 1 137 ? 23.25 1.402 -5.684 1 98.81 137 ASN B CA 1
ATOM 3022 C C . ASN B 1 137 ? 22.078 1.979 -4.914 1 98.81 137 ASN B C 1
ATOM 3024 O O . ASN B 1 137 ? 21.062 1.299 -4.715 1 98.81 137 ASN B O 1
ATOM 3028 N N . VAL B 1 138 ? 22.219 3.207 -4.48 1 98.69 138 VAL B N 1
ATOM 3029 C CA . VAL B 1 138 ? 21.203 3.807 -3.623 1 98.69 138 VAL B CA 1
ATOM 3030 C C . VAL B 1 138 ? 20.625 5.047 -4.301 1 98.69 138 VAL B C 1
ATOM 3032 O O . VAL B 1 138 ? 21.375 5.93 -4.734 1 98.69 138 VAL B O 1
ATOM 3035 N N . ASP B 1 139 ? 19.312 5.105 -4.492 1 98.81 139 ASP B N 1
ATOM 3036 C CA . ASP B 1 139 ? 18.562 6.277 -4.934 1 98.81 139 ASP B CA 1
ATOM 3037 C C . ASP B 1 139 ? 17.609 6.762 -3.848 1 98.81 139 ASP B C 1
ATOM 3039 O O . ASP B 1 139 ? 16.688 6.039 -3.457 1 98.81 139 ASP B O 1
ATOM 3043 N N . ILE B 1 140 ? 17.828 7.938 -3.387 1 98.62 140 ILE B N 1
ATOM 3044 C CA . ILE B 1 140 ? 16.969 8.547 -2.379 1 98.62 140 ILE B CA 1
ATOM 3045 C C . ILE B 1 140 ? 16.219 9.727 -2.984 1 98.62 140 ILE B C 1
ATOM 3047 O O . ILE B 1 140 ? 16.844 10.664 -3.5 1 98.62 140 ILE B O 1
ATOM 3051 N N . PHE B 1 141 ? 14.906 9.664 -2.943 1 98.75 141 PHE B N 1
ATOM 3052 C CA . PHE B 1 141 ? 14.039 10.758 -3.371 1 98.75 141 PHE B CA 1
ATOM 3053 C C . PHE B 1 141 ? 13.414 11.453 -2.168 1 98.75 141 PHE B C 1
ATOM 3055 O O . PHE B 1 141 ? 12.719 10.828 -1.372 1 98.75 141 PHE B O 1
ATOM 3062 N N . LEU B 1 142 ? 13.641 12.773 -2.053 1 98.44 142 LEU B N 1
ATOM 3063 C CA . LEU B 1 142 ? 13.172 13.508 -0.881 1 98.44 142 LEU B CA 1
ATOM 3064 C C . LEU B 1 142 ? 12.281 14.672 -1.29 1 98.44 142 LEU B C 1
ATOM 3066 O O . LEU B 1 142 ? 12.531 15.32 -2.309 1 98.44 142 LEU B O 1
ATOM 3070 N N . ASP B 1 143 ? 11.25 14.867 -0.482 1 97.88 143 ASP B N 1
ATOM 3071 C CA . ASP B 1 143 ? 10.539 16.141 -0.59 1 97.88 143 ASP B CA 1
ATOM 3072 C C . ASP B 1 143 ? 11.43 17.297 -0.164 1 97.88 143 ASP B C 1
ATOM 3074 O O . ASP B 1 143 ? 12.461 17.094 0.484 1 97.88 143 ASP B O 1
ATOM 3078 N N . ARG B 1 144 ? 11.031 18.453 -0.627 1 94.94 144 ARG B N 1
ATOM 3079 C CA . ARG B 1 144 ? 11.75 19.641 -0.19 1 94.94 144 ARG B CA 1
ATOM 3080 C C . ARG B 1 144 ? 11.07 20.281 1.013 1 94.94 144 ARG B C 1
ATOM 3082 O O . ARG B 1 144 ? 10.031 20.938 0.868 1 94.94 144 ARG B O 1
ATOM 3089 N N . ASN B 1 145 ? 11.68 20.109 2.18 1 94.12 145 ASN B N 1
ATOM 3090 C CA . ASN B 1 145 ? 11.172 20.688 3.416 1 94.12 145 ASN B CA 1
ATOM 3091 C C . ASN B 1 145 ? 12.242 20.734 4.5 1 94.12 145 ASN B C 1
ATOM 3093 O O . ASN B 1 145 ? 13.336 20.203 4.312 1 94.12 145 ASN B O 1
ATOM 3097 N N . PRO B 1 146 ? 11.992 21.328 5.621 1 93.06 146 PRO B N 1
ATOM 3098 C CA . PRO B 1 146 ? 13.047 21.531 6.617 1 93.06 146 PRO B CA 1
ATOM 3099 C C . PRO B 1 146 ? 13.648 20.219 7.113 1 93.06 146 PRO B C 1
ATOM 3101 O O . PRO B 1 146 ? 14.859 20.156 7.352 1 93.06 146 PRO B O 1
ATOM 3104 N N . GLN B 1 147 ? 12.867 19.203 7.281 1 92.38 147 GLN B N 1
ATOM 3105 C CA . GLN B 1 147 ? 13.391 17.938 7.781 1 92.38 147 GLN B CA 1
ATOM 3106 C C . GLN B 1 147 ? 14.336 17.297 6.773 1 92.38 147 GLN B C 1
ATOM 3108 O O . GLN B 1 147 ? 15.414 16.828 7.137 1 92.38 147 GLN B O 1
ATOM 3113 N N . THR B 1 148 ? 13.922 17.281 5.57 1 94.5 148 THR B N 1
ATOM 3114 C CA . THR B 1 148 ? 14.758 16.656 4.555 1 94.5 148 THR B CA 1
ATOM 3115 C C . THR B 1 148 ? 15.969 17.531 4.227 1 94.5 148 THR B C 1
ATOM 3117 O O . THR B 1 148 ? 17.047 17.031 3.916 1 94.5 148 THR B O 1
ATOM 3120 N N . ASP B 1 149 ? 15.82 18.844 4.371 1 94.38 149 ASP B N 1
ATOM 3121 C CA . ASP B 1 149 ? 16.969 19.734 4.215 1 94.38 149 ASP B CA 1
ATOM 3122 C C . ASP B 1 149 ? 18.031 19.453 5.266 1 94.38 149 ASP B C 1
ATOM 3124 O O . ASP B 1 149 ? 19.234 19.438 4.957 1 94.38 149 ASP B O 1
ATOM 3128 N N . ARG B 1 150 ? 17.562 19.266 6.43 1 94.94 150 ARG B N 1
ATOM 3129 C CA . ARG B 1 150 ? 18.5 18.922 7.496 1 94.94 150 ARG B CA 1
ATOM 3130 C C . ARG B 1 150 ? 19.266 17.656 7.156 1 94.94 150 ARG B C 1
ATOM 3132 O O . ARG B 1 150 ? 20.484 17.594 7.359 1 94.94 150 ARG B O 1
ATOM 3139 N N . TYR B 1 151 ? 18.609 16.641 6.711 1 95.19 151 TYR B N 1
ATOM 3140 C CA . TYR B 1 151 ? 19.266 15.391 6.344 1 95.19 151 TYR B CA 1
ATOM 3141 C C . TYR B 1 151 ? 20.297 15.617 5.246 1 95.19 151 TYR B C 1
ATOM 3143 O O . TYR B 1 151 ? 21.422 15.125 5.336 1 95.19 151 TYR B O 1
ATOM 3151 N N . ILE B 1 152 ? 19.906 16.344 4.234 1 94.62 152 ILE B N 1
ATOM 3152 C CA . ILE B 1 152 ? 20.797 16.625 3.109 1 94.62 152 ILE B CA 1
ATOM 3153 C C . ILE B 1 152 ? 22.047 17.359 3.602 1 94.62 152 ILE B C 1
ATOM 3155 O O . ILE B 1 152 ? 23.172 17.031 3.209 1 94.62 152 ILE B O 1
ATOM 3159 N N . GLU B 1 153 ? 21.844 18.328 4.445 1 93.75 153 GLU B N 1
ATOM 3160 C CA . GLU B 1 153 ? 22.969 19.094 4.992 1 93.75 153 GLU B CA 1
ATOM 3161 C C . GLU B 1 153 ? 23.906 18.188 5.793 1 93.75 153 GLU B C 1
ATOM 3163 O O . GLU B 1 153 ? 25.125 18.359 5.754 1 93.75 153 GLU B O 1
ATOM 3168 N N . ASN B 1 154 ? 23.297 17.266 6.496 1 92.12 154 ASN B N 1
ATOM 3169 C CA . ASN B 1 154 ? 24.078 16.359 7.332 1 92.12 154 ASN B CA 1
ATOM 3170 C C . ASN B 1 154 ? 24.969 15.445 6.496 1 92.12 154 ASN B C 1
ATOM 3172 O O . ASN B 1 154 ? 26.047 15.055 6.934 1 92.12 154 ASN B O 1
ATOM 3176 N N . ILE B 1 155 ? 24.438 15.141 5.379 1 90.94 155 ILE B N 1
ATOM 3177 C CA . ILE B 1 155 ? 25.234 14.195 4.609 1 90.94 155 ILE B CA 1
ATOM 3178 C C . ILE B 1 155 ? 26.141 14.945 3.627 1 90.94 155 ILE B C 1
ATOM 3180 O O . ILE B 1 155 ? 27.062 14.367 3.059 1 90.94 155 ILE B O 1
ATOM 3184 N N . ARG B 1 156 ? 25.734 16.234 3.623 1 85.81 156 ARG B N 1
ATOM 3185 C CA . ARG B 1 156 ? 26.578 17.078 2.762 1 85.81 156 ARG B CA 1
ATOM 3186 C C . ARG B 1 156 ? 28 17.141 3.289 1 85.81 156 ARG B C 1
ATOM 3188 O O . ARG B 1 156 ? 28.219 17.312 4.492 1 85.81 156 ARG B O 1
ATOM 3195 N N . GLY B 1 157 ? 29 16.812 2.662 1 81.88 157 GLY B N 1
ATOM 3196 C CA . GLY B 1 157 ? 30.391 16.906 3.062 1 81.88 157 GLY B CA 1
ATOM 3197 C C . GLY B 1 157 ? 31.031 15.555 3.334 1 81.88 157 GLY B C 1
ATOM 3198 O O . GLY B 1 157 ? 32.25 15.469 3.566 1 81.88 157 GLY B O 1
ATOM 3199 N N . ARG B 1 158 ? 30.078 14.742 3.465 1 87.5 158 ARG B N 1
ATOM 3200 C CA . ARG B 1 158 ? 30.625 13.398 3.633 1 87.5 158 ARG B CA 1
ATOM 3201 C C . ARG B 1 158 ? 31.172 12.859 2.314 1 87.5 158 ARG B C 1
ATOM 3203 O O . ARG B 1 158 ? 30.953 13.461 1.258 1 87.5 158 ARG B O 1
ATOM 3210 N N . ASN B 1 159 ? 32.125 11.938 2.451 1 86.19 159 ASN B N 1
ATOM 3211 C CA . ASN B 1 159 ? 32.625 11.227 1.27 1 86.19 159 ASN B CA 1
ATOM 3212 C C . ASN B 1 159 ? 31.594 10.227 0.756 1 86.19 159 ASN B C 1
ATOM 3214 O O . ASN B 1 159 ? 31.625 9.055 1.128 1 86.19 159 ASN B O 1
ATOM 3218 N N . LEU B 1 160 ? 30.719 10.758 -0.136 1 93.31 160 LEU B N 1
ATOM 3219 C CA . LEU B 1 160 ? 29.656 9.898 -0.648 1 93.31 160 LEU B CA 1
ATOM 3220 C C . LEU B 1 160 ? 30.109 9.188 -1.921 1 93.31 160 LEU B C 1
ATOM 3222 O O . LEU B 1 160 ? 30.734 9.789 -2.791 1 93.31 160 LEU B O 1
ATOM 3226 N N . PRO B 1 161 ? 29.875 7.91 -1.906 1 94.62 161 PRO B N 1
ATOM 3227 C CA . PRO B 1 161 ? 30.234 7.191 -3.131 1 94.62 161 PRO B CA 1
ATOM 3228 C C . PRO B 1 161 ? 29.375 7.59 -4.324 1 94.62 161 PRO B C 1
ATOM 3230 O O . PRO B 1 161 ? 28.297 8.156 -4.145 1 94.62 161 PRO B O 1
ATOM 3233 N N . SER B 1 162 ? 29.781 7.289 -5.574 1 94.56 162 SER B N 1
ATOM 3234 C CA . SER B 1 162 ? 29.125 7.723 -6.805 1 94.56 162 SER B CA 1
ATOM 3235 C C . SER B 1 162 ? 27.797 7.02 -6.996 1 94.56 162 SER B C 1
ATOM 3237 O O . SER B 1 162 ? 26.938 7.488 -7.758 1 94.56 162 SER B O 1
ATOM 3239 N N . ASN B 1 163 ? 27.625 5.867 -6.258 1 97.12 163 ASN B N 1
ATOM 3240 C CA . ASN B 1 163 ? 26.391 5.102 -6.406 1 97.12 163 ASN B CA 1
ATOM 3241 C C . ASN B 1 163 ? 25.359 5.5 -5.359 1 97.12 163 ASN B C 1
ATOM 3243 O O . ASN B 1 163 ? 24.391 4.773 -5.129 1 97.12 163 ASN B O 1
ATOM 3247 N N . PHE B 1 164 ? 25.625 6.566 -4.633 1 97.5 164 PHE B N 1
ATOM 3248 C CA . PHE B 1 164 ? 24.688 7.148 -3.67 1 97.5 164 PHE B CA 1
ATOM 3249 C C . PHE B 1 164 ? 24.047 8.414 -4.23 1 97.5 164 PHE B C 1
ATOM 3251 O O . PHE B 1 164 ? 24.656 9.492 -4.188 1 97.5 164 PHE B O 1
ATOM 3258 N N . ASN B 1 165 ? 22.781 8.297 -4.734 1 97.75 165 ASN B N 1
ATOM 3259 C CA . ASN B 1 165 ? 22.094 9.406 -5.402 1 97.75 165 ASN B CA 1
ATOM 3260 C C . ASN B 1 165 ? 20.969 9.969 -4.543 1 97.75 165 ASN B C 1
ATOM 3262 O O . ASN B 1 165 ? 20.188 9.211 -3.961 1 97.75 165 ASN B O 1
ATOM 3266 N N . VAL B 1 166 ? 20.938 11.25 -4.484 1 97.88 166 VAL B N 1
ATOM 3267 C CA . VAL B 1 166 ? 19.859 11.938 -3.781 1 97.88 166 VAL B CA 1
ATOM 3268 C C . VAL B 1 166 ? 19.141 12.883 -4.738 1 97.88 166 VAL B C 1
ATOM 3270 O O . VAL B 1 166 ? 19.781 13.711 -5.406 1 97.88 166 VAL B O 1
ATOM 3273 N N . TYR B 1 167 ? 17.875 12.703 -4.859 1 98.06 167 TYR B N 1
ATOM 3274 C CA . TYR B 1 167 ? 16.984 13.547 -5.648 1 98.06 167 TYR B CA 1
ATOM 3275 C C . TYR B 1 167 ? 16.062 14.352 -4.75 1 98.06 167 TYR B C 1
ATOM 3277 O O . TYR B 1 167 ? 15.5 13.812 -3.789 1 98.06 167 TYR B O 1
ATOM 3285 N N . VAL B 1 168 ? 15.898 15.617 -5.062 1 97.62 168 VAL B N 1
ATOM 3286 C CA . VAL B 1 168 ? 15.016 16.469 -4.277 1 97.62 168 VAL B CA 1
ATOM 3287 C C . VAL B 1 168 ? 13.844 16.953 -5.145 1 97.62 168 VAL B C 1
ATOM 3289 O O . VAL B 1 168 ? 14.047 17.391 -6.277 1 97.62 168 VAL B O 1
ATOM 3292 N N . TYR B 1 169 ? 12.68 16.844 -4.566 1 97.62 169 TYR B N 1
ATOM 3293 C CA . TYR B 1 169 ? 11.461 17.234 -5.27 1 97.62 169 TYR B CA 1
ATOM 3294 C C . TYR B 1 169 ? 11.414 18.734 -5.492 1 97.62 169 TYR B C 1
ATOM 3296 O O . TYR B 1 169 ? 11.625 19.516 -4.559 1 97.62 169 TYR B O 1
ATOM 3304 N N . LYS B 1 170 ? 11.172 19.188 -6.676 1 93.44 170 LYS B N 1
ATOM 3305 C CA . LYS B 1 170 ? 11.156 20.594 -7.035 1 93.44 170 LYS B CA 1
ATOM 3306 C C . LYS B 1 170 ? 9.758 21.188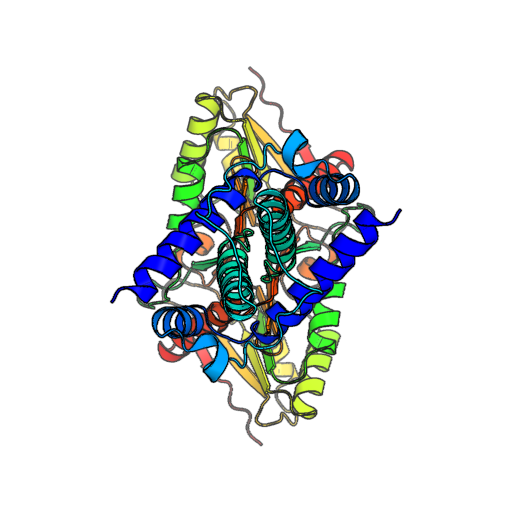 -6.852 1 93.44 170 LYS B C 1
ATOM 3308 O O . LYS B 1 170 ? 9.617 22.406 -6.645 1 93.44 170 LYS B O 1
ATOM 3313 N N . GLY B 1 171 ? 8.773 20.391 -6.766 1 81.94 171 GLY B N 1
ATOM 3314 C CA . GLY B 1 171 ? 7.41 20.875 -6.629 1 81.94 171 GLY B CA 1
ATOM 3315 C C . GLY B 1 171 ? 6.789 21.281 -7.953 1 81.94 171 GLY B C 1
ATOM 3316 O O . GLY B 1 171 ? 7.445 21.234 -8.992 1 81.94 171 GLY B O 1
ATOM 3317 N N . SER B 1 172 ? 5.465 21.406 -7.883 1 69.31 172 SER B N 1
ATOM 3318 C CA . SER B 1 172 ? 4.695 21.984 -8.977 1 69.31 172 SER B CA 1
ATOM 3319 C C . SER B 1 172 ? 4.133 23.344 -8.594 1 69.31 172 SER B C 1
ATOM 3321 O O . SER B 1 172 ? 4.328 23.812 -7.469 1 69.31 172 SER B O 1
ATOM 3323 N N . GLN B 1 173 ? 3.65 24.109 -9.531 1 65.31 173 GLN B N 1
ATOM 3324 C CA . GLN B 1 173 ? 3.045 25.422 -9.32 1 65.31 173 GLN B CA 1
ATOM 3325 C C . GLN B 1 173 ? 1.953 25.359 -8.258 1 65.31 173 GLN B C 1
ATOM 3327 O O . GLN B 1 173 ? 1.632 26.375 -7.633 1 65.31 173 GLN B O 1
ATOM 3332 N N . GLY B 1 174 ? 1.587 24.359 -7.781 1 70.88 174 GLY B N 1
ATOM 3333 C CA . GLY B 1 174 ? 0.447 24.25 -6.887 1 70.88 174 GLY B CA 1
ATOM 3334 C C . GLY B 1 174 ? 0.818 23.75 -5.508 1 70.88 174 GLY B C 1
ATOM 3335 O O . GLY B 1 174 ? -0.035 23.234 -4.777 1 70.88 174 GLY B O 1
ATOM 3336 N N . TYR B 1 175 ? 2.066 23.938 -5.07 1 85.25 175 TYR B N 1
ATOM 3337 C CA . TYR B 1 175 ? 2.539 23.547 -3.746 1 85.25 175 TYR B CA 1
ATOM 3338 C C . TYR B 1 175 ? 2.336 22.047 -3.516 1 85.25 175 TYR B C 1
ATOM 3340 O O . TYR B 1 175 ? 1.821 21.641 -2.473 1 85.25 175 TYR B O 1
ATOM 3348 N N . SER B 1 176 ? 2.719 21.312 -4.414 1 94.25 176 SER B N 1
ATOM 3349 C CA . SER B 1 176 ? 2.674 19.859 -4.332 1 94.25 176 SER B CA 1
ATOM 3350 C C . SER B 1 176 ? 3.861 19.297 -3.553 1 94.25 176 SER B C 1
ATOM 3352 O O . SER B 1 176 ? 4.855 20 -3.352 1 94.25 176 SER B O 1
ATOM 3354 N N . SER B 1 177 ? 3.701 18.109 -3.025 1 97.12 177 SER B N 1
ATOM 3355 C CA . SER B 1 177 ? 4.758 17.438 -2.271 1 97.12 177 SER B CA 1
ATOM 3356 C C . SER B 1 177 ? 4.965 16.016 -2.762 1 97.12 177 SER B C 1
ATOM 3358 O O . SER B 1 177 ? 4.059 15.406 -3.34 1 97.12 177 SER B O 1
ATOM 3360 N N . LEU B 1 178 ? 6.184 15.586 -2.674 1 98.19 178 LEU B N 1
ATOM 3361 C CA . LEU B 1 178 ? 6.398 14.148 -2.686 1 98.19 178 LEU B CA 1
ATOM 3362 C C . LEU B 1 178 ? 5.945 13.516 -1.372 1 98.19 178 LEU B C 1
ATOM 3364 O O . LEU B 1 178 ? 6.656 13.594 -0.367 1 98.19 178 LEU B O 1
ATOM 3368 N N . HIS B 1 179 ? 4.777 12.891 -1.448 1 98.5 179 HIS B N 1
ATOM 3369 C CA . HIS B 1 179 ? 4.164 12.398 -0.221 1 98.5 179 HIS B CA 1
ATOM 3370 C C . HIS B 1 179 ? 4.172 10.875 -0.179 1 98.5 179 HIS B C 1
ATOM 3372 O O . HIS B 1 179 ? 3.814 10.273 0.838 1 98.5 179 HIS B O 1
ATOM 3378 N N . ALA B 1 180 ? 4.66 10.312 -1.273 1 98.75 180 ALA B N 1
ATOM 3379 C CA . ALA B 1 180 ? 4.797 8.859 -1.312 1 98.75 180 ALA B CA 1
ATOM 3380 C C . ALA B 1 180 ? 5.902 8.383 -0.368 1 98.75 180 ALA B C 1
ATOM 3382 O O . ALA B 1 180 ? 6.965 9.008 -0.287 1 98.75 180 ALA B O 1
ATOM 3383 N N . LYS B 1 181 ? 5.641 7.301 0.399 1 98.75 181 LYS B N 1
ATOM 3384 C CA . LYS B 1 181 ? 6.625 6.625 1.239 1 98.75 181 LYS B CA 1
ATOM 3385 C C . LYS B 1 181 ? 6.895 5.207 0.738 1 98.75 181 LYS B C 1
ATOM 3387 O O . LYS B 1 181 ? 6.035 4.332 0.85 1 98.75 181 LYS B O 1
ATOM 3392 N N . VAL B 1 182 ? 8.07 5.09 0.206 1 98.88 182 VAL B N 1
ATOM 3393 C CA . VAL B 1 182 ? 8.406 3.822 -0.434 1 98.88 182 VAL B CA 1
ATOM 3394 C C . VAL B 1 182 ? 9.828 3.418 -0.071 1 98.88 182 VAL B C 1
ATOM 3396 O O . VAL B 1 182 ? 10.734 4.258 -0.05 1 98.88 182 VAL B O 1
ATOM 3399 N N . ILE B 1 183 ? 10.039 2.16 0.252 1 98.94 183 ILE B N 1
ATOM 3400 C CA . ILE B 1 183 ? 11.352 1.517 0.269 1 98.94 183 ILE B CA 1
ATOM 3401 C C . ILE B 1 183 ? 11.344 0.31 -0.667 1 98.94 183 ILE B C 1
ATOM 3403 O O . ILE B 1 183 ? 10.492 -0.574 -0.545 1 98.94 183 ILE B O 1
ATOM 3407 N N . MET B 1 184 ? 12.195 0.322 -1.616 1 98.81 184 MET B N 1
ATOM 3408 C CA . MET B 1 184 ? 12.367 -0.8 -2.535 1 98.81 184 MET B CA 1
ATOM 3409 C C . MET B 1 184 ? 13.797 -1.326 -2.49 1 98.81 184 MET B C 1
ATOM 3411 O O . MET B 1 184 ? 14.75 -0.545 -2.494 1 98.81 184 MET B O 1
ATOM 3415 N N . VAL B 1 185 ? 13.953 -2.66 -2.426 1 98.5 185 VAL B N 1
ATOM 3416 C CA . VAL B 1 185 ? 15.297 -3.234 -2.367 1 98.5 185 VAL B CA 1
ATOM 3417 C C . VAL B 1 185 ? 15.453 -4.289 -3.461 1 98.5 185 VAL B C 1
ATOM 3419 O O . VAL B 1 185 ? 14.523 -5.051 -3.736 1 98.5 185 VAL B O 1
ATOM 3422 N N . ASP B 1 186 ? 16.562 -4.234 -4.152 1 95.75 186 ASP B N 1
ATOM 3423 C CA . ASP B 1 186 ? 17.062 -5.207 -5.121 1 95.75 186 ASP B CA 1
ATOM 3424 C C . ASP B 1 186 ? 16.078 -5.406 -6.262 1 95.75 186 ASP B C 1
ATOM 3426 O O . ASP B 1 186 ? 16.109 -6.43 -6.949 1 95.75 186 ASP B O 1
ATOM 3430 N N . GLU B 1 187 ? 15.133 -4.441 -6.312 1 92.5 187 GLU B N 1
ATOM 3431 C CA . GLU B 1 187 ? 14.102 -4.492 -7.344 1 92.5 187 GLU B CA 1
ATOM 3432 C C . GLU B 1 187 ? 13.297 -5.785 -7.254 1 92.5 187 GLU B C 1
ATOM 3434 O O . GLU B 1 187 ? 12.875 -6.328 -8.273 1 92.5 187 GLU B O 1
ATOM 3439 N N . GLU B 1 188 ? 13.164 -6.246 -6.027 1 87.56 188 GLU B N 1
ATOM 3440 C CA . GLU B 1 188 ? 12.461 -7.5 -5.793 1 87.56 188 GLU B CA 1
ATOM 3441 C C . GLU B 1 188 ? 11.328 -7.316 -4.785 1 87.56 188 GLU B C 1
ATOM 3443 O O . GLU B 1 188 ? 10.32 -8.023 -4.84 1 87.56 188 GLU B O 1
ATOM 3448 N N . LYS B 1 189 ? 11.555 -6.383 -3.848 1 93.38 189 LYS B N 1
ATOM 3449 C CA . LYS B 1 189 ? 10.578 -6.102 -2.797 1 93.38 189 LYS B CA 1
ATOM 3450 C C . LYS B 1 189 ? 10.375 -4.602 -2.627 1 93.38 189 LYS B C 1
ATOM 3452 O O . LYS B 1 189 ? 11.328 -3.822 -2.697 1 93.38 189 LYS B O 1
ATOM 3457 N N . ALA B 1 190 ? 9.188 -4.246 -2.443 1 97.75 190 ALA B N 1
ATOM 3458 C CA . ALA B 1 190 ? 8.867 -2.848 -2.176 1 97.75 190 ALA B CA 1
ATOM 3459 C C . ALA B 1 190 ? 7.891 -2.725 -1.011 1 97.75 190 ALA B C 1
ATOM 3461 O O . ALA B 1 190 ? 6.957 -3.52 -0.889 1 97.75 190 ALA B O 1
ATOM 3462 N N . PHE B 1 191 ? 8.203 -1.857 -0.148 1 98.81 191 PHE B N 1
ATOM 3463 C CA . PHE B 1 191 ? 7.332 -1.479 0.955 1 98.81 191 PHE B CA 1
ATOM 3464 C C . PHE B 1 191 ? 6.699 -0.115 0.701 1 98.81 191 PHE B C 1
ATOM 3466 O O . PHE B 1 191 ? 7.406 0.889 0.581 1 98.81 191 PHE B O 1
ATOM 3473 N N . VAL B 1 192 ? 5.344 -0.047 0.488 1 98.75 192 VAL B N 1
ATOM 3474 C CA . VAL B 1 192 ? 4.551 1.167 0.32 1 98.75 192 VAL B CA 1
ATOM 3475 C C . VAL B 1 192 ? 3.678 1.389 1.552 1 98.75 192 VAL B C 1
ATOM 3477 O O . VAL B 1 192 ? 2.947 0.488 1.974 1 98.75 192 VAL B O 1
ATOM 3480 N N . SER B 1 193 ? 3.766 2.611 2.117 1 98.62 193 SER B N 1
ATOM 3481 C CA . SER B 1 193 ? 3.098 2.791 3.402 1 98.62 193 SER B CA 1
ATOM 3482 C C . SER B 1 193 ? 2.639 4.234 3.59 1 98.62 193 SER B C 1
ATOM 3484 O O . SER B 1 193 ? 2.959 5.102 2.777 1 98.62 193 SER B O 1
ATOM 3486 N N . SER B 1 194 ? 1.771 4.367 4.594 1 98.69 194 SER B N 1
ATOM 3487 C CA . SER B 1 194 ? 1.404 5.703 5.051 1 98.69 194 SER B CA 1
ATOM 3488 C C . SER B 1 194 ? 2.471 6.285 5.973 1 98.69 194 SER B C 1
ATOM 3490 O O . SER B 1 194 ? 2.447 7.48 6.281 1 98.69 194 SER B O 1
ATOM 3492 N N . ALA B 1 195 ? 3.469 5.551 6.383 1 98.62 195 ALA B N 1
ATOM 3493 C CA . ALA B 1 195 ? 4.402 5.906 7.445 1 98.62 195 ALA B CA 1
ATOM 3494 C C . ALA B 1 195 ? 5.547 6.758 6.906 1 98.62 195 ALA B C 1
ATOM 3496 O O . ALA B 1 195 ? 6.305 6.312 6.039 1 98.62 195 ALA B O 1
ATOM 3497 N N . ASN B 1 196 ? 5.727 7.934 7.469 1 98.38 196 ASN B N 1
ATOM 3498 C CA . ASN B 1 196 ? 6.938 8.719 7.246 1 98.38 196 ASN B CA 1
ATOM 3499 C C . ASN B 1 196 ? 8.141 8.094 7.938 1 98.38 196 ASN B C 1
ATOM 3501 O O . ASN B 1 196 ? 7.992 7.262 8.836 1 98.38 196 ASN B O 1
ATOM 3505 N N . LEU B 1 197 ? 9.312 8.492 7.461 1 98.25 197 LEU B N 1
ATOM 3506 C CA . LEU B 1 197 ? 10.539 8.102 8.148 1 98.25 197 LEU B CA 1
ATOM 3507 C C . LEU B 1 197 ? 10.789 8.992 9.359 1 98.25 197 LEU B C 1
ATOM 3509 O O . LEU B 1 197 ? 11.734 9.781 9.367 1 98.25 197 LEU B O 1
ATOM 3513 N N . SER B 1 198 ? 10.039 8.805 10.383 1 97.44 198 SER B N 1
ATOM 3514 C CA . SER B 1 198 ? 10.039 9.586 11.609 1 97.44 198 SER B CA 1
ATOM 3515 C C . SER B 1 198 ? 9.57 8.75 12.797 1 97.44 198 SER B C 1
ATOM 3517 O O . SER B 1 198 ? 9.094 7.629 12.625 1 97.44 198 SER B O 1
ATOM 3519 N N . TYR B 1 199 ? 9.758 9.273 13.953 1 96.19 199 TYR B N 1
ATOM 3520 C CA . TYR B 1 199 ? 9.273 8.602 15.148 1 96.19 199 TYR B CA 1
ATOM 3521 C C . TYR B 1 199 ? 7.77 8.344 15.055 1 96.19 199 TYR B C 1
ATOM 3523 O O . TYR B 1 199 ? 7.301 7.242 15.352 1 96.19 199 TYR B O 1
ATOM 3531 N N . ASN B 1 200 ? 7.043 9.336 14.609 1 96.12 200 ASN B N 1
ATOM 3532 C CA . ASN B 1 200 ? 5.594 9.195 14.508 1 96.12 200 ASN B CA 1
ATOM 3533 C C . ASN B 1 200 ? 5.207 8.109 13.516 1 96.12 200 ASN B C 1
ATOM 3535 O O . ASN B 1 200 ? 4.383 7.242 13.82 1 96.12 200 ASN B O 1
ATOM 3539 N N . GLY B 1 201 ? 5.801 8.109 12.352 1 97.69 201 GLY B N 1
ATOM 3540 C CA . GLY B 1 201 ? 5.477 7.121 11.336 1 97.69 201 GLY B CA 1
ATOM 3541 C C . GLY B 1 201 ? 5.863 5.711 11.734 1 97.69 201 GLY B C 1
ATOM 3542 O O . GLY B 1 201 ? 5.094 4.77 11.516 1 97.69 201 GLY B O 1
ATOM 3543 N N . ILE B 1 202 ? 6.98 5.613 12.43 1 97.31 202 ILE B N 1
ATOM 3544 C CA . ILE B 1 202 ? 7.574 4.297 12.656 1 97.31 202 ILE B CA 1
ATOM 3545 C C . ILE B 1 202 ? 7.062 3.721 13.977 1 97.31 202 ILE B C 1
ATOM 3547 O O . ILE B 1 202 ? 6.887 2.508 14.102 1 97.31 202 ILE B O 1
ATOM 3551 N N . VAL B 1 203 ? 6.652 4.582 14.945 1 94.56 203 VAL B N 1
ATOM 3552 C CA . VAL B 1 203 ? 6.406 4.066 16.297 1 94.56 203 VAL B CA 1
ATOM 3553 C C . VAL B 1 203 ? 5.066 4.578 16.812 1 94.56 203 VAL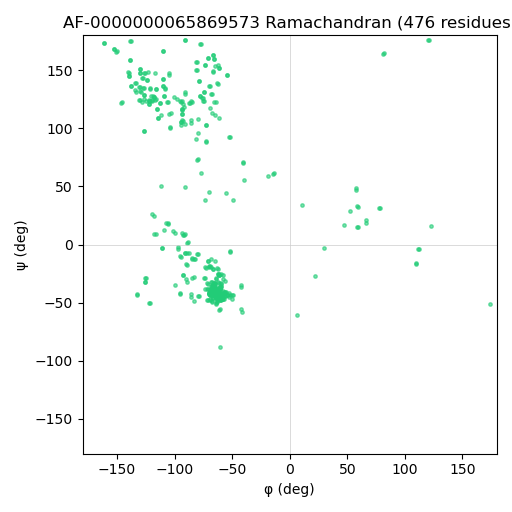 B C 1
ATOM 3555 O O . VAL B 1 203 ? 4.258 3.805 17.328 1 94.56 203 VAL B O 1
ATOM 3558 N N . ASN B 1 204 ? 4.773 5.812 16.609 1 95.19 204 ASN B N 1
ATOM 3559 C CA . ASN B 1 204 ? 3.791 6.5 17.438 1 95.19 204 ASN B CA 1
ATOM 3560 C C . ASN B 1 204 ? 2.406 6.484 16.797 1 95.19 204 ASN B C 1
ATOM 3562 O O . ASN B 1 204 ? 1.401 6.289 17.484 1 95.19 204 ASN B O 1
ATOM 3566 N N . ASN B 1 205 ? 2.322 6.711 15.531 1 97.19 205 ASN B N 1
ATOM 3567 C CA . ASN B 1 205 ? 1.057 6.816 14.812 1 97.19 205 ASN B CA 1
ATOM 3568 C C . ASN B 1 205 ? 0.437 5.441 14.57 1 97.19 205 ASN B C 1
ATOM 3570 O O . ASN B 1 205 ? 1.001 4.422 14.969 1 97.19 205 ASN B O 1
ATOM 3574 N N . ILE B 1 206 ? -0.764 5.441 14.062 1 97.88 206 ILE B N 1
ATOM 3575 C CA . ILE B 1 206 ? -1.343 4.281 13.391 1 97.88 206 ILE B CA 1
ATOM 3576 C C . ILE B 1 206 ? -1.094 4.379 11.883 1 97.88 206 ILE B C 1
ATOM 3578 O O . ILE B 1 206 ? -1.618 5.273 11.219 1 97.88 206 ILE B O 1
ATOM 3582 N N . GLU B 1 207 ? -0.277 3.5 11.391 1 98.56 207 GLU B N 1
ATOM 3583 C CA . GLU B 1 207 ? 0.072 3.434 9.977 1 98.56 207 GLU B CA 1
ATOM 3584 C C . GLU B 1 207 ? -0.189 2.041 9.406 1 98.56 207 GLU B C 1
ATOM 3586 O O . GLU B 1 207 ? -0.065 1.041 10.117 1 98.56 207 GLU B O 1
ATOM 3591 N N . ILE B 1 208 ? -0.548 2.002 8.164 1 98.75 208 ILE B N 1
ATOM 3592 C CA . ILE B 1 208 ? -0.653 0.731 7.457 1 98.75 208 ILE B CA 1
ATOM 3593 C C . ILE B 1 208 ? 0.091 0.819 6.129 1 98.75 208 ILE B C 1
ATOM 3595 O O . ILE B 1 208 ? 0.018 1.836 5.434 1 98.75 208 ILE B O 1
ATOM 3599 N N . GLY B 1 209 ? 0.852 -0.197 5.816 1 98.69 209 GLY B N 1
ATOM 3600 C CA . GLY B 1 209 ? 1.56 -0.323 4.551 1 98.69 209 GLY B CA 1
ATOM 3601 C C . GLY B 1 209 ? 1.5 -1.724 3.973 1 98.69 209 GLY B C 1
ATOM 3602 O O . GLY B 1 209 ? 0.913 -2.627 4.574 1 98.69 209 GLY B O 1
ATOM 3603 N N . THR B 1 210 ? 2.027 -1.873 2.797 1 97.69 210 THR B N 1
ATOM 3604 C CA . THR B 1 210 ? 2.059 -3.141 2.074 1 97.69 210 THR B CA 1
ATOM 3605 C C . THR B 1 210 ? 3.477 -3.467 1.615 1 97.69 210 THR B C 1
ATOM 3607 O O . THR B 1 210 ? 4.129 -2.646 0.966 1 97.69 210 THR B O 1
ATOM 3610 N N . LEU B 1 211 ? 3.926 -4.645 2.064 1 96.38 211 LEU B N 1
ATOM 3611 C CA . LEU B 1 211 ? 5.152 -5.219 1.524 1 96.38 211 LEU B CA 1
ATOM 3612 C C . LEU B 1 211 ? 4.852 -6.141 0.348 1 96.38 211 LEU B C 1
ATOM 3614 O O . LEU B 1 211 ? 4.129 -7.129 0.498 1 96.38 211 LEU B O 1
ATOM 3618 N N . VAL B 1 212 ? 5.387 -5.773 -0.804 1 93 212 VAL B N 1
ATOM 3619 C CA . VAL B 1 212 ? 5.055 -6.488 -2.031 1 93 212 VAL B CA 1
ATOM 3620 C C . VAL B 1 212 ? 6.324 -7.066 -2.65 1 93 212 VAL B C 1
ATOM 3622 O O . VAL B 1 212 ? 7.332 -6.367 -2.787 1 93 212 VAL B O 1
ATOM 3625 N N . GLY B 1 213 ? 6.23 -8.266 -2.887 1 86.69 213 GLY B N 1
ATOM 3626 C CA . GLY B 1 213 ? 7.289 -8.914 -3.646 1 86.69 213 GLY B CA 1
ATOM 3627 C C . GLY B 1 213 ? 6.902 -9.211 -5.082 1 86.69 213 GLY B C 1
ATOM 3628 O O . GLY B 1 213 ? 5.723 -9.406 -5.383 1 86.69 213 GLY B O 1
ATOM 3629 N N . GLY B 1 214 ? 7.941 -9.109 -5.965 1 80.88 214 GLY B N 1
ATOM 3630 C CA . GLY B 1 214 ? 7.691 -9.484 -7.348 1 80.88 214 GLY B CA 1
ATOM 3631 C C . GLY B 1 214 ? 7.953 -8.352 -8.328 1 80.88 214 GLY B C 1
ATOM 3632 O O . GLY B 1 214 ? 8.234 -7.227 -7.918 1 80.88 214 GLY B O 1
ATOM 3633 N N . GLU B 1 215 ? 7.844 -8.594 -9.578 1 78.25 215 GLU B N 1
ATOM 3634 C CA . GLU B 1 215 ? 8.297 -7.688 -10.633 1 78.25 215 GLU B CA 1
ATOM 3635 C C . GLU B 1 215 ? 7.363 -6.488 -10.766 1 78.25 215 GLU B C 1
ATOM 3637 O O . GLU B 1 215 ? 7.754 -5.449 -11.305 1 78.25 215 GLU B O 1
ATOM 3642 N N . LYS B 1 216 ? 6.16 -6.617 -10.266 1 82.44 216 LYS B N 1
ATOM 3643 C CA . LYS B 1 216 ? 5.184 -5.539 -10.414 1 82.44 216 LYS B CA 1
ATOM 3644 C C . LYS B 1 216 ? 5.656 -4.277 -9.695 1 82.44 216 LYS B C 1
ATOM 3646 O O . LYS B 1 216 ? 5.227 -3.17 -10.031 1 82.44 216 LYS B O 1
ATOM 3651 N N . ILE B 1 217 ? 6.57 -4.477 -8.766 1 92.31 217 ILE B N 1
ATOM 3652 C CA . ILE B 1 217 ? 6.992 -3.34 -7.961 1 92.31 217 ILE B CA 1
ATOM 3653 C C . ILE B 1 217 ? 7.828 -2.385 -8.812 1 92.31 217 ILE B C 1
ATOM 3655 O O . ILE B 1 217 ? 8.055 -1.236 -8.422 1 92.31 217 ILE B O 1
ATOM 3659 N N . LEU B 1 218 ? 8.266 -2.857 -9.992 1 90.88 218 LEU B N 1
ATOM 3660 C CA . LEU B 1 218 ? 9.164 -2.059 -10.82 1 90.88 218 LEU B CA 1
ATOM 3661 C C . LEU B 1 218 ? 8.445 -0.839 -11.391 1 90.88 218 LEU B C 1
ATOM 3663 O O . LEU B 1 218 ? 9.086 0.141 -11.773 1 90.88 218 LEU B O 1
ATOM 3667 N N . VAL B 1 219 ? 7.129 -0.905 -11.375 1 90.5 219 VAL B N 1
ATOM 3668 C CA . VAL B 1 219 ? 6.355 0.232 -11.859 1 90.5 219 VAL B CA 1
ATOM 3669 C C . VAL B 1 219 ? 6.598 1.444 -10.969 1 90.5 219 VAL B C 1
ATOM 3671 O O . VAL B 1 219 ? 6.539 2.586 -11.422 1 90.5 219 VAL B O 1
ATOM 3674 N N . ILE B 1 220 ? 6.891 1.21 -9.688 1 97.69 220 ILE B N 1
ATOM 3675 C CA . ILE B 1 220 ? 7.168 2.293 -8.75 1 97.69 220 ILE B CA 1
ATOM 3676 C C . ILE B 1 220 ? 8.414 3.051 -9.195 1 97.69 220 ILE B C 1
ATOM 3678 O O . ILE B 1 220 ? 8.414 4.281 -9.266 1 97.69 220 ILE B O 1
ATOM 3682 N N . LYS B 1 221 ? 9.414 2.273 -9.469 1 97.19 221 LYS B N 1
ATOM 3683 C CA . LYS B 1 221 ? 10.656 2.875 -9.953 1 97.19 221 LYS B CA 1
ATOM 3684 C C . LYS B 1 221 ? 10.422 3.65 -11.242 1 97.19 221 LYS B C 1
ATOM 3686 O O . LYS B 1 221 ? 10.93 4.762 -11.414 1 97.19 221 LYS B O 1
ATOM 3691 N N . ASN B 1 222 ? 9.656 3.098 -12.117 1 95.06 222 ASN B N 1
ATOM 3692 C CA . ASN B 1 222 ? 9.367 3.744 -13.391 1 95.06 222 ASN B CA 1
ATOM 3693 C C . ASN B 1 222 ? 8.648 5.074 -13.195 1 95.06 222 ASN B C 1
ATOM 3695 O O . ASN B 1 222 ? 8.906 6.039 -13.914 1 95.06 222 ASN B O 1
ATOM 3699 N N . VAL B 1 223 ? 7.766 5.172 -12.258 1 97.19 223 VAL B N 1
ATOM 3700 C CA . VAL B 1 223 ? 7.059 6.41 -11.945 1 97.19 223 VAL B CA 1
ATOM 3701 C C . VAL B 1 223 ? 8.062 7.488 -11.539 1 97.19 223 VAL B C 1
ATOM 3703 O O . VAL B 1 223 ? 8.023 8.609 -12.055 1 97.19 223 VAL B O 1
ATOM 3706 N N . LEU B 1 224 ? 8.961 7.109 -10.656 1 98.19 224 LEU B N 1
ATOM 3707 C CA . LEU B 1 224 ? 9.93 8.078 -10.148 1 98.19 224 LEU B CA 1
ATOM 3708 C C . LEU B 1 224 ? 10.875 8.531 -11.258 1 98.19 224 LEU B C 1
ATOM 3710 O O . LEU B 1 224 ? 11.203 9.719 -11.344 1 98.19 224 LEU B O 1
ATOM 3714 N N . LEU B 1 225 ? 11.234 7.605 -12.125 1 96.75 225 LEU B N 1
ATOM 3715 C CA . LEU B 1 225 ? 12.117 7.953 -13.227 1 96.75 225 LEU B CA 1
ATOM 3716 C C . LEU B 1 225 ? 11.414 8.883 -14.219 1 96.75 225 LEU B C 1
ATOM 3718 O O . LEU B 1 225 ? 12.031 9.805 -14.75 1 96.75 225 LEU B O 1
ATOM 3722 N N . GLU B 1 226 ? 10.172 8.648 -14.469 1 95.94 226 GLU B N 1
ATOM 3723 C CA . GLU B 1 226 ? 9.406 9.531 -15.344 1 95.94 226 GLU B CA 1
ATOM 3724 C C . GLU B 1 226 ? 9.305 10.938 -14.766 1 95.94 226 GLU B C 1
ATOM 3726 O O . GLU B 1 226 ? 9.383 11.922 -15.5 1 95.94 226 GLU B O 1
ATOM 3731 N N . LEU B 1 227 ? 9.133 11.023 -13.477 1 97.06 227 LEU B N 1
ATOM 3732 C CA . LEU B 1 227 ? 9.07 12.328 -12.82 1 97.06 227 LEU B CA 1
ATOM 3733 C C . LEU B 1 227 ? 10.406 13.055 -12.938 1 97.06 227 LEU B C 1
ATOM 3735 O O . LEU B 1 227 ? 10.438 14.273 -13.125 1 97.06 227 LEU B O 1
ATOM 3739 N N . VAL B 1 228 ? 11.461 12.305 -12.844 1 97.25 228 VAL B N 1
ATOM 3740 C CA . VAL B 1 228 ? 12.781 12.891 -13.031 1 97.25 228 VAL B CA 1
ATOM 3741 C C . VAL B 1 228 ? 12.922 13.414 -14.461 1 97.25 228 VAL B C 1
ATOM 3743 O O . VAL B 1 228 ? 13.359 14.547 -14.672 1 97.25 228 VAL B O 1
ATOM 3746 N N . LYS B 1 229 ? 12.516 12.594 -15.344 1 95.75 229 LYS B N 1
ATOM 3747 C CA . LYS B 1 229 ? 12.602 12.953 -16.75 1 95.75 229 LYS B CA 1
ATOM 3748 C C . LYS B 1 229 ? 11.797 14.219 -17.047 1 95.75 229 LYS B C 1
ATOM 3750 O O . LYS B 1 229 ? 12.18 15.016 -17.906 1 95.75 229 LYS B O 1
ATOM 3755 N N . ASN B 1 230 ? 10.75 14.367 -16.375 1 94.5 230 ASN B N 1
ATOM 3756 C CA . ASN B 1 230 ? 9.875 15.516 -16.594 1 94.5 230 ASN B CA 1
ATOM 3757 C C . ASN B 1 230 ? 10.25 16.688 -15.695 1 94.5 230 ASN B C 1
ATOM 3759 O O . ASN B 1 230 ? 9.453 17.609 -15.5 1 94.5 230 ASN B O 1
ATOM 3763 N N . ASN B 1 231 ? 11.32 16.641 -15.008 1 94.62 231 ASN B N 1
ATOM 3764 C CA . ASN B 1 231 ? 11.969 17.75 -14.297 1 94.62 231 ASN B CA 1
ATOM 3765 C C . ASN B 1 231 ? 11.258 18.047 -12.984 1 94.62 231 ASN B C 1
ATOM 3767 O O . ASN B 1 231 ? 11.195 19.203 -12.562 1 94.62 231 ASN B O 1
ATOM 3771 N N . TYR B 1 232 ? 10.719 17.047 -12.406 1 96.31 232 TYR B N 1
ATOM 3772 C CA . TYR B 1 232 ? 10.078 17.25 -11.109 1 96.31 232 TYR B CA 1
ATOM 3773 C C . TYR B 1 232 ? 11.07 17.016 -9.969 1 96.31 232 TYR B C 1
ATOM 3775 O O . TYR B 1 232 ? 10.75 17.25 -8.805 1 96.31 232 TYR B O 1
ATOM 3783 N N . PHE B 1 233 ? 12.227 16.547 -10.328 1 97.25 233 PHE B N 1
ATOM 3784 C CA . PHE B 1 233 ? 13.273 16.312 -9.336 1 97.25 233 PHE B CA 1
ATOM 3785 C C . PHE B 1 233 ? 14.586 16.953 -9.781 1 97.25 233 PHE B C 1
ATOM 3787 O O . PHE B 1 233 ? 14.836 17.078 -10.984 1 97.25 233 PHE B O 1
ATOM 3794 N N . GLU B 1 234 ? 15.344 17.312 -8.789 1 96.12 234 GLU B N 1
ATOM 3795 C CA . GLU B 1 234 ? 16.719 17.734 -9 1 96.12 234 GLU B CA 1
ATOM 3796 C C . GLU B 1 234 ? 17.703 16.797 -8.305 1 96.12 234 GLU B C 1
ATOM 3798 O O . GLU B 1 234 ? 17.562 16.516 -7.109 1 96.12 234 GLU B O 1
ATOM 3803 N N . LYS B 1 235 ? 18.594 16.297 -9.07 1 96.25 235 LYS B N 1
ATOM 3804 C CA . LYS B 1 235 ? 19.641 15.469 -8.469 1 96.25 235 LYS B CA 1
ATOM 3805 C C . LYS B 1 235 ? 20.703 16.328 -7.789 1 96.25 235 LYS B C 1
ATOM 3807 O O . LYS B 1 235 ? 21.219 17.281 -8.391 1 96.25 235 LYS B O 1
ATOM 3812 N N . ILE B 1 236 ? 20.969 16.016 -6.547 1 94.56 236 ILE B N 1
ATOM 3813 C CA . ILE B 1 236 ? 22.016 16.734 -5.828 1 94.56 236 ILE B CA 1
ATOM 3814 C C . ILE B 1 236 ? 23.391 16.266 -6.289 1 94.56 236 ILE B C 1
ATOM 3816 O O . ILE B 1 236 ? 23.641 15.055 -6.348 1 94.56 236 ILE B O 1
ATOM 3820 N N . ILE B 1 237 ? 24.234 17.078 -6.688 1 87 237 ILE B N 1
ATOM 3821 C CA . ILE B 1 237 ? 25.609 16.781 -7.055 1 87 237 ILE B CA 1
ATOM 3822 C C . ILE B 1 237 ? 26.531 17.016 -5.859 1 87 237 ILE B C 1
ATOM 3824 O O . ILE B 1 237 ? 26.516 18.109 -5.27 1 87 237 ILE B O 1
ATOM 3828 N N . TRP B 1 238 ? 27.203 15.93 -5.57 1 81.56 238 TRP B N 1
ATOM 3829 C CA . TRP B 1 238 ? 28.094 16.016 -4.414 1 81.56 238 TRP B CA 1
ATOM 3830 C C . TRP B 1 238 ? 29.5 16.422 -4.836 1 81.56 238 TRP B C 1
ATOM 3832 O O . TRP B 1 238 ? 29.984 16.016 -5.902 1 81.56 238 TRP B O 1
ATOM 3842 N N . TYR B 1 239 ? 30.062 17.469 -4.695 1 63.62 239 TYR B N 1
ATOM 3843 C CA . TYR B 1 239 ? 31.422 17.859 -5.039 1 63.62 239 TYR B CA 1
ATOM 3844 C C . TYR B 1 239 ? 32.438 17.125 -4.164 1 63.62 239 TYR B C 1
ATOM 3846 O O . TYR B 1 239 ? 32.219 16.938 -2.969 1 63.62 239 TYR B O 1
ATOM 3854 N N . ALA B 1 240 ? 33.25 16.203 -4.953 1 49.47 240 ALA B N 1
ATOM 3855 C CA . ALA B 1 240 ? 34.469 15.719 -4.289 1 49.47 240 ALA B CA 1
ATOM 3856 C C . ALA B 1 240 ? 35.375 16.875 -3.859 1 49.47 240 ALA B C 1
ATOM 3858 O O . ALA B 1 240 ? 35.375 17.938 -4.492 1 49.47 240 ALA B O 1
#

Solvent-accessible surface area (backbone atoms only — not comparable to full-atom values): 24607 Å² total; per-residue (Å²): 124,66,42,41,52,46,50,50,49,49,34,48,51,49,47,55,48,41,56,72,43,67,82,55,49,67,65,58,49,50,51,24,49,36,66,66,34,37,50,75,72,62,53,52,48,97,35,81,75,79,67,47,72,48,44,39,67,52,46,40,50,49,49,50,41,35,46,50,41,12,63,62,44,20,51,57,39,72,40,66,29,31,14,50,53,87,88,58,86,53,103,50,55,44,40,54,58,53,54,49,50,47,63,70,64,44,72,50,29,38,37,38,37,29,46,38,43,39,77,72,36,46,67,60,52,48,50,52,51,52,40,26,74,71,66,17,36,30,43,35,38,28,20,76,44,73,46,33,47,50,51,51,56,68,55,52,84,52,92,70,53,92,45,55,43,43,31,34,38,66,51,52,100,76,76,29,46,42,50,25,24,36,42,33,28,54,78,40,37,29,37,41,21,32,36,42,44,27,55,49,26,40,48,52,14,34,19,40,28,41,37,36,32,39,70,75,52,51,56,58,57,49,40,55,50,50,38,42,75,71,61,37,40,44,73,65,79,80,80,132,124,66,45,40,52,46,49,50,48,49,38,48,51,48,46,55,57,40,55,75,43,67,84,54,50,67,65,58,49,50,50,24,48,34,65,67,34,37,43,77,74,66,57,47,45,94,34,73,68,92,72,48,71,44,43,57,65,50,48,46,50,49,50,49,42,34,47,49,42,12,61,62,45,21,50,55,40,73,41,66,30,32,15,52,54,87,88,59,86,59,100,52,55,43,41,55,59,53,53,50,51,48,63,70,65,42,71,50,27,40,38,37,36,30,47,38,44,38,78,74,36,45,68,60,53,48,51,52,50,52,40,26,71,72,66,17,36,31,43,35,38,30,20,74,45,73,47,33,47,50,51,51,56,67,54,52,84,53,92,71,51,92,46,55,44,42,30,34,39,67,52,54,98,76,76,30,46,43,50,25,22,36,43,32,28,54,79,39,38,29,36,41,20,33,36,41,45,26,54,48,28,40,48,50,14,33,20,39,29,39,37,37,32,39,70,75,52,52,56,57,57,50,44,54,51,49,38,41,74,70,62,36,40,43,74,64,78,78,82,132

InterPro domains:
  IPR001736 Phospholipase D/Transphosphatidylase [PS50035] (174-201)
  IPR025202 Cardiolipin synthase-like, phospholipase D-like domain [PF13091] (99-216)